Protein AF-A0A7S1WEA3-F1 (afdb_monomer)

InterPro domains:
  IPR006342 Methyltransferase FkbM [PF05050] (174-344)
  IPR006342 Methyltransferase FkbM [TIGR01444] (172-314)
  IPR029063 S-adenosyl-L-methionine-dependent methyltransferase superfamily [G3DSA:3.40.50.150] (160-350)
  IPR029063 S-adenosyl-L-methionine-dependent methyltransferase superfamily [SSF53335] (140-345)
  IPR052514 S-adenosyl-L-methionine-dependent methyltransferase [PTHR34203] (160-352)

Foldseek 3Di:
DDDDDDDDDDDDDDDDDDDDDDDDDDDDDDDDDDDDDDDDDDDDDDDDDDDDDDDDDDDDDDDDDDDDDDDDDDDDDDDDDDDDDFAADLAFAFDFLVCDDPPHDDDLDDPFWDWFWADAPPDPDIATWTDGDCQQAVDDRVCCNPPNADPNVVLVVVLVLVVPFDAAQFEEEEALCFRNRNPLSVLVSNVVRNYAYEYEHQDPNRVSRNSVRCNRSVRRRYTYGNADAFADDPDQKFKKFQDRHHRSLIATPQLDDDPDDTDIDIGGYYAPVSNVVNPVSLLRHQEYEHDHNQRLLRNLNRCVCCLQFRDHQKYKYFFQQSSVVRVVHGLVSSLVSNVVSQKDCVVRDPPDTIDIIGGPPSVVNSVCNVVVSGGPPPD

pLDDT: mean 77.42, std 26.65, range [23.48, 98.88]

Radius of gyration: 30.16 Å; Cα contacts (8 Å, |Δi|>4): 663; chains: 1; bounding box: 87×118×69 Å

Nearest PDB structures (foldseek):
  8k1f-assembly1_A  TM=6.477E-01  e=2.876E-03  Fusobacterium nucleatum subsp. nucleatum ATCC 25586
  8har-assembly1_B  TM=4.620E-01  e=3.060E-04  Streptomyces sp. KO-3988
  4gek-assembly1_A  TM=4.470E-01  e=5.607E-04  Escherichia coli str. K-12 substr. MG1655
  8k1f-assembly1_C-3  TM=4.754E-01  e=7.590E-04  Fusobacterium nucleatum subsp. nucleatum ATCC 25586
  2yxl-assembly1_A  TM=4.998E-01  e=2.125E-03  Pyrococcus horikoshii OT3

Solvent-accessible surface area (backbone atoms only — not comparable to full-atom values): 22508 Å² total; per-residue (Å²): 137,87,80,90,88,84,89,86,86,86,87,88,82,87,86,84,82,91,79,86,88,82,86,82,88,82,89,82,89,87,90,87,86,86,83,86,84,88,81,92,79,92,84,87,89,85,88,88,87,85,84,85,83,87,86,90,83,88,88,87,87,86,89,85,83,86,85,90,82,89,84,87,83,86,90,84,88,81,89,81,89,79,91,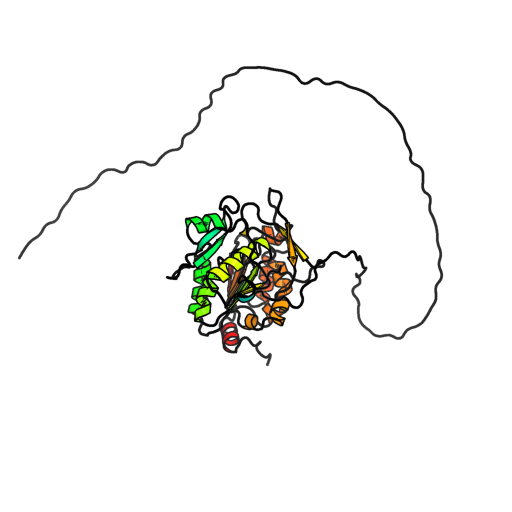85,91,58,60,62,35,72,68,58,71,64,48,41,49,75,45,52,43,92,93,41,99,40,78,76,70,69,98,56,68,30,86,30,56,31,53,49,68,98,49,92,68,74,43,54,30,25,32,47,48,44,90,48,10,61,48,61,33,34,39,20,66,75,67,24,41,62,66,42,71,60,49,41,52,55,51,50,52,57,70,73,42,89,76,69,47,51,17,38,36,31,39,49,24,47,44,23,75,55,49,52,56,51,32,64,61,26,55,84,42,67,13,41,26,42,31,23,21,36,51,64,80,42,34,33,25,23,52,50,18,35,58,76,64,67,42,74,41,40,36,38,29,71,33,33,56,33,26,95,60,98,62,30,49,43,56,29,30,44,30,75,47,33,54,85,66,30,24,50,65,64,22,61,85,69,101,58,90,60,55,73,48,81,16,45,26,30,28,51,37,26,39,50,72,69,36,72,65,56,33,23,28,44,37,32,38,43,45,47,59,24,42,51,54,41,26,53,63,16,21,59,57,38,38,70,53,33,46,45,36,27,37,39,38,48,45,46,52,74,19,18,49,54,58,73,39,44,53,64,59,44,42,51,53,41,39,75,49,41,32,54,43,90,85,70,56,93,90,55,46,74,46,82,33,40,32,70,60,44,66,62,42,50,51,29,43,74,67,71,19,50,54,80,77,83,123

Mean predicted aligned error: 14.02 Å

Sequence (379 aa):
QEVCATSRGSPHLLPPAPQPISPMVRAGCTGMVLPLPLLLLQLLLLQACAGSPTPRASGAAATCSLPDADSTAIPGHQLLQRRQGGAFVAGPLAETYQDFVPGQSKRIEGDDFRRLPLAPPDEEQKLWVFGYPSWQDTVISARIATTGSWEGGKVARIRDTFRQTPGDGLNFLDLGGNIGTFTLPIAAFLAKRGGRVFAVEAMPSIAEHLKAGIVENGLRNVDLYSYAIAGPVADNTVAMALGPKNKGGSAVMGNKVHPYRERTESAPLTTLDAMLRVEPGLRRLLVAKIDIEGNEGRALQGAVRLLREVPPCYLLIELKARFLAKAGSSVKEVADVLASAGYDTAKVHAGQDTYWLEQRDLQRCLARLAAGGKPATTA

Secondary structure (DSSP, 8-state):
-------------PPPPPPPPPPPP-----------------------------------------------PPP---------S----SSPPPB-HHHHSBTBSS----TT-EEEEE--TT-SSPEEEEE--TTT-TTHHHHHHHHS-SSHHHHHHHHHHHHHS--SS-EEEEET-TTSTTHHHHHHHHHTTT--EEEE---HHHHHHHHHHHHHTT-TTEEEE--EE-S--SSSEEEEEEPSS-GGG-EEBTTB--SS--EEEEEEEE-HHHHHHH-GGGGGEEEEEE--TT-HHHHHHT-HHHHHHS--SEEEEE--HHHHHHTT--HHHHHHHHHHTTB--TT--TT--EEEEEBTTHHHHHHHHHTTTPPPP--

Structure (mmCIF, N/CA/C/O backbone):
data_AF-A0A7S1WEA3-F1
#
_entry.id   AF-A0A7S1WEA3-F1
#
loop_
_atom_site.group_PDB
_atom_site.id
_atom_site.type_symbol
_atom_site.label_atom_id
_atom_site.label_alt_id
_atom_site.label_comp_id
_atom_site.label_asym_id
_atom_site.label_entity_id
_atom_site.label_seq_id
_atom_site.pdbx_PDB_ins_code
_atom_site.Cartn_x
_atom_site.Cartn_y
_atom_site.Cartn_z
_atom_site.occupancy
_atom_site.B_iso_or_equiv
_atom_site.auth_seq_id
_atom_site.auth_comp_id
_atom_site.auth_asym_id
_atom_site.auth_atom_id
_atom_site.pdbx_PDB_model_num
ATOM 1 N N . GLN A 1 1 ? -38.636 59.853 -5.996 1.00 39.03 1 GLN A N 1
ATOM 2 C CA . GLN A 1 1 ? -37.322 59.303 -5.614 1.00 39.03 1 GLN A CA 1
ATOM 3 C C . GLN A 1 1 ? -37.020 58.236 -6.655 1.00 39.03 1 GLN A C 1
ATOM 5 O O . GLN A 1 1 ? -37.579 57.157 -6.575 1.00 39.03 1 GLN A O 1
ATOM 10 N N . GLU A 1 2 ? -36.668 58.691 -7.860 1.00 35.25 2 GLU A N 1
ATOM 11 C CA . GLU A 1 2 ? -35.281 58.791 -8.373 1.00 35.25 2 GLU A CA 1
ATOM 12 C C . GLU A 1 2 ? -34.772 57.430 -8.867 1.00 35.25 2 GLU A C 1
ATOM 14 O O . GLU A 1 2 ? -34.822 56.475 -8.110 1.00 35.25 2 GLU A O 1
ATOM 19 N N . VAL A 1 3 ? -34.205 57.231 -10.059 1.00 31.95 3 VAL A N 1
ATOM 20 C CA . VAL A 1 3 ? -34.282 57.805 -11.419 1.00 31.95 3 VAL A CA 1
ATOM 21 C C . VAL A 1 3 ? -33.489 56.797 -12.288 1.00 31.95 3 VAL A C 1
ATOM 23 O O . VAL A 1 3 ? -32.568 56.141 -11.809 1.00 31.95 3 VAL A O 1
ATOM 26 N N . CYS A 1 4 ? -33.883 56.653 -13.554 1.00 29.72 4 CYS A N 1
ATOM 27 C CA . CYS A 1 4 ? -33.241 55.888 -14.630 1.00 29.72 4 CYS A CA 1
ATOM 28 C C . CYS A 1 4 ? -31.717 56.086 -14.790 1.00 29.72 4 CYS A C 1
ATOM 30 O O . CYS A 1 4 ? -31.239 57.197 -14.601 1.00 29.72 4 CYS A O 1
ATOM 32 N N . ALA A 1 5 ? -31.017 55.097 -15.374 1.00 33.59 5 ALA A N 1
ATOM 33 C CA . ALA A 1 5 ? -30.237 55.303 -16.611 1.00 33.59 5 ALA A CA 1
ATOM 34 C C . ALA A 1 5 ? -29.672 53.997 -17.207 1.00 33.59 5 ALA A C 1
ATOM 36 O O . ALA A 1 5 ? -29.055 53.172 -16.541 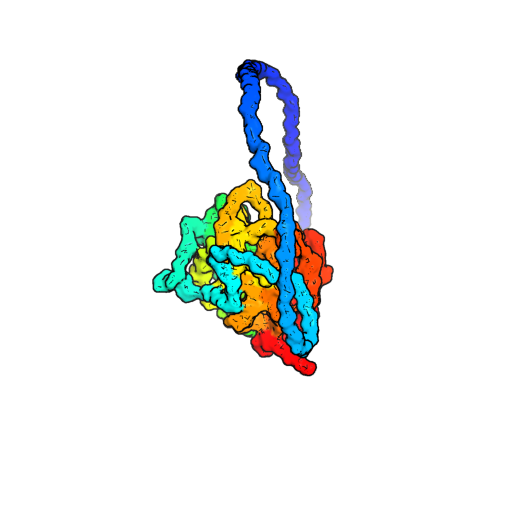1.00 33.59 5 ALA A O 1
ATOM 37 N N . THR A 1 6 ? -29.871 53.869 -18.514 1.00 34.16 6 THR A N 1
ATOM 38 C CA . THR A 1 6 ? -29.359 52.859 -19.448 1.00 34.16 6 THR A CA 1
ATOM 39 C C . THR A 1 6 ? -28.164 53.380 -20.264 1.00 34.16 6 THR A C 1
ATOM 41 O O . THR A 1 6 ? -28.051 54.587 -20.460 1.00 34.16 6 THR A O 1
ATOM 44 N N . SER A 1 7 ? -27.468 52.445 -20.939 1.00 32.50 7 SER A N 1
ATOM 45 C CA . SER A 1 7 ? -26.718 52.588 -22.219 1.00 32.50 7 SER A CA 1
ATOM 46 C C . SER A 1 7 ? -25.258 53.063 -22.129 1.00 32.50 7 SER A C 1
ATOM 48 O O . SER A 1 7 ? -24.929 53.816 -21.229 1.00 32.50 7 SER A O 1
ATOM 50 N N . ARG A 1 8 ? -24.313 52.739 -23.026 1.00 34.72 8 ARG A N 1
ATOM 51 C CA . ARG A 1 8 ? -24.099 51.793 -24.156 1.00 34.72 8 ARG A CA 1
ATOM 52 C C . ARG A 1 8 ? -22.608 51.980 -24.538 1.00 34.72 8 ARG A C 1
ATOM 54 O O . ARG A 1 8 ? -22.119 53.096 -24.413 1.00 34.72 8 ARG A O 1
ATOM 61 N N . GLY A 1 9 ? -21.925 50.975 -25.101 1.00 30.33 9 GLY A N 1
ATOM 62 C CA . GLY A 1 9 ? -20.670 51.201 -25.849 1.00 30.33 9 GLY A CA 1
ATOM 63 C C . GLY A 1 9 ? -19.778 49.965 -26.026 1.00 30.33 9 GLY A C 1
ATOM 64 O O . GLY A 1 9 ? -19.162 49.511 -25.073 1.00 30.33 9 GLY A O 1
ATOM 65 N N . SER A 1 10 ? -19.736 49.426 -27.248 1.00 31.95 10 SER A N 1
ATOM 66 C CA . SER A 1 10 ? -18.909 48.298 -27.736 1.00 31.95 10 SER A CA 1
ATOM 67 C C . SER A 1 10 ? -17.492 48.759 -28.191 1.00 31.95 10 SER A C 1
ATOM 69 O O . SER A 1 10 ? -17.163 49.921 -27.975 1.00 31.95 10 SER A O 1
ATOM 71 N N . PRO A 1 11 ? -16.719 47.972 -28.980 1.00 49.50 11 PRO A N 1
ATOM 72 C CA . PRO A 1 11 ? -15.831 46.843 -28.646 1.00 49.50 11 PRO A CA 1
ATOM 73 C C . PRO A 1 11 ? -14.355 47.144 -29.068 1.00 49.50 11 PRO A C 1
ATOM 75 O O . PRO A 1 11 ? -14.018 48.309 -29.216 1.00 49.50 11 PRO A O 1
ATOM 78 N N . HIS A 1 12 ? -13.521 46.111 -29.314 1.00 34.12 12 HIS A N 1
ATOM 79 C CA . HIS A 1 12 ? -12.109 46.089 -29.800 1.00 34.12 12 HIS A CA 1
ATOM 80 C C . HIS A 1 12 ? -11.073 45.806 -28.690 1.00 34.12 12 HIS A C 1
ATOM 82 O O . HIS A 1 12 ? -11.143 46.403 -27.630 1.00 34.12 12 HIS A O 1
ATOM 88 N N . LEU A 1 13 ? -10.063 44.935 -28.807 1.00 34.88 13 LEU A N 1
ATOM 89 C CA . LEU A 1 13 ? -9.549 44.023 -29.838 1.00 34.88 13 LEU A CA 1
ATOM 90 C C . LEU A 1 13 ? -8.671 42.981 -29.096 1.00 34.88 13 LEU A C 1
ATOM 92 O O . LEU A 1 13 ? -7.962 43.327 -28.154 1.00 34.88 13 LEU A O 1
ATOM 96 N N . LEU A 1 14 ? -8.727 41.714 -29.514 1.00 38.25 14 LEU A N 1
ATOM 97 C CA . LEU A 1 14 ? -7.867 40.614 -29.046 1.00 38.25 14 LEU A CA 1
ATOM 98 C C . LEU A 1 14 ? -6.394 40.821 -29.462 1.00 38.25 14 LEU A C 1
ATOM 100 O O . LEU A 1 14 ? -6.165 41.228 -30.603 1.00 38.25 14 LEU A O 1
ATOM 104 N N . PRO A 1 15 ? -5.393 40.442 -28.643 1.00 44.44 15 PRO A N 1
ATOM 105 C CA . PRO A 1 15 ? -4.047 40.160 -29.139 1.00 44.44 15 PRO A CA 1
ATOM 106 C C . PRO A 1 15 ? -3.932 38.704 -29.655 1.00 44.44 15 PRO A C 1
ATOM 108 O O . PRO A 1 15 ? -4.565 37.804 -29.096 1.00 44.44 15 PRO A O 1
ATOM 111 N N . PRO A 1 16 ? -3.150 38.449 -30.724 1.00 46.16 16 PRO A N 1
ATOM 112 C CA . PRO A 1 16 ? -3.139 37.167 -31.428 1.00 46.16 16 PRO A CA 1
ATOM 113 C C . PRO A 1 16 ? -2.200 36.114 -30.815 1.00 46.16 16 PRO A C 1
ATOM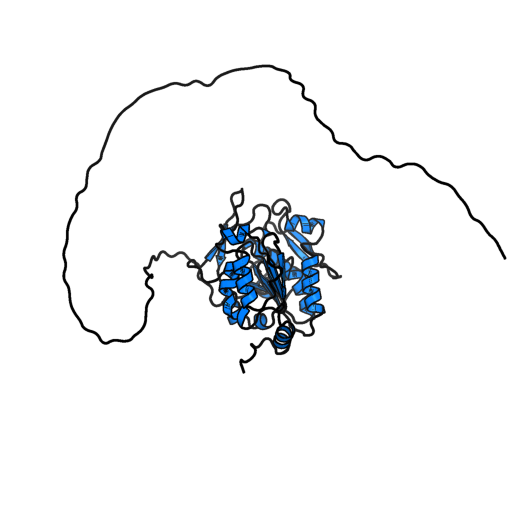 115 O O . PRO A 1 16 ? -1.227 36.419 -30.128 1.00 46.16 16 PRO A O 1
ATOM 118 N N . ALA A 1 17 ? -2.509 34.854 -31.131 1.00 39.69 17 ALA A N 1
ATOM 119 C CA . ALA A 1 17 ? -1.764 33.646 -30.788 1.00 39.69 17 ALA A CA 1
ATOM 120 C C . ALA A 1 17 ? -0.384 33.550 -31.482 1.00 39.69 17 ALA A C 1
ATOM 122 O O . ALA A 1 17 ? -0.226 34.053 -32.598 1.00 39.69 17 ALA A O 1
ATOM 123 N N . PRO A 1 18 ? 0.600 32.846 -30.886 1.00 41.00 18 PRO A N 1
ATOM 124 C CA . PRO A 1 18 ? 1.896 32.610 -31.514 1.00 41.00 18 PRO A CA 1
ATOM 125 C C . PRO A 1 18 ? 1.829 31.467 -32.545 1.00 41.00 18 PRO A C 1
ATOM 127 O O . PRO A 1 18 ? 1.354 30.371 -32.252 1.00 41.00 18 PRO A O 1
ATOM 130 N N . GLN A 1 19 ? 2.328 31.734 -33.754 1.00 39.38 19 GLN A N 1
ATOM 131 C CA . GLN A 1 19 ? 2.531 30.762 -34.839 1.00 39.38 19 GLN A CA 1
ATOM 132 C C . GLN A 1 19 ? 3.986 30.235 -34.847 1.00 39.38 19 GLN A C 1
ATOM 134 O O . GLN A 1 19 ? 4.878 30.897 -34.309 1.00 39.38 19 GLN A O 1
ATOM 139 N N . PRO A 1 20 ? 4.237 29.045 -35.427 1.00 36.69 20 PRO A N 1
ATOM 140 C CA . PRO A 1 20 ? 5.459 28.272 -35.228 1.00 36.69 20 PRO A CA 1
ATOM 141 C C . PRO A 1 20 ? 6.606 28.699 -36.152 1.00 36.69 20 PRO A C 1
ATOM 143 O O . PRO A 1 20 ? 6.416 29.056 -37.313 1.00 36.69 20 PRO A O 1
ATOM 146 N N . ILE A 1 21 ? 7.828 28.597 -35.631 1.00 37.75 21 ILE A N 1
ATOM 147 C CA . ILE A 1 21 ? 9.070 28.886 -36.352 1.00 37.75 21 ILE A CA 1
ATOM 148 C C . ILE A 1 21 ? 9.497 27.628 -37.123 1.00 37.75 21 ILE A C 1
ATOM 150 O O . ILE A 1 21 ? 9.779 26.591 -36.526 1.00 37.75 21 ILE A O 1
ATOM 154 N N . SER A 1 22 ? 9.562 27.733 -38.450 1.00 32.84 22 SER A N 1
ATOM 155 C CA . SER A 1 22 ? 10.275 26.788 -39.324 1.00 32.84 22 SER A CA 1
ATOM 156 C C . SER A 1 22 ? 11.752 27.181 -39.438 1.00 32.84 22 SER A C 1
ATOM 158 O O . SER A 1 22 ? 12.033 28.378 -39.523 1.00 32.84 22 SER A O 1
ATOM 160 N N . PRO A 1 23 ? 12.699 26.235 -39.563 1.00 39.94 23 PRO A N 1
ATOM 161 C CA . PRO A 1 23 ? 14.013 26.535 -40.113 1.00 39.94 23 PRO A CA 1
ATOM 162 C C . PRO A 1 23 ? 14.106 26.132 -41.593 1.00 39.94 23 PRO A C 1
ATOM 164 O O . PRO A 1 23 ? 13.908 24.976 -41.966 1.00 39.94 23 PRO A O 1
ATOM 167 N N . MET A 1 24 ? 14.442 27.116 -42.433 1.00 28.05 24 MET A N 1
ATOM 168 C CA . MET A 1 24 ? 14.917 26.926 -43.804 1.00 28.05 24 MET A CA 1
ATOM 169 C C . MET A 1 24 ? 16.378 26.460 -43.816 1.00 28.05 24 MET A C 1
ATOM 171 O O . MET A 1 24 ? 17.221 26.932 -43.057 1.00 28.05 24 MET A O 1
ATOM 175 N N . VAL A 1 25 ? 16.652 25.576 -44.768 1.00 30.88 25 VAL A N 1
ATOM 176 C CA . VAL A 1 25 ? 17.956 25.099 -45.233 1.00 30.88 25 VAL A CA 1
ATOM 177 C C . VAL A 1 25 ? 18.813 26.243 -45.794 1.00 30.88 25 VAL A C 1
ATOM 179 O O . VAL A 1 25 ? 18.323 27.031 -46.601 1.00 30.88 25 VAL A O 1
ATOM 182 N N . ARG A 1 26 ? 20.122 26.246 -45.495 1.00 27.88 26 ARG A N 1
ATOM 183 C CA . ARG A 1 26 ? 21.172 26.650 -46.450 1.00 27.88 26 ARG A CA 1
ATOM 184 C C . ARG A 1 26 ? 22.469 25.874 -46.208 1.00 27.88 26 ARG A C 1
ATOM 186 O O . ARG A 1 26 ? 22.946 25.762 -45.086 1.00 27.88 26 ARG A O 1
ATOM 193 N N . ALA A 1 27 ? 22.986 25.336 -47.307 1.00 29.73 27 ALA A N 1
ATOM 194 C CA . ALA A 1 27 ? 24.244 24.622 -47.450 1.00 29.73 27 ALA A CA 1
ATOM 195 C C . ALA A 1 27 ? 25.458 25.570 -47.475 1.00 29.73 27 ALA A C 1
ATOM 197 O O . ALA A 1 27 ? 25.331 26.733 -47.860 1.00 29.73 27 ALA A O 1
ATOM 198 N N . GLY A 1 28 ? 26.638 25.034 -47.147 1.00 25.52 28 GLY A N 1
ATOM 199 C CA . GLY A 1 28 ? 27.939 25.678 -47.345 1.00 25.52 28 GLY A CA 1
ATOM 200 C C . GLY A 1 28 ? 29.091 24.737 -46.978 1.00 25.52 28 GLY A C 1
ATOM 201 O O . GLY A 1 28 ? 29.292 24.430 -45.810 1.00 25.52 28 GLY A O 1
ATOM 202 N N . CYS A 1 29 ? 29.785 24.239 -48.002 1.00 26.17 29 CYS A N 1
ATOM 203 C CA . CYS A 1 29 ? 30.905 23.294 -47.979 1.00 26.17 29 CYS A CA 1
ATOM 204 C C . CYS A 1 29 ? 32.209 23.852 -47.377 1.00 26.17 29 CYS A C 1
ATOM 206 O O . CYS A 1 29 ? 32.440 25.046 -47.487 1.00 26.17 29 CYS A O 1
ATOM 208 N N . THR A 1 30 ? 33.053 22.935 -46.867 1.00 30.67 30 THR A N 1
ATOM 209 C CA . THR A 1 30 ? 34.543 22.782 -46.936 1.00 30.67 30 THR A CA 1
ATOM 210 C C . THR A 1 30 ? 34.960 21.982 -45.684 1.00 30.67 30 THR A C 1
ATOM 212 O O . THR A 1 30 ? 34.522 22.340 -44.602 1.00 30.67 30 THR A O 1
ATOM 215 N N . GLY A 1 31 ? 35.730 20.891 -45.651 1.00 26.97 31 GLY A N 1
ATOM 216 C CA . GLY A 1 31 ? 36.670 20.263 -46.579 1.00 26.97 31 GLY A CA 1
ATOM 217 C C . GLY A 1 31 ? 37.959 19.919 -45.803 1.00 26.97 31 GLY A C 1
ATOM 218 O O . GLY A 1 31 ? 38.704 20.840 -45.511 1.00 26.97 31 GLY A O 1
ATOM 219 N N . MET A 1 32 ? 38.178 18.642 -45.437 1.00 28.05 32 MET A N 1
ATOM 220 C CA . MET A 1 32 ? 39.455 17.947 -45.087 1.00 28.05 32 MET A CA 1
ATOM 221 C C . MET A 1 32 ? 39.084 16.645 -44.334 1.00 28.05 32 MET A C 1
ATOM 223 O O . MET A 1 32 ? 38.436 16.736 -43.302 1.00 28.05 32 MET A O 1
ATOM 227 N N . VAL A 1 33 ? 39.246 15.391 -44.781 1.00 29.83 33 VAL A N 1
ATOM 228 C CA . VAL A 1 33 ? 40.245 14.623 -45.562 1.00 29.83 33 VAL A CA 1
ATOM 229 C C . VAL A 1 33 ? 41.429 14.073 -44.728 1.00 29.83 33 VAL A C 1
ATOM 231 O O . VAL A 1 33 ? 42.398 14.783 -44.496 1.00 29.83 33 VAL A O 1
ATOM 234 N N . LEU A 1 34 ? 41.325 12.751 -44.447 1.00 30.81 34 LEU A N 1
ATOM 235 C CA . LEU A 1 34 ? 42.348 11.685 -44.246 1.00 30.81 34 LEU A CA 1
ATOM 236 C C . LEU A 1 34 ? 43.164 11.626 -42.924 1.00 30.81 34 LEU A C 1
ATOM 238 O O . LEU A 1 34 ? 43.340 12.652 -42.279 1.00 30.81 34 LEU A O 1
ATOM 242 N N . PRO A 1 35 ? 43.795 10.474 -42.564 1.00 42.19 35 PRO A N 1
ATOM 243 C CA . PRO A 1 35 ? 43.522 9.069 -42.928 1.00 42.19 35 PRO A CA 1
ATOM 244 C C . PRO A 1 35 ? 43.602 8.043 -41.763 1.00 42.19 35 PRO A C 1
ATOM 246 O O . PRO A 1 35 ? 44.261 8.235 -40.746 1.00 42.19 35 PRO A O 1
ATOM 249 N N . LEU A 1 36 ? 43.006 6.873 -42.006 1.00 34.38 36 LEU A N 1
ATOM 250 C CA . LEU A 1 36 ? 43.392 5.569 -41.448 1.00 34.38 36 LEU A CA 1
ATOM 251 C C . LEU A 1 36 ? 44.595 5.015 -42.249 1.00 34.38 36 LEU A C 1
ATOM 253 O O . LEU A 1 36 ? 44.621 5.236 -43.463 1.00 34.38 36 LEU A O 1
ATOM 257 N N . PRO A 1 37 ? 45.477 4.173 -41.679 1.00 44.34 37 PRO A N 1
ATOM 258 C CA . PRO A 1 37 ? 46.134 3.150 -42.490 1.00 44.34 37 PRO A CA 1
ATOM 259 C C . PRO A 1 37 ? 45.895 1.725 -41.972 1.00 44.34 37 PRO A C 1
ATOM 261 O O . PRO A 1 37 ? 46.066 1.416 -40.795 1.00 44.34 37 PRO A O 1
ATOM 264 N N . LEU A 1 38 ? 45.514 0.864 -42.921 1.00 30.48 38 LEU A N 1
ATOM 265 C CA . LEU A 1 38 ? 45.652 -0.592 -42.903 1.00 30.48 38 LEU A CA 1
ATOM 266 C C . LEU A 1 38 ? 47.134 -1.000 -43.040 1.00 30.48 38 LEU A C 1
ATOM 268 O O . LEU A 1 38 ? 47.875 -0.282 -43.705 1.00 30.48 38 LEU A O 1
ATOM 272 N N . LEU A 1 39 ? 47.517 -2.203 -42.579 1.00 30.72 39 LEU A N 1
ATOM 273 C CA . LEU A 1 39 ? 47.777 -3.378 -43.448 1.00 30.72 39 LEU A CA 1
ATOM 274 C C . LEU A 1 39 ? 48.284 -4.608 -42.643 1.00 30.72 39 LEU A C 1
ATOM 276 O O . LEU A 1 39 ? 49.264 -4.482 -41.925 1.00 30.72 39 LEU A O 1
ATOM 280 N N . LEU A 1 40 ? 47.614 -5.766 -42.842 1.00 29.41 40 LEU A N 1
ATOM 281 C CA . LEU A 1 40 ? 48.136 -7.093 -43.282 1.00 29.41 40 LEU A CA 1
ATOM 282 C C . LEU A 1 40 ? 49.316 -7.756 -42.493 1.00 29.41 40 LEU A C 1
ATOM 284 O O . LEU A 1 40 ? 50.267 -7.083 -42.146 1.00 29.41 40 LEU A O 1
ATOM 288 N N . LEU A 1 41 ? 49.432 -9.076 -42.228 1.00 28.38 41 LEU A N 1
ATOM 289 C CA . L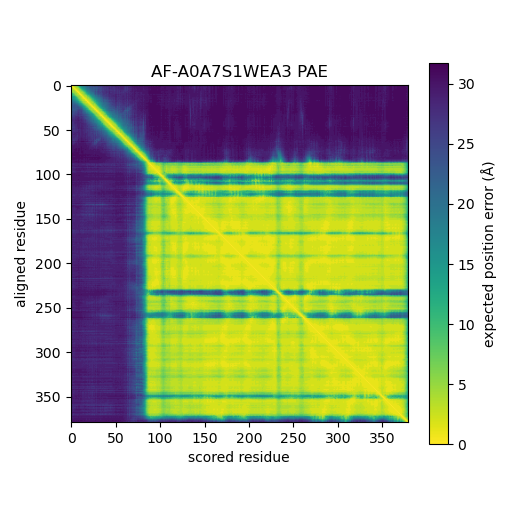EU A 1 41 ? 48.991 -10.306 -42.918 1.00 28.38 41 LEU A CA 1
ATOM 290 C C . LEU A 1 41 ? 49.448 -11.582 -42.130 1.00 28.38 41 LEU A C 1
ATOM 292 O O . LEU A 1 41 ? 50.489 -11.521 -41.489 1.00 28.38 41 LEU A O 1
ATOM 296 N N . GLN A 1 42 ? 48.760 -12.732 -42.339 1.00 31.58 42 GLN A N 1
ATOM 297 C CA . GLN A 1 42 ? 49.258 -14.149 -42.330 1.00 31.58 42 GLN A CA 1
ATOM 298 C C . GLN A 1 42 ? 49.756 -14.807 -41.010 1.00 31.58 42 GLN A C 1
ATOM 300 O O . GLN A 1 42 ? 50.393 -14.155 -40.204 1.00 31.58 42 GLN A O 1
ATOM 305 N N . LEU A 1 43 ? 49.665 -16.123 -40.732 1.00 28.73 43 LEU A N 1
ATOM 306 C CA . LEU A 1 43 ? 48.883 -17.323 -41.125 1.00 28.73 43 LEU A CA 1
ATOM 307 C C . LEU A 1 43 ? 49.438 -18.493 -40.242 1.00 28.73 43 LEU A C 1
ATOM 309 O O . LEU A 1 43 ? 50.628 -18.503 -39.952 1.00 28.73 43 LEU A O 1
ATOM 313 N N . LEU A 1 44 ? 48.597 -19.501 -39.940 1.00 28.89 44 LEU A N 1
ATOM 314 C CA . LEU A 1 44 ? 48.890 -20.947 -39.717 1.00 28.89 44 LEU A CA 1
ATOM 315 C C . LEU A 1 44 ? 49.246 -21.573 -38.334 1.00 28.89 44 LEU A C 1
ATOM 317 O O . LEU A 1 44 ? 50.283 -21.297 -37.749 1.00 28.89 44 LEU A O 1
ATOM 321 N N . LEU A 1 45 ? 48.435 -22.619 -38.034 1.00 27.50 45 LEU A N 1
ATOM 322 C CA . LEU A 1 45 ? 48.706 -23.942 -37.399 1.00 27.50 45 LEU A CA 1
ATOM 323 C C . LEU A 1 45 ? 48.922 -23.966 -35.863 1.00 27.50 45 LEU A C 1
ATOM 325 O O . LEU A 1 45 ? 49.667 -23.164 -35.332 1.00 27.50 45 LEU A O 1
ATOM 329 N N . LEU A 1 46 ? 48.298 -24.835 -35.048 1.00 30.55 46 LEU A N 1
ATOM 330 C CA . LEU A 1 46 ? 48.109 -26.290 -35.163 1.00 30.55 46 LEU A CA 1
ATOM 331 C C . LEU A 1 46 ? 46.915 -26.829 -34.334 1.00 30.55 46 LEU A C 1
ATOM 333 O O . LEU A 1 46 ? 46.470 -26.236 -33.356 1.00 30.55 46 LEU A O 1
ATOM 337 N N . GLN A 1 47 ? 46.464 -28.015 -34.746 1.00 30.61 47 GLN A N 1
ATOM 338 C CA . GLN A 1 47 ? 45.452 -28.893 -34.157 1.00 30.61 47 GLN A CA 1
ATOM 339 C C . GLN A 1 47 ? 45.859 -29.507 -32.802 1.00 30.61 47 GLN A C 1
ATOM 341 O O . GLN A 1 47 ? 47.024 -29.838 -32.605 1.00 30.61 47 GLN A O 1
ATOM 346 N N . ALA A 1 48 ? 44.863 -29.839 -31.971 1.00 28.25 48 ALA A N 1
ATOM 347 C CA . ALA A 1 48 ? 44.835 -31.103 -31.225 1.00 28.25 48 ALA A CA 1
ATOM 348 C C . ALA A 1 48 ? 43.379 -31.514 -30.915 1.00 28.25 48 ALA A C 1
ATOM 350 O O . ALA A 1 48 ? 42.735 -30.978 -30.018 1.00 28.25 48 ALA A O 1
ATOM 351 N N . CYS A 1 49 ? 42.867 -32.471 -31.690 1.00 24.69 49 CYS A N 1
ATOM 352 C CA . CYS A 1 49 ? 41.697 -33.292 -31.381 1.00 24.69 49 CYS A CA 1
ATOM 353 C C . CYS A 1 49 ? 42.183 -34.737 -31.215 1.00 24.69 49 CYS A C 1
ATOM 355 O O . CYS A 1 49 ? 42.724 -35.296 -32.163 1.00 24.69 49 CYS A O 1
ATOM 357 N N . ALA A 1 50 ? 41.973 -35.325 -30.039 1.00 29.56 50 ALA A N 1
ATOM 358 C CA . ALA A 1 50 ? 41.909 -36.766 -29.765 1.00 29.56 50 ALA A CA 1
ATOM 359 C C . ALA A 1 50 ? 41.449 -36.906 -28.298 1.00 29.56 50 ALA A C 1
ATOM 361 O O . ALA A 1 50 ? 41.958 -36.196 -27.443 1.00 29.56 50 ALA A O 1
ATOM 362 N N . GLY A 1 51 ? 40.491 -37.733 -27.897 1.00 25.66 51 GLY A N 1
ATOM 363 C CA . GLY A 1 51 ? 39.690 -38.717 -28.602 1.00 25.66 51 GLY A CA 1
ATOM 364 C C . GLY A 1 51 ? 38.538 -39.174 -27.695 1.00 25.66 51 GLY A C 1
ATOM 365 O O . GLY A 1 51 ? 38.488 -38.862 -26.508 1.00 25.66 51 GLY A O 1
ATOM 366 N N . SER A 1 52 ? 37.606 -39.913 -28.281 1.00 31.36 52 SER A N 1
ATOM 367 C CA . SER A 1 52 ? 36.691 -40.823 -27.579 1.00 31.36 52 SER A CA 1
ATOM 368 C C . SER A 1 52 ? 37.095 -42.258 -27.968 1.00 31.36 52 SER A C 1
ATOM 370 O O . SER A 1 52 ? 37.805 -42.406 -28.970 1.00 31.36 52 SER A O 1
ATOM 372 N N . PRO A 1 53 ? 36.741 -43.304 -27.190 1.00 42.00 53 PRO A N 1
ATOM 373 C CA . PRO A 1 53 ? 35.426 -43.939 -27.368 1.00 42.00 53 PRO A CA 1
ATOM 374 C C . PRO A 1 53 ? 34.793 -44.566 -26.092 1.00 42.00 53 PRO A C 1
ATOM 376 O O . PRO A 1 53 ? 35.456 -44.853 -25.101 1.00 42.00 53 PRO A O 1
ATOM 379 N N . THR A 1 54 ? 33.475 -44.787 -26.144 1.00 33.94 54 THR A N 1
ATOM 380 C CA . THR A 1 54 ? 32.634 -45.658 -25.273 1.00 33.94 54 THR A CA 1
ATOM 381 C C . THR A 1 54 ? 32.726 -47.141 -25.757 1.00 33.94 54 THR A C 1
ATOM 383 O O . THR A 1 54 ? 33.534 -47.348 -26.666 1.00 33.94 54 THR A O 1
ATOM 386 N N . PRO A 1 55 ? 31.956 -48.191 -25.310 1.00 47.50 55 PRO A N 1
ATOM 387 C CA . PRO A 1 55 ? 30.755 -48.265 -24.429 1.00 47.50 55 PRO A CA 1
ATOM 388 C C . PRO A 1 55 ? 30.556 -49.557 -23.541 1.00 47.50 55 PRO A C 1
ATOM 390 O O . PRO A 1 55 ? 31.387 -50.458 -23.542 1.00 47.50 55 PRO A O 1
ATOM 393 N N . ARG A 1 56 ? 29.348 -49.668 -22.918 1.00 28.47 56 ARG A N 1
ATOM 394 C CA . ARG A 1 56 ? 28.590 -50.858 -22.383 1.00 28.47 56 ARG A CA 1
ATOM 395 C C . ARG A 1 56 ? 29.004 -51.457 -21.018 1.00 28.47 56 ARG A C 1
ATOM 397 O O . ARG A 1 56 ? 30.173 -51.428 -20.689 1.00 28.47 56 ARG A O 1
ATOM 404 N N . ALA A 1 57 ? 28.174 -52.140 -20.209 1.00 29.25 57 ALA A N 1
ATOM 405 C CA . ALA A 1 57 ? 26.723 -52.309 -19.941 1.00 29.25 57 ALA A CA 1
ATOM 406 C C . ALA A 1 57 ? 26.577 -53.403 -18.829 1.00 29.25 57 ALA A C 1
ATOM 408 O O . ALA A 1 57 ? 27.537 -54.131 -18.589 1.00 29.25 57 ALA A O 1
ATOM 409 N N . SER A 1 58 ? 25.364 -53.594 -18.271 1.00 28.89 58 SER A N 1
ATOM 410 C CA . SER A 1 58 ? 24.891 -54.633 -17.300 1.00 28.89 58 SER A CA 1
ATOM 411 C C . SER A 1 58 ? 25.125 -54.329 -15.805 1.00 28.89 58 SER A C 1
ATOM 413 O O . SER A 1 58 ? 26.159 -53.786 -15.452 1.00 28.89 58 SER A O 1
ATOM 415 N N . GLY A 1 59 ? 24.227 -54.588 -14.845 1.00 24.86 59 GLY A N 1
ATOM 416 C CA . GLY A 1 59 ? 22.935 -55.284 -14.819 1.00 24.86 59 GLY A CA 1
ATOM 417 C C . GLY A 1 59 ? 22.904 -56.281 -13.648 1.00 24.86 59 GLY A C 1
ATOM 418 O O . GLY A 1 59 ? 23.601 -57.281 -13.727 1.00 24.86 59 GLY A O 1
ATOM 419 N N . ALA A 1 60 ? 22.117 -56.038 -12.589 1.00 28.92 60 ALA A N 1
ATOM 420 C CA . ALA A 1 60 ? 21.674 -57.071 -11.636 1.00 28.92 60 ALA A CA 1
ATOM 421 C C . ALA A 1 60 ? 20.501 -56.575 -10.771 1.00 28.92 60 ALA A C 1
ATOM 423 O O . ALA A 1 60 ? 20.537 -55.478 -10.216 1.00 28.92 60 ALA A O 1
ATOM 424 N N . ALA A 1 61 ? 19.468 -57.411 -10.690 1.00 24.92 61 ALA A N 1
ATOM 425 C CA . ALA A 1 61 ? 18.223 -57.226 -9.959 1.00 24.92 61 ALA A CA 1
ATOM 426 C C . ALA A 1 61 ? 18.293 -57.847 -8.553 1.00 24.92 61 ALA A C 1
ATOM 428 O O . ALA A 1 61 ? 18.956 -58.864 -8.361 1.00 24.92 61 ALA A O 1
ATOM 429 N N . ALA A 1 62 ? 17.534 -57.292 -7.606 1.00 29.03 62 ALA A N 1
ATOM 430 C CA . ALA A 1 62 ? 17.109 -57.990 -6.397 1.00 29.03 62 ALA A CA 1
ATOM 431 C C . ALA A 1 62 ? 15.664 -57.590 -6.059 1.00 29.03 62 ALA A C 1
ATOM 433 O O . ALA A 1 62 ? 15.315 -56.413 -5.999 1.00 29.03 62 ALA A O 1
ATOM 434 N N . THR A 1 63 ? 14.836 -58.615 -5.912 1.00 25.67 63 THR A N 1
ATOM 435 C CA . THR A 1 63 ? 13.401 -58.629 -5.616 1.00 25.67 63 THR A CA 1
ATOM 436 C C . THR A 1 63 ? 13.112 -58.394 -4.134 1.00 25.67 63 THR A C 1
ATOM 438 O O . THR A 1 63 ? 13.786 -58.998 -3.306 1.00 25.67 63 THR A O 1
ATOM 441 N N . CYS A 1 64 ? 12.044 -57.656 -3.812 1.00 23.48 64 CYS A N 1
ATOM 442 C CA . CYS A 1 64 ? 11.204 -57.900 -2.631 1.00 23.48 64 CYS A CA 1
ATOM 443 C C . CYS A 1 64 ? 9.793 -57.322 -2.851 1.00 23.48 64 CYS A C 1
ATOM 445 O O . CYS A 1 64 ? 9.639 -56.222 -3.376 1.00 23.48 64 CYS A O 1
ATOM 447 N N . SER A 1 65 ? 8.790 -58.119 -2.488 1.00 25.23 65 SER A N 1
ATOM 448 C CA . SER A 1 65 ? 7.359 -57.952 -2.769 1.00 25.23 65 SER A CA 1
ATOM 449 C C . SER A 1 65 ? 6.621 -57.040 -1.768 1.00 25.23 65 SER A C 1
ATOM 451 O O . SER A 1 65 ? 7.102 -56.807 -0.663 1.00 25.23 65 SER A O 1
ATOM 453 N N . LEU A 1 66 ? 5.447 -56.561 -2.208 1.00 27.70 66 LEU A N 1
ATOM 454 C CA . LEU A 1 66 ? 4.503 -55.563 -1.650 1.00 27.70 66 LEU A CA 1
ATOM 455 C C . LEU A 1 66 ? 3.867 -55.928 -0.272 1.00 27.70 66 LEU A C 1
ATOM 457 O O . LEU A 1 66 ? 4.062 -57.047 0.206 1.00 27.70 66 LEU A O 1
ATOM 461 N N . PRO A 1 67 ? 3.090 -55.014 0.364 1.00 30.33 67 PRO A N 1
ATOM 462 C CA . PRO A 1 67 ? 1.684 -54.834 -0.035 1.00 30.33 67 PRO A CA 1
ATOM 463 C C . PRO A 1 67 ? 1.235 -53.374 -0.253 1.00 30.33 67 PRO A C 1
ATOM 465 O O . PRO A 1 67 ? 1.842 -52.417 0.225 1.00 30.33 67 PRO A O 1
ATOM 468 N N . ASP A 1 68 ? 0.145 -53.275 -1.011 1.00 25.67 68 ASP A N 1
ATOM 469 C CA . ASP A 1 68 ? -0.507 -52.101 -1.588 1.00 25.67 68 ASP A CA 1
ATOM 470 C C . ASP A 1 68 ? -1.041 -51.058 -0.592 1.00 25.67 68 ASP A C 1
ATOM 472 O O . ASP A 1 68 ? -1.612 -51.395 0.447 1.00 25.67 68 ASP A O 1
ATOM 476 N N . ALA A 1 69 ? -0.972 -49.783 -0.994 1.00 28.75 69 ALA A N 1
ATOM 477 C CA . ALA A 1 69 ? -1.982 -48.778 -0.670 1.00 28.75 69 ALA A CA 1
ATOM 478 C C . ALA A 1 69 ? -2.017 -47.681 -1.753 1.00 28.75 69 ALA A C 1
ATOM 480 O O . ALA A 1 69 ? -0.992 -47.146 -2.171 1.00 28.75 69 ALA A O 1
ATOM 481 N N . ASP A 1 70 ? -3.236 -47.403 -2.197 1.00 26.28 70 ASP A N 1
ATOM 482 C CA . ASP A 1 70 ? -3.660 -46.591 -3.331 1.00 26.28 70 ASP A CA 1
ATOM 483 C C . ASP A 1 70 ? -3.200 -45.118 -3.386 1.00 26.28 70 ASP A C 1
ATOM 485 O O . ASP A 1 70 ? -3.060 -44.420 -2.382 1.00 26.28 70 ASP A O 1
ATOM 489 N N . SER A 1 71 ? -3.209 -44.631 -4.635 1.00 27.69 71 SER A N 1
ATOM 490 C CA . SER A 1 71 ? -3.449 -43.252 -5.110 1.00 27.69 71 SER A CA 1
ATOM 491 C C . SER A 1 71 ? -2.252 -42.323 -5.426 1.00 27.69 71 SER A C 1
ATOM 493 O O . SER A 1 71 ? -1.750 -41.546 -4.624 1.00 27.69 71 SER A O 1
ATOM 495 N N . THR A 1 72 ? -1.873 -42.376 -6.711 1.00 27.48 72 THR A N 1
ATOM 496 C CA . THR A 1 72 ? -1.525 -41.259 -7.622 1.00 27.48 72 THR A CA 1
ATOM 497 C C . THR A 1 72 ? -0.536 -40.180 -7.154 1.00 27.48 72 THR A C 1
ATOM 499 O O . THR A 1 72 ? -0.922 -39.124 -6.654 1.00 27.48 72 THR A O 1
ATOM 502 N N . ALA A 1 73 ? 0.743 -40.385 -7.487 1.00 25.59 73 ALA A N 1
ATOM 503 C CA . ALA A 1 73 ? 1.785 -39.357 -7.534 1.00 25.59 73 ALA A CA 1
ATOM 504 C C . ALA A 1 73 ? 1.900 -38.717 -8.937 1.00 25.59 73 ALA A C 1
ATOM 506 O O . ALA A 1 73 ? 1.867 -39.418 -9.949 1.00 25.59 73 ALA A O 1
ATOM 507 N N . ILE A 1 74 ? 2.111 -37.396 -8.990 1.00 29.20 74 ILE A N 1
ATOM 508 C CA . ILE A 1 74 ? 2.637 -36.665 -10.159 1.00 29.20 74 ILE A CA 1
ATOM 509 C C . ILE A 1 74 ? 4.173 -36.584 -9.996 1.00 29.20 74 ILE A C 1
ATOM 511 O O . ILE A 1 74 ? 4.628 -36.153 -8.934 1.00 29.20 74 ILE A O 1
ATOM 515 N N . PRO A 1 75 ? 4.997 -36.994 -10.981 1.00 28.00 75 PRO A N 1
ATOM 516 C CA . PRO A 1 75 ? 6.452 -37.061 -10.825 1.00 28.00 75 PRO A CA 1
ATOM 517 C C . PRO A 1 75 ? 7.143 -35.731 -11.164 1.00 28.00 75 PRO A C 1
ATOM 519 O O . PRO A 1 75 ? 6.846 -35.113 -12.184 1.00 28.00 75 PRO A O 1
ATOM 522 N N . GLY A 1 76 ? 8.127 -35.327 -10.351 1.00 24.47 76 GLY A N 1
ATOM 523 C CA . GLY A 1 76 ? 9.018 -34.215 -10.701 1.00 24.47 76 GLY A CA 1
ATOM 524 C C . GLY A 1 76 ? 9.784 -33.548 -9.557 1.00 24.47 76 GLY A C 1
ATOM 525 O O . GLY A 1 76 ? 9.919 -32.332 -9.566 1.00 24.47 76 GLY A O 1
ATOM 526 N N . HIS A 1 77 ? 10.298 -34.296 -8.577 1.00 29.28 77 HIS A N 1
ATOM 527 C CA . HIS A 1 77 ? 11.263 -33.766 -7.607 1.00 29.28 77 HIS A CA 1
ATOM 528 C C . HIS A 1 77 ? 12.600 -34.493 -7.765 1.00 29.28 77 HIS A C 1
ATOM 530 O O . HIS A 1 77 ? 12.756 -35.622 -7.308 1.00 29.28 77 HIS A O 1
ATOM 536 N N . GLN A 1 78 ? 13.582 -33.832 -8.378 1.00 28.28 78 GLN A N 1
ATOM 537 C CA . GLN A 1 78 ? 14.989 -34.138 -8.136 1.00 28.28 78 GLN A CA 1
ATOM 538 C C . GLN A 1 78 ? 15.750 -32.866 -7.780 1.00 28.28 78 GLN A C 1
ATOM 540 O O . GLN A 1 78 ? 15.633 -31.824 -8.419 1.00 28.28 78 GLN A O 1
ATOM 545 N N . LEU A 1 79 ? 16.475 -32.998 -6.674 1.00 30.50 79 LEU A N 1
ATOM 546 C CA . LEU A 1 79 ? 17.219 -31.982 -5.959 1.00 30.50 79 LEU A CA 1
ATOM 547 C C . LEU A 1 79 ? 18.358 -31.390 -6.792 1.00 30.50 79 LEU A C 1
ATOM 549 O O . LEU A 1 79 ? 19.209 -32.118 -7.294 1.00 30.50 79 LEU A O 1
ATOM 553 N N . LEU A 1 80 ? 18.478 -30.065 -6.746 1.00 29.42 80 LEU A N 1
ATOM 554 C CA . LEU A 1 80 ? 19.770 -29.389 -6.778 1.00 29.42 80 LEU A CA 1
ATOM 555 C C . LEU A 1 80 ? 19.858 -28.469 -5.560 1.00 29.42 80 LEU A C 1
ATOM 557 O O . LEU A 1 80 ? 19.235 -27.414 -5.494 1.00 29.42 80 LEU A O 1
ATOM 561 N N . GLN A 1 81 ? 20.633 -28.902 -4.565 1.00 35.34 81 GLN A N 1
ATOM 562 C CA . GLN A 1 81 ? 21.103 -28.035 -3.494 1.00 35.34 81 GLN A CA 1
ATOM 563 C C . GLN A 1 81 ? 22.325 -27.251 -3.980 1.00 35.34 81 GLN A C 1
ATOM 565 O O . GLN A 1 81 ? 23.358 -27.852 -4.267 1.00 35.34 81 GLN A O 1
ATOM 570 N N . ARG A 1 82 ? 22.251 -25.918 -3.934 1.00 32.47 82 ARG A N 1
ATOM 571 C CA . ARG A 1 82 ? 23.358 -25.057 -3.483 1.00 32.47 82 ARG A CA 1
ATOM 572 C C . ARG A 1 82 ? 22.780 -23.863 -2.719 1.00 32.47 82 ARG A C 1
ATOM 574 O O . ARG A 1 82 ? 21.974 -23.110 -3.246 1.00 32.47 82 ARG A O 1
ATOM 581 N N . ARG A 1 83 ? 23.170 -23.734 -1.447 1.00 38.59 83 ARG A N 1
ATOM 582 C CA . ARG A 1 83 ? 22.784 -22.654 -0.523 1.00 38.59 83 ARG A CA 1
ATOM 583 C C . ARG A 1 83 ? 23.599 -21.385 -0.784 1.00 38.59 83 ARG A C 1
ATOM 585 O O . ARG A 1 83 ? 24.818 -21.497 -0.785 1.00 38.59 83 ARG A O 1
ATOM 592 N N . GLN A 1 84 ? 22.922 -20.234 -0.855 1.00 37.22 84 GLN A N 1
ATOM 593 C CA . GLN A 1 84 ? 23.083 -18.996 -0.050 1.00 37.22 84 GLN A CA 1
ATOM 594 C C . GLN A 1 84 ? 21.796 -18.169 -0.295 1.00 37.22 84 GLN A C 1
ATOM 596 O O . GLN A 1 84 ? 21.455 -17.967 -1.447 1.00 37.22 84 GLN A O 1
ATOM 601 N N . GLY A 1 85 ? 20.964 -17.691 0.630 1.00 35.53 85 GLY A N 1
ATOM 602 C CA . GLY A 1 85 ? 20.996 -17.578 2.083 1.00 35.53 85 GLY A CA 1
ATOM 603 C C . GLY A 1 85 ? 19.976 -16.503 2.500 1.00 35.53 85 GLY A C 1
ATOM 604 O O . GLY A 1 85 ? 20.363 -15.408 2.876 1.00 35.53 85 GLY A O 1
ATOM 605 N N . GLY A 1 86 ? 18.683 -16.811 2.389 1.00 46.91 86 GLY A N 1
ATOM 606 C CA . GLY A 1 86 ? 17.546 -16.048 2.921 1.00 46.91 86 GLY A CA 1
ATOM 607 C C . GLY A 1 86 ? 16.286 -16.867 2.651 1.00 46.91 86 GLY A C 1
ATOM 608 O O . GLY A 1 86 ? 16.189 -17.420 1.565 1.00 46.91 86 GLY A O 1
ATOM 609 N N . ALA A 1 87 ? 15.428 -17.084 3.650 1.00 63.72 87 ALA A N 1
ATOM 610 C CA . ALA A 1 87 ? 14.340 -18.069 3.638 1.00 63.72 87 ALA A CA 1
ATOM 611 C C . ALA A 1 87 ? 12.982 -17.397 3.380 1.00 63.72 87 ALA A C 1
ATOM 613 O O . ALA A 1 87 ? 12.761 -16.290 3.869 1.00 63.72 87 ALA A O 1
ATOM 614 N N . PHE A 1 88 ? 12.056 -18.086 2.701 1.00 80.31 88 PHE A N 1
ATOM 615 C CA . PHE A 1 88 ? 10.639 -17.735 2.754 1.00 80.31 88 PHE A CA 1
ATOM 616 C C . PHE A 1 88 ? 10.223 -17.541 4.217 1.00 80.31 88 PHE A C 1
ATOM 618 O O . PHE A 1 88 ? 10.469 -18.403 5.068 1.00 80.31 88 PHE A O 1
ATOM 625 N N . VAL A 1 89 ? 9.591 -16.410 4.516 1.00 84.75 89 VAL A N 1
ATOM 626 C CA . VAL A 1 89 ? 9.260 -16.039 5.889 1.00 84.75 89 VAL A CA 1
ATOM 627 C C . VAL A 1 89 ? 7.815 -16.425 6.176 1.00 84.75 89 VAL A C 1
ATOM 629 O O . VAL A 1 89 ? 6.875 -15.718 5.819 1.00 84.75 89 VAL A O 1
ATOM 632 N N . ALA A 1 90 ? 7.630 -17.574 6.829 1.00 87.00 90 ALA A N 1
ATOM 633 C CA . ALA A 1 90 ? 6.308 -18.114 7.152 1.00 87.00 90 ALA A CA 1
ATOM 634 C C . ALA A 1 90 ? 5.565 -17.335 8.255 1.00 87.00 90 ALA A C 1
ATOM 636 O O . ALA A 1 90 ? 4.340 -17.441 8.352 1.00 87.00 90 ALA A O 1
ATOM 637 N N . GLY A 1 91 ? 6.293 -16.581 9.077 1.00 88.56 91 GLY A N 1
ATOM 638 C CA . GLY A 1 91 ? 5.756 -15.704 10.116 1.00 88.56 91 GLY A CA 1
ATOM 639 C C . GLY A 1 91 ? 6.415 -14.332 10.022 1.00 88.56 91 GLY A C 1
ATOM 640 O O . GLY A 1 91 ? 7.321 -14.061 10.808 1.00 88.56 91 GLY A O 1
ATOM 641 N N . PRO A 1 92 ? 6.057 -13.515 9.016 1.00 92.62 92 PRO A N 1
ATOM 642 C CA . PRO A 1 92 ? 6.685 -12.217 8.815 1.00 92.62 92 PRO A CA 1
ATOM 643 C C . PRO A 1 92 ? 6.377 -11.299 9.996 1.00 92.62 92 PRO A C 1
ATOM 645 O O . PRO A 1 92 ? 5.232 -11.195 10.424 1.00 92.62 92 PRO A O 1
ATOM 648 N N . LEU A 1 93 ? 7.399 -10.634 10.524 1.00 93.75 93 LEU A N 1
ATOM 649 C CA . LEU A 1 93 ? 7.240 -9.671 11.610 1.00 93.75 93 LEU A CA 1
ATOM 650 C C . LEU A 1 93 ? 7.178 -8.259 11.041 1.00 93.75 93 LEU A C 1
ATOM 652 O O . LEU A 1 93 ? 8.031 -7.893 10.225 1.00 93.75 93 LEU A O 1
ATOM 656 N N . ALA A 1 94 ? 6.192 -7.491 11.496 1.00 95.44 94 ALA A N 1
ATOM 657 C CA . ALA A 1 94 ? 6.157 -6.058 11.278 1.00 95.44 94 ALA A CA 1
ATOM 658 C C . ALA A 1 94 ? 7.252 -5.361 12.087 1.00 95.44 94 ALA A C 1
ATOM 660 O O . ALA A 1 94 ? 7.619 -5.790 13.181 1.00 95.44 94 ALA A O 1
ATOM 661 N N . GLU A 1 95 ? 7.720 -4.247 11.552 1.00 95.06 95 GLU A N 1
ATOM 662 C CA . GLU A 1 95 ? 8.458 -3.229 12.273 1.00 95.06 95 GLU A CA 1
ATOM 663 C C . GLU A 1 95 ? 7.480 -2.108 12.643 1.00 95.06 95 GLU A C 1
ATOM 665 O O . GLU A 1 95 ? 6.676 -1.662 11.819 1.00 95.06 95 GLU A O 1
ATOM 670 N N . THR A 1 96 ? 7.528 -1.669 13.891 1.00 94.25 96 THR A N 1
ATOM 671 C CA . THR A 1 96 ? 6.595 -0.709 14.485 1.00 94.25 96 THR A CA 1
ATOM 672 C C . THR A 1 96 ? 7.306 0.592 14.833 1.00 94.25 96 THR A C 1
ATOM 674 O O . THR A 1 96 ? 8.532 0.668 14.839 1.00 94.25 96 THR A O 1
ATOM 677 N N . TYR A 1 97 ? 6.541 1.628 15.190 1.00 92.31 97 TYR A N 1
ATOM 678 C CA . TYR A 1 97 ? 7.093 2.919 15.611 1.00 92.31 97 TYR A CA 1
ATOM 679 C C . TYR A 1 97 ? 8.224 2.781 16.646 1.00 92.31 97 TYR A C 1
ATOM 681 O O . TYR A 1 97 ? 9.233 3.472 16.547 1.00 92.31 97 TYR A O 1
ATOM 689 N N . GLN A 1 98 ? 8.076 1.891 17.632 1.00 89.25 98 GLN A N 1
ATOM 690 C CA . GLN A 1 98 ? 9.069 1.674 18.689 1.00 89.25 98 GLN A CA 1
ATOM 691 C C . GLN A 1 98 ? 10.402 1.133 18.159 1.00 89.25 98 GLN A C 1
ATOM 693 O O . GLN A 1 98 ? 11.442 1.462 18.726 1.00 89.25 98 GLN A O 1
ATOM 698 N N . ASP A 1 99 ? 10.379 0.368 17.068 1.00 88.38 99 ASP A N 1
ATOM 699 C CA . ASP A 1 99 ? 11.579 -0.222 16.476 1.00 88.38 99 ASP A CA 1
ATOM 700 C C . ASP A 1 99 ? 12.463 0.825 15.782 1.00 88.38 99 ASP A C 1
ATOM 702 O O . ASP A 1 99 ? 13.658 0.594 15.626 1.00 88.38 99 ASP A O 1
ATOM 706 N N . PHE A 1 100 ? 11.897 1.972 15.387 1.00 84.06 100 PHE A N 1
ATOM 707 C CA . PHE A 1 100 ? 12.566 2.988 14.562 1.00 84.06 100 PHE A CA 1
ATOM 708 C C . PHE A 1 100 ? 13.184 4.156 15.350 1.00 84.06 100 PHE A C 1
ATOM 710 O O . PHE A 1 100 ? 13.961 4.937 14.796 1.00 84.06 100 PHE A O 1
ATOM 717 N N . VAL A 1 101 ? 12.805 4.345 16.619 1.00 74.31 101 VAL A N 1
ATOM 718 C CA . VAL A 1 101 ? 13.231 5.510 17.416 1.00 74.31 101 VAL A CA 1
ATOM 719 C C . VAL A 1 101 ? 14.701 5.353 17.857 1.00 74.31 101 VAL A C 1
ATOM 721 O O . VAL A 1 101 ? 15.072 4.286 18.355 1.00 74.31 101 VAL A O 1
ATOM 724 N N . PRO A 1 102 ? 15.553 6.397 17.737 1.00 59.00 102 PRO A N 1
ATOM 725 C CA . PRO A 1 102 ? 16.964 6.332 18.131 1.00 59.00 102 PRO A CA 1
ATOM 726 C C . PRO A 1 102 ? 17.171 5.841 19.573 1.00 59.00 102 PRO A C 1
ATOM 728 O O . PRO A 1 102 ? 16.537 6.339 20.501 1.00 59.00 102 PRO A O 1
ATOM 731 N N . GLY A 1 103 ? 18.082 4.877 19.757 1.00 58.69 103 GLY A N 1
ATOM 732 C CA . GLY A 1 103 ? 18.335 4.194 21.037 1.00 58.69 103 GLY A CA 1
ATOM 733 C C . GLY A 1 103 ? 17.734 2.784 21.131 1.00 58.69 103 GLY A C 1
ATOM 734 O O . GLY A 1 103 ? 18.016 2.071 22.091 1.00 58.69 103 GLY A O 1
ATOM 735 N N . GLN A 1 104 ? 16.951 2.367 20.131 1.00 55.03 104 GLN A N 1
ATOM 736 C CA . GLN A 1 104 ? 16.460 0.996 19.945 1.00 55.03 104 GLN A CA 1
ATOM 737 C C . GLN A 1 104 ? 17.182 0.305 18.766 1.00 55.03 104 GLN A C 1
ATOM 739 O O . GLN A 1 104 ? 17.901 0.939 17.997 1.00 55.03 104 GLN A O 1
ATOM 744 N N . SER A 1 105 ? 17.041 -1.020 18.665 1.00 48.22 105 SER A N 1
ATOM 745 C CA . SER A 1 105 ? 17.908 -1.926 17.883 1.00 48.22 105 SER A CA 1
ATOM 746 C C . SER A 1 105 ? 17.980 -1.721 16.357 1.00 48.22 105 SER A C 1
ATOM 748 O O . SER A 1 105 ? 18.908 -2.251 15.744 1.00 48.22 105 SER A O 1
ATOM 750 N N . LYS A 1 106 ? 17.061 -0.969 15.729 1.00 60.97 106 LYS A N 1
ATOM 751 C CA . LYS A 1 106 ? 17.046 -0.738 14.274 1.00 60.97 106 LYS A CA 1
ATOM 752 C C . LYS A 1 106 ? 17.160 0.750 13.959 1.00 60.97 106 LYS A C 1
ATOM 754 O O . LYS A 1 106 ? 16.240 1.532 14.180 1.00 60.97 106 LYS A O 1
ATOM 759 N N . ARG A 1 107 ? 18.323 1.156 13.457 1.00 63.38 107 ARG A N 1
ATOM 760 C CA . ARG A 1 107 ? 18.596 2.548 13.094 1.00 63.38 107 ARG A CA 1
ATOM 761 C C . ARG A 1 107 ? 17.977 2.868 11.732 1.00 63.38 107 ARG A C 1
ATOM 763 O O . ARG A 1 107 ? 18.106 2.073 10.813 1.00 63.38 107 ARG A O 1
ATOM 770 N N . ILE A 1 108 ? 17.375 4.051 11.611 1.00 75.00 108 ILE A N 1
ATOM 771 C CA . ILE A 1 108 ? 17.035 4.652 10.317 1.00 75.00 108 ILE A CA 1
ATOM 772 C C . ILE A 1 108 ? 18.332 5.137 9.657 1.00 75.00 108 ILE A C 1
ATOM 774 O O . ILE A 1 108 ? 19.028 5.990 10.221 1.00 75.00 108 ILE A O 1
ATOM 778 N N . GLU A 1 109 ? 18.649 4.618 8.473 1.00 71.44 109 GLU A N 1
ATOM 779 C CA . GLU A 1 109 ? 19.852 4.982 7.712 1.00 71.44 109 GLU A CA 1
ATOM 780 C C . GLU A 1 109 ? 19.493 5.654 6.381 1.00 71.44 109 GLU A C 1
ATOM 782 O O . GLU A 1 109 ? 18.627 5.186 5.643 1.00 71.44 109 GLU A O 1
ATOM 787 N N . GLY A 1 110 ? 20.164 6.765 6.059 1.00 70.50 110 GLY A N 1
ATOM 788 C CA . GLY A 1 110 ? 19.834 7.536 4.865 1.00 70.50 110 GLY A CA 1
ATOM 789 C C . GLY A 1 110 ? 20.743 8.727 4.595 1.00 70.50 110 GLY A C 1
ATOM 790 O O . GLY A 1 110 ? 20.529 9.804 5.146 1.00 70.50 110 GLY A O 1
ATOM 791 N N . ASP A 1 111 ? 21.699 8.565 3.681 1.00 64.31 111 ASP A N 1
ATOM 792 C CA . ASP A 1 111 ? 22.615 9.645 3.271 1.00 64.31 111 ASP A CA 1
ATOM 793 C C . ASP A 1 111 ? 21.906 10.745 2.455 1.00 64.31 111 ASP A C 1
ATOM 795 O O . ASP A 1 111 ? 22.308 11.909 2.448 1.00 64.31 111 ASP A O 1
ATOM 799 N N . ASP A 1 112 ? 20.802 10.388 1.795 1.00 77.00 112 ASP A N 1
ATOM 800 C CA . ASP A 1 112 ? 20.121 11.217 0.797 1.00 77.00 112 ASP A CA 1
ATOM 801 C C . ASP A 1 112 ? 18.714 11.664 1.210 1.00 77.00 112 ASP A C 1
ATOM 803 O O . ASP A 1 112 ? 17.939 12.166 0.396 1.00 77.00 112 ASP A O 1
ATOM 807 N N . PHE A 1 113 ? 18.373 11.546 2.489 1.00 91.31 113 PHE A N 1
ATOM 808 C CA . PHE A 1 113 ? 17.041 11.883 2.968 1.00 91.31 113 PHE A CA 1
ATOM 809 C C . PHE A 1 113 ? 16.714 13.362 2.734 1.00 91.31 113 PHE A C 1
ATOM 811 O O . PHE A 1 113 ? 17.449 14.282 3.119 1.00 91.31 113 PHE A O 1
ATOM 818 N N . ARG A 1 114 ? 15.580 13.605 2.078 1.00 94.81 114 ARG A N 1
ATOM 819 C CA . ARG A 1 114 ? 14.996 14.933 1.904 1.00 94.81 114 ARG A CA 1
ATOM 820 C C . ARG A 1 114 ? 13.643 14.956 2.577 1.00 94.81 114 ARG A C 1
ATOM 822 O O . ARG A 1 114 ? 12.714 14.293 2.139 1.00 94.81 114 ARG A O 1
ATOM 829 N N . ARG A 1 115 ? 13.531 15.749 3.637 1.00 95.31 115 ARG A N 1
ATOM 830 C CA . ARG A 1 115 ? 12.253 16.022 4.289 1.00 95.31 115 ARG A CA 1
ATOM 831 C C . ARG A 1 115 ? 11.419 16.914 3.375 1.00 95.31 115 ARG A C 1
ATOM 833 O O . ARG A 1 115 ? 11.806 18.046 3.086 1.00 95.31 115 ARG A O 1
ATOM 840 N N . LEU A 1 116 ? 10.295 16.393 2.905 1.00 95.81 116 LEU A N 1
ATOM 841 C CA . LEU A 1 116 ? 9.400 17.046 1.962 1.00 95.81 116 LEU A CA 1
ATOM 842 C C . LEU A 1 116 ? 8.019 17.239 2.594 1.00 95.81 116 LEU A C 1
ATOM 844 O O . LEU A 1 116 ? 7.554 16.379 3.347 1.00 95.81 116 LEU A O 1
ATOM 848 N N . PRO A 1 117 ? 7.344 18.357 2.290 1.00 94.31 117 PRO A N 1
ATOM 849 C CA . PRO A 1 117 ? 5.985 18.569 2.747 1.00 94.31 117 PRO A CA 1
ATOM 850 C C . PRO A 1 117 ? 5.033 17.604 2.036 1.00 94.31 117 PRO A C 1
ATOM 852 O O . PRO A 1 117 ? 5.029 17.539 0.810 1.00 94.31 117 PRO A O 1
ATOM 855 N N . LEU A 1 118 ? 4.190 16.912 2.793 1.00 94.12 118 LEU A N 1
ATOM 856 C CA . LEU A 1 118 ? 3.049 16.178 2.267 1.00 94.12 118 LEU A CA 1
ATOM 857 C C . LEU A 1 118 ? 1.787 16.857 2.800 1.00 94.12 118 LEU A C 1
ATOM 859 O O . LEU A 1 118 ? 1.586 16.944 4.007 1.00 94.12 118 LEU A O 1
ATOM 863 N N . ALA A 1 119 ? 0.981 17.400 1.896 1.00 89.12 119 ALA A N 1
ATOM 864 C CA . ALA A 1 119 ? -0.291 18.045 2.176 1.00 89.12 119 ALA A CA 1
ATOM 865 C C . ALA A 1 119 ? -1.407 17.076 1.768 1.00 89.12 119 ALA A C 1
ATOM 867 O O . ALA A 1 119 ? -1.737 16.980 0.577 1.00 89.12 119 ALA A O 1
ATOM 868 N N . PRO A 1 120 ? -1.956 16.302 2.716 1.00 77.62 120 PRO A N 1
ATOM 869 C CA . PRO A 1 120 ? -3.074 15.427 2.430 1.00 77.62 120 PRO A CA 1
ATOM 870 C C . PRO A 1 120 ? -4.288 16.289 2.065 1.00 77.62 120 PRO A C 1
ATOM 872 O O . PRO A 1 120 ? -4.435 17.395 2.591 1.00 77.62 120 PRO A O 1
ATOM 875 N N . PRO A 1 121 ? -5.167 15.816 1.168 1.00 75.06 121 PRO A N 1
ATOM 876 C CA . PRO A 1 121 ? -6.438 16.488 0.916 1.00 75.06 121 PRO A CA 1
ATOM 877 C C . PRO A 1 121 ? -7.164 16.731 2.241 1.00 75.06 121 PRO A C 1
ATOM 879 O O . PRO A 1 121 ? -7.130 15.854 3.094 1.00 75.06 121 PRO A O 1
ATOM 882 N N . ASP A 1 122 ? -7.819 17.877 2.416 1.00 70.25 122 ASP A N 1
ATOM 883 C CA . ASP A 1 122 ? -8.669 18.247 3.565 1.00 70.25 122 ASP A CA 1
ATOM 884 C C . ASP A 1 122 ? -8.123 17.911 4.974 1.00 70.25 122 ASP A C 1
ATOM 886 O O . ASP A 1 122 ? -8.900 17.617 5.886 1.00 70.25 122 ASP A O 1
ATOM 890 N N . GLU A 1 123 ? -6.801 17.935 5.167 1.00 70.38 123 GLU A N 1
ATOM 891 C CA . GLU A 1 123 ? -6.177 17.963 6.493 1.00 70.38 123 GLU A CA 1
ATOM 892 C C . GLU A 1 123 ? -5.546 19.329 6.758 1.00 70.38 123 GLU A C 1
ATOM 894 O O . GLU A 1 123 ? -4.763 19.843 5.964 1.00 70.38 123 GLU A O 1
ATOM 899 N N . GLU A 1 124 ? -5.858 19.898 7.924 1.00 67.56 124 GLU A N 1
ATOM 900 C CA . GLU A 1 124 ? -5.184 21.100 8.427 1.00 67.56 124 GLU A CA 1
ATOM 901 C C . GLU A 1 124 ? -3.736 20.799 8.842 1.00 67.56 124 GLU A C 1
ATOM 903 O O . GLU A 1 124 ? -2.864 21.667 8.775 1.00 67.56 124 GLU A O 1
ATOM 908 N N . GLN A 1 125 ? -3.465 19.558 9.266 1.00 74.12 125 GLN A N 1
ATOM 909 C CA . GLN A 1 125 ? -2.135 19.142 9.681 1.00 74.12 125 GLN A CA 1
ATOM 910 C C . GLN A 1 125 ? -1.291 18.758 8.470 1.00 74.12 125 GLN A C 1
ATOM 912 O O . GLN A 1 125 ? -1.571 17.811 7.742 1.00 74.12 125 GLN A O 1
ATOM 917 N N . LYS A 1 126 ? -0.192 19.485 8.300 1.00 85.00 126 LYS A N 1
ATOM 918 C CA . LYS A 1 126 ? 0.840 19.152 7.329 1.00 85.00 126 LYS A CA 1
ATOM 919 C C . LYS A 1 126 ? 1.630 17.934 7.810 1.00 85.00 126 LYS A C 1
ATOM 921 O O . LYS A 1 126 ? 2.144 17.948 8.929 1.00 85.00 126 LYS A O 1
ATOM 926 N N . LEU A 1 127 ? 1.751 16.924 6.954 1.00 94.94 127 LEU A N 1
ATOM 927 C CA . LEU A 1 127 ? 2.597 15.760 7.192 1.00 94.94 127 LEU A CA 1
ATOM 928 C C . LEU A 1 127 ? 3.958 15.946 6.520 1.00 94.94 127 LEU A C 1
ATOM 930 O O . LEU A 1 127 ? 4.146 16.787 5.633 1.00 94.94 127 LEU A O 1
ATOM 934 N N . TRP A 1 128 ? 4.915 15.130 6.937 1.00 95.88 128 TRP A N 1
ATOM 935 C CA . TRP A 1 128 ? 6.256 15.107 6.367 1.00 95.88 128 TRP A CA 1
ATOM 936 C C . TRP A 1 128 ? 6.564 13.741 5.785 1.00 95.88 128 TRP A C 1
ATOM 938 O O . TRP A 1 128 ? 6.378 12.720 6.437 1.00 95.88 128 TRP A O 1
ATOM 948 N N . VAL A 1 129 ? 7.069 13.723 4.561 1.00 96.31 129 VAL A N 1
ATOM 949 C CA . VAL A 1 129 ? 7.576 12.510 3.926 1.00 96.31 129 VAL A CA 1
ATOM 950 C C . VAL A 1 129 ? 9.071 12.662 3.704 1.00 96.31 129 VAL A C 1
ATOM 952 O O . VAL A 1 129 ? 9.543 13.758 3.403 1.00 96.31 129 VAL A O 1
ATOM 955 N N . PHE A 1 130 ? 9.829 11.582 3.851 1.00 97.00 130 PHE A N 1
ATOM 956 C CA . PHE A 1 130 ? 11.233 11.582 3.463 1.00 97.00 130 PHE A CA 1
ATOM 957 C C . PHE A 1 130 ? 11.319 11.036 2.047 1.00 97.00 130 PHE A C 1
ATOM 959 O O . PHE A 1 130 ? 10.987 9.889 1.795 1.00 97.00 130 PHE A O 1
ATOM 966 N N . GLY A 1 131 ? 11.689 11.890 1.102 1.00 95.56 131 GLY A N 1
ATOM 967 C CA . GLY A 1 131 ? 11.949 11.511 -0.279 1.00 95.56 131 GLY A CA 1
ATOM 968 C C . GLY A 1 131 ? 13.439 11.535 -0.591 1.00 95.56 131 GLY A C 1
ATOM 969 O O . GLY A 1 131 ? 14.276 11.840 0.260 1.00 95.56 131 GLY A O 1
ATOM 970 N N . TYR A 1 132 ? 13.746 11.280 -1.854 1.00 95.75 132 TYR A N 1
ATOM 971 C CA . TYR A 1 132 ? 15.091 11.386 -2.402 1.00 95.75 132 TYR A CA 1
ATOM 972 C C . TYR A 1 132 ? 15.346 12.807 -2.933 1.00 95.75 132 TYR A C 1
ATOM 974 O O . TYR A 1 132 ? 14.403 13.565 -3.199 1.00 95.75 132 TYR A O 1
ATOM 982 N N . PRO A 1 133 ? 16.609 13.197 -3.173 1.00 94.94 133 PRO A N 1
ATOM 983 C CA . PRO A 1 133 ? 16.918 14.406 -3.917 1.00 94.94 133 PRO A CA 1
ATOM 984 C C . PRO A 1 133 ? 16.266 14.345 -5.303 1.00 94.94 133 PRO A C 1
ATOM 986 O O . PRO A 1 133 ? 16.283 13.306 -5.962 1.00 94.94 133 PRO A O 1
ATOM 989 N N . SER A 1 134 ? 15.726 15.465 -5.786 1.00 93.75 134 SER A N 1
ATOM 990 C CA . SER A 1 134 ? 14.973 15.517 -7.052 1.00 93.75 134 SER A CA 1
ATOM 991 C C . SER A 1 134 ? 15.783 15.084 -8.280 1.00 93.75 134 SER A C 1
ATOM 993 O O . SER A 1 134 ? 15.213 14.651 -9.275 1.00 93.75 134 SER A O 1
ATOM 995 N N . TRP A 1 135 ? 17.116 15.152 -8.218 1.00 92.19 135 TRP A N 1
ATOM 996 C CA . TRP A 1 135 ? 18.004 14.652 -9.269 1.00 92.19 135 TRP A CA 1
ATOM 997 C C . TRP A 1 135 ? 18.178 13.120 -9.249 1.00 92.19 135 TRP A C 1
ATOM 999 O O . TRP A 1 135 ? 18.594 12.542 -10.259 1.00 92.19 135 TRP A O 1
ATOM 1009 N N . GLN A 1 136 ? 17.847 12.453 -8.140 1.00 92.94 136 GLN A N 1
ATOM 1010 C CA . GLN A 1 136 ? 17.803 10.990 -8.009 1.00 92.94 136 GLN A CA 1
ATOM 1011 C C . GLN A 1 136 ? 16.394 10.413 -8.192 1.00 92.94 136 GLN A C 1
ATOM 1013 O O . GLN A 1 136 ? 16.251 9.272 -8.637 1.00 92.94 136 GLN A O 1
ATOM 1018 N N . ASP A 1 137 ? 15.363 11.179 -7.844 1.00 95.38 137 ASP A N 1
ATOM 1019 C CA . ASP A 1 137 ? 13.963 10.835 -8.076 1.00 95.38 137 ASP A CA 1
ATOM 1020 C C . ASP A 1 137 ? 13.223 12.021 -8.696 1.00 95.38 137 ASP A C 1
ATOM 1022 O O . ASP A 1 137 ? 12.677 12.894 -8.014 1.00 95.38 137 ASP A O 1
ATOM 1026 N N . THR A 1 138 ? 13.225 12.039 -10.025 1.00 95.56 138 THR A N 1
ATOM 1027 C CA . THR A 1 138 ? 12.654 13.115 -10.840 1.00 95.56 138 THR A CA 1
ATOM 1028 C C . THR A 1 138 ? 11.137 13.005 -10.963 1.00 95.56 138 THR A C 1
ATOM 1030 O O . THR A 1 138 ? 10.526 13.833 -11.635 1.00 95.56 138 THR A O 1
ATOM 1033 N N . VAL A 1 139 ? 10.528 11.970 -10.373 1.00 95.62 139 VAL A N 1
ATOM 1034 C CA . VAL A 1 139 ? 9.100 11.675 -10.506 1.00 95.62 139 VAL A CA 1
ATOM 1035 C C . VAL A 1 139 ? 8.377 11.957 -9.198 1.00 95.62 139 VAL A C 1
ATOM 1037 O O . VAL A 1 139 ? 7.681 12.964 -9.110 1.00 95.62 139 VAL A O 1
ATOM 1040 N N . ILE A 1 140 ? 8.550 11.117 -8.176 1.00 96.12 140 ILE A N 1
ATOM 1041 C CA . ILE A 1 140 ? 7.727 11.208 -6.963 1.00 96.12 140 ILE A CA 1
ATOM 1042 C C . ILE A 1 140 ? 8.249 12.317 -6.058 1.00 96.12 140 ILE A C 1
ATOM 1044 O O . ILE A 1 140 ? 7.546 13.296 -5.807 1.00 96.12 140 ILE A O 1
ATOM 1048 N N . SER A 1 141 ? 9.503 12.212 -5.623 1.00 96.88 141 SER A N 1
ATOM 1049 C CA . SER A 1 141 ? 10.111 13.176 -4.701 1.00 96.88 141 SER A CA 1
ATOM 1050 C C . SER A 1 141 ? 10.139 14.588 -5.297 1.00 96.88 141 SER A C 1
ATOM 1052 O O . SER A 1 141 ? 9.764 15.550 -4.627 1.00 96.88 141 SER A O 1
ATOM 1054 N N . ALA A 1 142 ? 10.485 14.731 -6.583 1.00 96.44 142 ALA A N 1
ATOM 1055 C CA . ALA A 1 142 ? 10.433 16.021 -7.278 1.00 96.44 142 ALA A CA 1
ATOM 1056 C C . ALA A 1 142 ? 9.009 16.612 -7.365 1.00 96.44 142 ALA A C 1
ATOM 1058 O O . ALA A 1 142 ? 8.824 17.821 -7.180 1.00 96.44 142 ALA A O 1
ATOM 1059 N N . ARG A 1 143 ? 7.984 15.783 -7.615 1.00 96.25 143 ARG A N 1
ATOM 1060 C CA . ARG A 1 143 ? 6.586 16.240 -7.656 1.00 96.25 143 ARG A CA 1
ATOM 1061 C C . ARG A 1 143 ? 6.093 16.668 -6.278 1.00 96.25 143 ARG A C 1
ATOM 1063 O O . ARG A 1 143 ? 5.443 17.706 -6.169 1.00 96.25 143 ARG A O 1
ATOM 1070 N N . ILE A 1 144 ? 6.426 15.922 -5.229 1.00 96.19 144 ILE A N 1
ATOM 1071 C CA . ILE A 1 144 ? 6.053 16.278 -3.854 1.00 96.19 144 ILE A CA 1
ATOM 1072 C C . ILE A 1 144 ? 6.758 17.567 -3.430 1.00 96.19 144 ILE A C 1
ATOM 1074 O O . ILE A 1 144 ? 6.111 18.459 -2.897 1.00 96.19 144 ILE A O 1
ATOM 1078 N N . ALA A 1 145 ? 8.049 17.723 -3.732 1.00 95.12 145 ALA A N 1
ATOM 1079 C CA . ALA A 1 145 ? 8.792 18.940 -3.402 1.00 95.12 145 ALA A CA 1
ATOM 1080 C C . ALA A 1 145 ? 8.152 20.213 -3.988 1.00 95.12 145 ALA A C 1
ATOM 1082 O O . ALA A 1 145 ? 8.223 21.275 -3.377 1.00 95.12 145 ALA A O 1
ATOM 1083 N N . THR A 1 146 ? 7.520 20.102 -5.160 1.00 94.44 146 THR A N 1
ATOM 1084 C CA . THR A 1 146 ? 6.907 21.235 -5.872 1.00 94.44 146 THR A CA 1
ATOM 1085 C C . THR A 1 146 ? 5.424 21.427 -5.568 1.00 94.44 146 THR A C 1
ATOM 1087 O O . THR A 1 146 ? 4.952 22.559 -5.570 1.00 94.44 146 THR A O 1
ATOM 1090 N N . THR A 1 147 ? 4.677 20.350 -5.317 1.00 93.75 147 THR A N 1
ATOM 1091 C CA . THR A 1 147 ? 3.205 20.404 -5.189 1.00 93.75 147 THR A CA 1
ATOM 1092 C C . THR A 1 147 ? 2.680 20.016 -3.813 1.00 93.75 147 THR A C 1
ATOM 1094 O O . THR A 1 147 ? 1.497 20.188 -3.539 1.00 93.75 147 THR A O 1
ATOM 1097 N N . GLY A 1 148 ? 3.531 19.457 -2.954 1.00 93.50 148 GLY A N 1
ATOM 1098 C CA . GLY A 1 148 ? 3.142 18.889 -1.669 1.00 93.50 148 GLY A CA 1
ATOM 1099 C C . GLY A 1 148 ? 2.278 17.631 -1.774 1.00 93.50 148 GLY A C 1
ATOM 1100 O O . GLY A 1 148 ? 1.740 17.198 -0.764 1.00 93.50 148 GLY A O 1
ATOM 1101 N N . SER A 1 149 ? 2.093 17.044 -2.962 1.00 92.75 149 SER A N 1
ATOM 1102 C CA . SER A 1 149 ? 1.153 15.939 -3.154 1.00 92.75 149 SER A CA 1
ATOM 1103 C C . SER A 1 149 ? 1.649 14.910 -4.168 1.00 92.75 149 SER A C 1
ATOM 1105 O O . SER A 1 149 ? 2.304 15.237 -5.159 1.00 92.75 149 SER A O 1
ATOM 1107 N N . TRP A 1 150 ? 1.280 13.653 -3.934 1.00 94.81 150 TRP A N 1
ATOM 1108 C CA . TRP A 1 150 ? 1.385 12.560 -4.893 1.00 94.81 150 TRP A CA 1
ATOM 1109 C C . TRP A 1 150 ? 0.058 11.808 -4.898 1.00 94.81 150 TRP A C 1
ATOM 1111 O O . TRP A 1 150 ? -0.391 11.352 -3.853 1.00 94.81 150 TRP A O 1
ATOM 1121 N N . GLU A 1 151 ? -0.590 11.734 -6.061 1.00 94.12 151 GLU A N 1
ATOM 1122 C CA . GLU A 1 151 ? -1.877 11.044 -6.238 1.00 94.12 151 GLU A CA 1
ATOM 1123 C C . GLU A 1 151 ? -2.954 11.386 -5.189 1.00 94.12 151 GLU A C 1
ATOM 1125 O O . GLU A 1 151 ? -3.781 10.546 -4.830 1.00 94.12 151 GLU A O 1
ATOM 1130 N N . GLY A 1 152 ? -2.994 12.645 -4.732 1.00 93.88 152 GLY A N 1
ATOM 1131 C CA . GLY A 1 152 ? -3.885 13.089 -3.656 1.00 93.88 152 GLY A CA 1
ATOM 1132 C C . GLY A 1 152 ? -5.362 12.736 -3.870 1.00 93.88 152 GLY A C 1
ATOM 1133 O O . GLY A 1 152 ? -6.046 12.398 -2.914 1.00 93.88 152 GLY A O 1
ATOM 1134 N N . GLY A 1 153 ? -5.851 12.702 -5.115 1.00 94.88 153 GLY A N 1
ATOM 1135 C CA . GLY A 1 153 ? -7.222 12.264 -5.412 1.00 94.88 153 GLY A CA 1
ATOM 1136 C C . GLY A 1 153 ? -7.512 10.803 -5.031 1.00 94.88 153 GLY A C 1
ATOM 1137 O O . GLY A 1 153 ? -8.604 10.497 -4.554 1.00 94.88 153 GLY A O 1
ATOM 1138 N N . LYS A 1 154 ? -6.535 9.895 -5.175 1.00 96.62 154 LYS A N 1
ATOM 1139 C CA . LYS A 1 154 ? -6.673 8.492 -4.747 1.00 96.62 154 LYS A CA 1
ATOM 1140 C C . LYS A 1 154 ? -6.646 8.386 -3.217 1.00 96.62 154 LYS A C 1
ATOM 1142 O O . LYS A 1 154 ? -7.457 7.659 -2.648 1.00 96.62 154 LYS A O 1
ATOM 1147 N N . VAL A 1 155 ? -5.781 9.159 -2.554 1.00 96.88 155 VAL A N 1
ATOM 1148 C CA . VAL A 1 155 ? -5.731 9.256 -1.081 1.00 96.88 155 VAL A CA 1
ATOM 1149 C C . VAL A 1 155 ? -7.055 9.788 -0.521 1.00 96.88 155 VAL A C 1
ATOM 1151 O O . VAL A 1 155 ? -7.613 9.184 0.397 1.00 96.88 155 VAL A O 1
ATOM 1154 N N . ALA A 1 156 ? -7.605 10.856 -1.113 1.00 96.00 156 ALA A N 1
ATOM 1155 C CA . ALA A 1 156 ? -8.913 11.402 -0.748 1.00 96.00 156 ALA A CA 1
ATOM 1156 C C . ALA A 1 156 ? -10.003 10.332 -0.848 1.00 96.00 156 ALA A C 1
ATOM 1158 O O . ALA A 1 156 ? -10.729 10.116 0.116 1.00 96.00 156 ALA A O 1
ATOM 1159 N N . ARG A 1 157 ? -10.056 9.594 -1.966 1.00 97.25 157 ARG A N 1
ATOM 1160 C CA . ARG A 1 157 ? -11.042 8.524 -2.172 1.00 97.25 157 ARG A CA 1
ATOM 1161 C C . ARG A 1 157 ? -10.972 7.435 -1.098 1.00 97.25 157 ARG A C 1
ATOM 1163 O O . ARG A 1 157 ? -12.013 7.028 -0.581 1.00 97.25 157 ARG A O 1
ATOM 1170 N N . ILE A 1 158 ? -9.771 6.969 -0.742 1.00 97.75 158 ILE A N 1
ATOM 1171 C CA . ILE A 1 158 ? -9.589 5.965 0.322 1.00 97.75 158 ILE A CA 1
ATOM 1172 C C . ILE A 1 158 ? -10.118 6.514 1.647 1.00 97.75 158 ILE A C 1
ATOM 1174 O O . ILE A 1 158 ? -10.931 5.876 2.313 1.00 97.75 158 ILE A O 1
ATOM 1178 N N . ARG A 1 159 ? -9.698 7.720 2.018 1.00 95.62 159 ARG A N 1
ATOM 1179 C CA . ARG A 1 159 ? -10.116 8.355 3.267 1.00 95.62 159 ARG A CA 1
ATOM 1180 C C . ARG A 1 159 ? -11.626 8.598 3.319 1.00 95.62 159 ARG A C 1
ATOM 1182 O O . ARG A 1 159 ? -12.249 8.337 4.345 1.00 95.62 159 ARG A O 1
ATOM 1189 N N . ASP A 1 160 ? -12.223 9.066 2.231 1.00 96.25 160 ASP A N 1
ATOM 1190 C CA . ASP A 1 160 ? -13.663 9.306 2.145 1.00 96.25 160 ASP A CA 1
ATOM 1191 C C . ASP A 1 160 ? -14.443 7.993 2.298 1.00 96.25 160 ASP A C 1
ATOM 1193 O O . ASP A 1 160 ? -15.454 7.966 2.998 1.00 96.25 160 ASP A O 1
ATOM 1197 N N . THR A 1 161 ? -13.910 6.885 1.770 1.00 97.62 161 THR A N 1
ATOM 1198 C CA . THR A 1 161 ? -14.453 5.533 1.988 1.00 97.62 161 THR A CA 1
ATOM 1199 C C . THR A 1 161 ? -14.467 5.168 3.476 1.00 97.62 161 THR A C 1
ATOM 1201 O O . THR A 1 161 ? -15.488 4.710 3.992 1.00 97.62 161 THR A O 1
ATOM 1204 N N . PHE A 1 162 ? -13.377 5.425 4.208 1.00 97.12 162 PHE A N 1
ATOM 1205 C CA . PHE A 1 162 ? -13.353 5.230 5.663 1.00 97.12 162 PHE A CA 1
ATOM 1206 C C . PHE A 1 162 ? -14.286 6.189 6.411 1.00 97.12 162 PHE A C 1
ATOM 1208 O O . PHE A 1 162 ? -14.892 5.797 7.404 1.00 97.12 162 PHE A O 1
ATOM 1215 N N . ARG A 1 163 ? -14.416 7.443 5.961 1.00 95.19 163 ARG A N 1
ATOM 1216 C CA . ARG A 1 163 ? -15.308 8.431 6.586 1.00 95.19 163 ARG A CA 1
ATOM 1217 C C . ARG A 1 163 ? -16.774 8.013 6.467 1.00 95.19 163 ARG A C 1
ATOM 1219 O O . ARG A 1 163 ? -17.517 8.162 7.432 1.00 95.19 163 ARG A O 1
ATOM 1226 N N . GLN A 1 164 ? -17.166 7.515 5.297 1.00 95.69 164 GLN A N 1
ATOM 1227 C CA . GLN A 1 164 ? -18.539 7.120 4.972 1.00 95.69 164 GLN A CA 1
ATOM 1228 C C . GLN A 1 164 ? -18.913 5.742 5.527 1.00 95.69 164 GLN A C 1
ATOM 1230 O O . GLN A 1 164 ? -20.095 5.445 5.678 1.00 95.69 164 GLN A O 1
ATOM 1235 N N . THR A 1 165 ? -17.926 4.901 5.844 1.00 96.06 165 THR A N 1
ATOM 1236 C CA . THR A 1 165 ? -18.180 3.579 6.416 1.00 96.06 165 THR A CA 1
ATOM 1237 C C . THR A 1 165 ? -18.324 3.677 7.940 1.00 96.06 165 THR A C 1
ATOM 1239 O O . THR A 1 165 ? -17.393 4.131 8.613 1.00 96.06 165 THR A O 1
ATOM 1242 N N . PRO A 1 166 ? -19.462 3.249 8.517 1.00 87.81 166 PRO A N 1
ATOM 1243 C CA . PRO A 1 166 ? -19.629 3.219 9.963 1.00 87.81 166 PRO A CA 1
ATOM 1244 C C . PRO A 1 166 ? -18.745 2.133 10.590 1.00 87.81 166 PRO A C 1
ATOM 1246 O O . PRO A 1 166 ? -18.595 1.039 10.047 1.00 87.81 166 PRO A O 1
ATOM 1249 N N . GLY A 1 167 ? -18.190 2.434 11.762 1.00 84.12 167 GLY A N 1
ATOM 1250 C CA . GLY A 1 167 ? -17.355 1.516 12.533 1.00 84.12 167 GLY A CA 1
ATOM 1251 C C . GLY A 1 167 ? -15.946 2.046 12.787 1.00 84.12 167 GLY A C 1
ATOM 1252 O O . GLY A 1 167 ? -15.322 2.680 11.932 1.00 84.12 167 GLY A O 1
ATOM 1253 N N . ASP A 1 168 ? -15.451 1.745 13.984 1.00 87.88 168 ASP A N 1
ATOM 1254 C CA . ASP A 1 168 ? -14.090 2.053 14.421 1.00 87.88 168 ASP A CA 1
ATOM 1255 C C . ASP A 1 168 ? -13.152 0.870 14.168 1.00 87.88 168 ASP A C 1
ATOM 1257 O O . ASP A 1 168 ? -13.591 -0.253 13.904 1.00 87.88 168 ASP A O 1
ATOM 1261 N N . GLY A 1 169 ? -11.842 1.103 14.223 1.00 94.56 169 GLY A N 1
ATOM 1262 C CA . GLY A 1 169 ? -10.843 0.039 14.077 1.00 94.56 169 GLY A CA 1
ATOM 1263 C C . GLY A 1 169 ? -10.868 -0.673 12.721 1.00 94.56 169 GLY A C 1
ATOM 1264 O O . GLY A 1 169 ? -10.526 -1.853 12.633 1.00 94.56 169 GLY A O 1
ATOM 1265 N N . LEU A 1 170 ? -11.349 0.000 11.673 1.00 98.00 170 LEU A N 1
ATOM 1266 C CA . LEU A 1 170 ? -11.211 -0.462 10.295 1.00 98.00 170 LEU A CA 1
ATOM 1267 C C . LEU A 1 170 ? -9.789 -0.175 9.814 1.00 98.00 170 LEU A C 1
ATOM 1269 O O . LEU A 1 170 ? -9.243 0.894 10.090 1.00 98.00 170 LEU A O 1
ATOM 1273 N N . ASN A 1 171 ? -9.207 -1.124 9.087 1.00 98.56 171 ASN A N 1
ATOM 1274 C CA . ASN A 1 171 ? -7.792 -1.090 8.735 1.00 98.56 171 ASN A CA 1
ATOM 1275 C C . ASN A 1 171 ? -7.568 -0.914 7.233 1.00 98.56 171 ASN A C 1
ATOM 1277 O O . ASN A 1 171 ? -8.427 -1.254 6.411 1.00 98.56 171 ASN A O 1
ATOM 1281 N N . PHE A 1 172 ? -6.386 -0.405 6.898 1.00 98.88 172 PHE A N 1
ATOM 1282 C CA . PHE A 1 172 ? -5.903 -0.219 5.535 1.00 98.88 172 PHE A CA 1
ATOM 1283 C C . PHE A 1 172 ? -4.663 -1.084 5.288 1.00 98.88 172 PHE A C 1
ATOM 1285 O O . PHE A 1 172 ? -3.798 -1.182 6.156 1.00 98.88 172 PHE A O 1
ATOM 1292 N N . LEU A 1 173 ? -4.571 -1.693 4.108 1.00 98.88 173 LEU A N 1
ATOM 1293 C CA . LEU A 1 173 ? -3.360 -2.356 3.616 1.00 98.88 173 LEU A CA 1
ATOM 1294 C C . LEU A 1 173 ? -2.774 -1.524 2.473 1.00 98.88 173 LEU A C 1
ATOM 1296 O O . LEU A 1 173 ? -3.482 -1.266 1.504 1.00 98.88 173 LEU A O 1
ATOM 1300 N N . ASP A 1 174 ? -1.500 -1.155 2.558 1.00 98.88 174 ASP A N 1
ATOM 1301 C CA . ASP A 1 174 ? -0.749 -0.488 1.488 1.00 98.88 174 ASP A CA 1
ATOM 1302 C C . ASP A 1 174 ? 0.370 -1.412 0.997 1.00 98.88 174 ASP A C 1
ATOM 1304 O O . ASP A 1 174 ? 1.471 -1.425 1.548 1.00 98.88 174 ASP A O 1
ATOM 1308 N N . LEU A 1 175 ? 0.073 -2.239 -0.008 1.00 98.62 175 LEU A N 1
ATOM 1309 C CA . LEU A 1 175 ? 1.055 -3.111 -0.644 1.00 98.62 175 LEU A CA 1
ATOM 1310 C C . LEU A 1 175 ? 1.777 -2.332 -1.752 1.00 98.62 175 LEU A C 1
ATOM 1312 O O . LEU A 1 175 ? 1.159 -1.954 -2.753 1.00 98.62 175 LEU A O 1
ATOM 1316 N N . GLY A 1 176 ? 3.072 -2.082 -1.534 1.00 98.06 176 GLY A N 1
ATOM 1317 C CA . GLY A 1 176 ? 3.868 -1.108 -2.284 1.00 98.06 176 GLY A CA 1
ATOM 1318 C C . GLY A 1 176 ? 3.786 0.285 -1.663 1.00 98.06 176 GLY A C 1
ATOM 1319 O O . GLY A 1 176 ? 3.387 1.248 -2.325 1.00 98.06 176 GLY A O 1
ATOM 1320 N N . GLY A 1 177 ? 4.095 0.372 -0.366 1.00 97.94 177 GLY A N 1
ATOM 1321 C CA . GLY A 1 177 ? 3.993 1.600 0.426 1.00 97.94 177 GLY A CA 1
ATOM 1322 C C . GLY A 1 177 ? 4.966 2.702 0.001 1.00 97.94 177 GLY A C 1
ATOM 1323 O O . GLY A 1 177 ? 4.690 3.886 0.232 1.00 97.94 177 GLY A O 1
ATOM 1324 N N . ASN A 1 178 ? 6.066 2.343 -0.673 1.00 98.25 178 ASN A N 1
ATOM 1325 C CA . ASN A 1 178 ? 7.089 3.258 -1.171 1.00 98.25 178 ASN A CA 1
ATOM 1326 C C . ASN A 1 178 ? 7.540 4.216 -0.049 1.00 98.25 178 ASN A C 1
ATOM 1328 O O . ASN A 1 178 ? 7.643 3.806 1.099 1.00 98.25 178 ASN A O 1
ATOM 1332 N N . ILE A 1 179 ? 7.766 5.498 -0.330 1.00 97.81 179 ILE A N 1
ATOM 1333 C CA . ILE A 1 179 ? 8.109 6.503 0.685 1.00 97.81 179 ILE A CA 1
ATOM 1334 C C . ILE A 1 179 ? 6.919 6.919 1.576 1.00 97.81 179 ILE A C 1
ATOM 1336 O O . ILE A 1 179 ? 7.078 7.791 2.420 1.00 97.81 179 ILE A O 1
ATOM 1340 N N . GLY A 1 180 ? 5.723 6.336 1.415 1.00 98.12 180 GLY A N 1
ATOM 1341 C CA . GLY A 1 180 ? 4.586 6.563 2.319 1.00 98.12 180 GLY A CA 1
ATOM 1342 C C . GLY A 1 180 ? 3.551 7.589 1.878 1.00 98.12 180 GLY A C 1
ATOM 1343 O O . GLY A 1 180 ? 2.809 8.106 2.711 1.00 98.12 180 GLY A O 1
ATOM 1344 N N . THR A 1 181 ? 3.457 7.890 0.584 1.00 97.31 181 THR A N 1
ATOM 1345 C CA . THR A 1 181 ? 2.502 8.887 0.061 1.00 97.31 181 THR A CA 1
ATOM 1346 C C . THR A 1 181 ? 1.034 8.510 0.281 1.00 97.31 181 THR A C 1
ATOM 1348 O O . THR A 1 181 ? 0.191 9.399 0.353 1.00 97.31 181 THR A O 1
ATOM 1351 N N . PHE A 1 182 ? 0.735 7.217 0.444 1.00 98.25 182 PHE A N 1
ATOM 1352 C CA . PHE A 1 182 ? -0.572 6.700 0.861 1.00 98.25 182 PHE A CA 1
ATOM 1353 C C . PHE A 1 182 ? -0.582 6.333 2.347 1.00 98.25 182 PHE A C 1
ATOM 1355 O O . PHE A 1 182 ? -1.474 6.756 3.080 1.00 98.25 182 PHE A O 1
ATOM 1362 N N . THR A 1 183 ? 0.428 5.587 2.802 1.00 98.62 183 THR A N 1
ATOM 1363 C CA . THR A 1 183 ? 0.550 5.131 4.194 1.00 98.62 183 THR A CA 1
ATOM 1364 C C . THR A 1 183 ? 0.422 6.266 5.217 1.00 98.62 183 THR A C 1
ATOM 1366 O O . THR A 1 183 ? -0.412 6.168 6.114 1.00 98.62 183 THR A O 1
ATOM 1369 N N . LEU A 1 184 ? 1.201 7.348 5.092 1.00 98.00 184 LEU A N 1
ATOM 1370 C CA . LEU A 1 184 ? 1.257 8.419 6.098 1.00 98.00 184 LEU A CA 1
ATOM 1371 C C . LEU A 1 184 ? -0.080 9.172 6.267 1.00 98.00 184 LEU A C 1
ATOM 1373 O O . LEU A 1 184 ? -0.563 9.242 7.399 1.00 98.00 184 LEU A O 1
ATOM 1377 N N . PRO A 1 185 ? -0.725 9.696 5.201 1.00 96.94 185 PRO A N 1
ATOM 1378 C CA . PRO A 1 185 ? -2.000 10.401 5.347 1.00 96.94 185 PRO A CA 1
ATOM 1379 C C . PRO A 1 185 ? -3.141 9.497 5.810 1.00 96.94 185 PRO A C 1
ATOM 1381 O O . PRO A 1 185 ? -3.968 9.911 6.622 1.00 96.94 185 PRO A O 1
ATOM 1384 N N . ILE A 1 186 ? -3.191 8.245 5.344 1.00 97.62 186 ILE A N 1
ATOM 1385 C CA . ILE A 1 186 ? -4.229 7.316 5.801 1.00 97.62 186 ILE A CA 1
ATOM 1386 C C . ILE A 1 186 ? -3.996 6.924 7.266 1.00 97.62 186 ILE A C 1
ATOM 1388 O O . ILE A 1 186 ? -4.955 6.866 8.033 1.00 97.62 186 ILE A O 1
ATOM 1392 N N . ALA A 1 187 ? -2.748 6.734 7.698 1.00 97.56 187 ALA A N 1
ATOM 1393 C CA . ALA A 1 187 ? -2.431 6.453 9.096 1.00 97.56 187 ALA A CA 1
ATOM 1394 C C . ALA A 1 187 ? -2.802 7.615 10.026 1.00 97.56 187 ALA A C 1
ATOM 1396 O O . ALA A 1 187 ? -3.446 7.376 11.050 1.00 97.56 187 ALA A O 1
ATOM 1397 N N . ALA A 1 188 ? -2.466 8.855 9.652 1.00 95.69 188 ALA A N 1
ATOM 1398 C CA . ALA A 1 188 ? -2.826 10.055 10.411 1.00 95.69 188 ALA A CA 1
ATOM 1399 C C . ALA A 1 188 ? -4.349 10.175 10.596 1.00 95.69 188 ALA A C 1
ATOM 1401 O O . ALA A 1 188 ? -4.836 10.396 11.710 1.00 95.69 188 ALA A O 1
ATOM 1402 N N . PHE A 1 189 ? -5.109 9.922 9.526 1.00 94.50 189 PHE A N 1
ATOM 1403 C CA . PHE A 1 189 ? -6.567 9.899 9.572 1.00 94.50 189 PHE A CA 1
ATOM 1404 C C . PHE A 1 189 ? -7.115 8.771 10.465 1.00 94.50 189 PHE A C 1
ATOM 1406 O O . PHE A 1 189 ? -7.999 9.001 11.297 1.00 94.50 189 PHE A O 1
ATOM 1413 N N . LEU A 1 190 ? -6.593 7.547 10.320 1.00 96.00 190 LEU A N 1
ATOM 1414 C CA . LEU A 1 190 ? -7.077 6.371 11.052 1.00 96.00 190 LEU A CA 1
ATOM 1415 C C . LEU A 1 190 ? -6.696 6.366 12.535 1.00 96.00 190 LEU A C 1
ATOM 1417 O O . LEU A 1 190 ? -7.415 5.754 13.329 1.00 96.00 190 LEU A O 1
ATOM 1421 N N . ALA A 1 191 ? -5.632 7.071 12.932 1.00 94.19 191 ALA A N 1
ATOM 1422 C CA . ALA A 1 191 ? -5.191 7.148 14.326 1.00 94.19 191 ALA A CA 1
ATOM 1423 C C . ALA A 1 191 ? -6.307 7.663 15.251 1.00 94.19 191 ALA A C 1
ATOM 1425 O O . ALA A 1 191 ? -6.485 7.162 16.360 1.00 94.19 191 ALA A O 1
ATOM 1426 N N . LYS A 1 192 ? -7.129 8.597 14.757 1.00 90.38 192 LYS A N 1
ATOM 1427 C CA . LYS A 1 192 ? -8.278 9.171 15.480 1.00 90.38 192 LYS A CA 1
ATOM 1428 C C . LYS A 1 192 ? -9.494 8.233 15.548 1.00 90.38 192 LYS A C 1
ATOM 1430 O O . LYS A 1 192 ? -10.448 8.533 16.254 1.00 90.38 192 LYS A O 1
ATOM 1435 N N . ARG A 1 193 ? -9.473 7.117 14.810 1.00 92.69 193 ARG A N 1
ATOM 1436 C CA . ARG A 1 193 ? -10.578 6.145 14.664 1.00 92.69 193 ARG A CA 1
ATOM 1437 C C . ARG A 1 193 ? -10.211 4.742 15.166 1.00 92.69 193 ARG A C 1
ATOM 1439 O O . ARG A 1 193 ? -10.922 3.777 14.894 1.00 92.69 193 ARG A O 1
ATOM 1446 N N . GLY A 1 194 ? -9.058 4.603 15.825 1.00 94.75 194 GLY A N 1
ATOM 1447 C CA . GLY A 1 194 ? -8.532 3.317 16.295 1.00 94.75 194 GLY A CA 1
ATOM 1448 C C . GLY A 1 194 ? -8.119 2.347 15.180 1.00 94.75 194 GLY A C 1
ATOM 1449 O O . GLY A 1 194 ? -7.915 1.167 15.455 1.00 94.75 194 GLY A O 1
ATOM 1450 N N . GLY A 1 195 ? -8.028 2.815 13.930 1.00 97.19 195 GLY A N 1
ATOM 1451 C CA . GLY A 1 195 ? -7.621 2.009 12.780 1.00 97.19 195 GLY A CA 1
ATOM 1452 C C . GLY A 1 195 ? -6.102 1.945 12.619 1.00 97.19 195 GLY A C 1
ATOM 1453 O O . GLY A 1 195 ? -5.370 2.838 13.062 1.00 97.19 195 GLY A O 1
ATOM 1454 N N . ARG A 1 196 ? -5.632 0.893 11.950 1.00 98.31 196 ARG A N 1
ATOM 1455 C CA . ARG A 1 196 ? -4.217 0.645 11.648 1.00 98.31 196 ARG A CA 1
ATOM 1456 C C . ARG A 1 196 ? -3.959 0.631 10.146 1.00 98.31 196 ARG A C 1
ATOM 1458 O O . ARG A 1 196 ? -4.846 0.299 9.352 1.00 98.31 196 ARG A O 1
ATOM 1465 N N . VAL A 1 197 ? -2.724 0.950 9.777 1.00 98.88 197 VAL A N 1
ATOM 1466 C CA . VAL A 1 197 ? -2.194 0.761 8.426 1.00 98.88 197 VAL A CA 1
ATOM 1467 C C . VAL A 1 197 ? -1.154 -0.349 8.450 1.00 98.88 197 VAL A C 1
ATOM 1469 O O . VAL A 1 197 ? -0.167 -0.265 9.175 1.00 98.88 197 VAL A O 1
ATOM 1472 N N . PHE A 1 198 ? -1.364 -1.365 7.624 1.00 98.88 198 PHE A N 1
ATOM 1473 C CA . PHE A 1 198 ? -0.377 -2.394 7.327 1.00 98.88 198 PHE A CA 1
ATOM 1474 C C . PHE A 1 198 ? 0.329 -1.987 6.038 1.00 98.88 198 PHE A C 1
ATOM 1476 O O . PHE A 1 198 ? -0.248 -2.103 4.958 1.00 98.88 198 PHE A O 1
ATOM 1483 N N . ALA A 1 199 ? 1.537 -1.446 6.144 1.00 98.81 199 ALA A N 1
ATOM 1484 C CA . ALA A 1 199 ? 2.319 -1.016 4.990 1.00 98.81 199 ALA A CA 1
ATOM 1485 C C . ALA A 1 199 ? 3.310 -2.114 4.604 1.00 98.81 199 ALA A C 1
ATOM 1487 O O . ALA A 1 199 ? 3.928 -2.720 5.475 1.00 98.81 199 ALA A O 1
ATOM 1488 N N . VAL A 1 200 ? 3.481 -2.370 3.311 1.00 98.75 200 VAL A N 1
ATOM 1489 C CA . VAL A 1 200 ? 4.450 -3.347 2.806 1.00 98.75 200 VAL A CA 1
ATOM 1490 C C . VAL A 1 200 ? 5.335 -2.673 1.769 1.00 98.75 200 VAL A C 1
ATOM 1492 O O . VAL A 1 200 ? 4.829 -2.185 0.759 1.00 98.75 200 VAL A O 1
ATOM 1495 N N . GLU A 1 201 ? 6.645 -2.662 1.999 1.00 98.19 201 GLU A N 1
ATOM 1496 C CA . GLU A 1 201 ? 7.629 -2.111 1.064 1.00 98.19 201 GLU A CA 1
ATOM 1497 C C . GLU A 1 201 ? 8.809 -3.072 0.928 1.00 98.19 201 GLU A C 1
ATOM 1499 O O . GLU A 1 201 ? 9.489 -3.389 1.899 1.00 98.19 201 GLU A O 1
ATOM 1504 N N . ALA A 1 202 ? 9.038 -3.560 -0.288 1.00 96.44 202 ALA A N 1
ATOM 1505 C CA . ALA A 1 202 ? 10.023 -4.602 -0.541 1.00 96.44 202 ALA A CA 1
ATOM 1506 C C . ALA A 1 202 ? 11.437 -4.050 -0.744 1.00 96.44 202 ALA A C 1
ATOM 1508 O O . ALA A 1 202 ? 12.401 -4.764 -0.486 1.00 96.44 202 ALA A O 1
ATOM 1509 N N . MET A 1 203 ? 11.581 -2.816 -1.233 1.00 95.50 203 MET A N 1
ATOM 1510 C CA . MET A 1 203 ? 12.876 -2.193 -1.480 1.00 95.50 203 MET A CA 1
ATOM 1511 C C . MET A 1 203 ? 13.467 -1.669 -0.164 1.00 95.50 203 MET A C 1
ATOM 1513 O O . MET A 1 203 ? 12.966 -0.663 0.349 1.00 95.50 203 MET A O 1
ATOM 1517 N N . PRO A 1 204 ? 14.553 -2.266 0.367 1.00 93.88 204 PRO A N 1
ATOM 1518 C CA . PRO A 1 204 ? 15.069 -1.904 1.687 1.00 93.88 204 PRO A CA 1
ATOM 1519 C C . PRO A 1 204 ? 15.404 -0.415 1.808 1.00 93.88 204 PRO A C 1
ATOM 1521 O O . PRO A 1 204 ? 14.949 0.248 2.736 1.00 93.88 204 PRO A O 1
ATOM 1524 N N . SER A 1 205 ? 16.107 0.155 0.826 1.00 93.81 205 SER A N 1
ATOM 1525 C CA . SER A 1 205 ? 16.448 1.583 0.853 1.00 93.81 205 SER A CA 1
ATOM 1526 C C . SER A 1 205 ? 15.247 2.539 0.787 1.00 93.81 205 SER A C 1
ATOM 1528 O O . SER A 1 205 ? 15.336 3.654 1.303 1.00 93.81 205 SER A O 1
ATOM 1530 N N . ILE A 1 206 ? 14.122 2.138 0.183 1.00 96.25 206 ILE A N 1
ATOM 1531 C CA . ILE A 1 206 ? 12.883 2.935 0.172 1.00 96.25 206 ILE A CA 1
ATOM 1532 C C . ILE A 1 206 ? 12.123 2.744 1.491 1.00 96.25 206 ILE A C 1
ATOM 1534 O O . ILE A 1 206 ? 11.593 3.714 2.030 1.00 96.25 206 ILE A O 1
ATOM 1538 N N . ALA A 1 207 ? 12.121 1.534 2.056 1.00 96.44 207 ALA A N 1
ATOM 1539 C CA . ALA A 1 207 ? 11.507 1.270 3.354 1.00 96.44 207 ALA A CA 1
ATOM 1540 C C . ALA A 1 207 ? 12.096 2.171 4.456 1.00 96.44 207 ALA A C 1
ATOM 1542 O O . ALA A 1 207 ? 11.345 2.682 5.283 1.00 96.44 207 ALA A O 1
ATOM 1543 N N . GLU A 1 208 ? 13.401 2.464 4.431 1.00 95.12 208 GLU A N 1
ATOM 1544 C CA . GLU A 1 208 ? 14.028 3.402 5.380 1.00 95.12 208 GLU A CA 1
ATOM 1545 C C . GLU A 1 208 ? 13.446 4.829 5.307 1.00 95.12 208 GLU A C 1
ATOM 1547 O O . GLU A 1 208 ? 13.261 5.490 6.332 1.00 95.12 208 GLU A O 1
ATOM 1552 N N . HIS A 1 209 ? 13.068 5.294 4.113 1.00 96.25 209 HIS A N 1
ATOM 1553 C CA . HIS A 1 209 ? 12.396 6.584 3.937 1.00 96.25 209 HIS A CA 1
ATOM 1554 C C . HIS A 1 209 ? 10.986 6.576 4.547 1.00 96.25 209 HIS A C 1
ATOM 1556 O O . HIS A 1 209 ? 10.575 7.540 5.202 1.00 96.25 209 HIS A O 1
ATOM 1562 N N . LEU A 1 210 ? 10.256 5.469 4.380 1.00 97.50 210 LEU A N 1
ATOM 1563 C CA . LEU A 1 210 ? 8.950 5.275 5.007 1.00 97.50 210 LEU A CA 1
ATOM 1564 C C . LEU A 1 210 ? 9.058 5.255 6.535 1.00 97.50 210 LEU A C 1
ATOM 1566 O O . LEU A 1 210 ? 8.281 5.938 7.202 1.00 97.50 210 LEU A O 1
ATOM 1570 N N . LYS A 1 211 ? 10.053 4.556 7.096 1.00 96.44 211 LYS A N 1
ATOM 1571 C CA . LYS A 1 211 ? 10.333 4.543 8.545 1.00 96.44 211 LYS A CA 1
ATOM 1572 C C . LYS A 1 211 ? 10.557 5.952 9.086 1.00 96.44 211 LYS A C 1
ATOM 1574 O O . LYS A 1 211 ? 9.946 6.331 10.085 1.00 96.44 211 LYS A O 1
ATOM 1579 N N . ALA A 1 212 ? 11.363 6.757 8.395 1.00 95.12 212 ALA A N 1
ATOM 1580 C CA . ALA A 1 212 ? 11.581 8.153 8.763 1.00 95.12 212 ALA A CA 1
ATOM 1581 C C . ALA A 1 212 ? 10.291 8.978 8.727 1.00 95.12 212 ALA A C 1
ATOM 1583 O O . ALA A 1 212 ? 10.021 9.732 9.661 1.00 95.12 212 ALA A O 1
ATOM 1584 N N . GLY A 1 213 ? 9.456 8.789 7.700 1.00 96.38 213 GLY A N 1
ATOM 1585 C CA . GLY A 1 213 ? 8.133 9.409 7.630 1.00 96.38 213 GLY A CA 1
ATOM 1586 C C . GLY A 1 213 ? 7.228 8.998 8.796 1.00 96.38 213 GLY A C 1
ATOM 1587 O O . GLY A 1 213 ? 6.572 9.845 9.398 1.00 96.38 213 GLY A O 1
ATOM 1588 N N . ILE A 1 214 ? 7.215 7.717 9.167 1.00 96.81 214 ILE A N 1
ATOM 1589 C CA . ILE A 1 214 ? 6.428 7.205 10.298 1.00 96.81 214 ILE A CA 1
ATOM 1590 C C . ILE A 1 214 ? 6.862 7.873 11.612 1.00 96.81 214 ILE A C 1
ATOM 1592 O O . ILE A 1 214 ? 6.009 8.362 12.361 1.00 96.81 214 ILE A O 1
ATOM 1596 N N . VAL A 1 215 ? 8.173 7.929 11.875 1.00 95.12 215 VAL A N 1
ATOM 1597 C CA . VAL A 1 215 ? 8.733 8.529 13.098 1.00 95.12 215 VAL A CA 1
ATOM 1598 C C . VAL A 1 215 ? 8.451 10.026 13.170 1.00 95.12 215 VAL A C 1
ATOM 1600 O O . VAL A 1 215 ? 7.940 10.505 14.180 1.00 95.12 215 VAL A O 1
ATOM 1603 N N . GLU A 1 216 ? 8.724 10.756 12.092 1.00 94.75 216 GLU A N 1
ATOM 1604 C CA . GLU A 1 216 ? 8.572 12.214 12.025 1.00 94.75 216 GLU A CA 1
ATOM 1605 C C . GLU A 1 216 ? 7.137 12.682 12.276 1.00 94.75 216 GLU A C 1
ATOM 1607 O O . GLU A 1 216 ? 6.922 13.739 12.866 1.00 94.75 216 GLU A O 1
ATOM 1612 N N . ASN A 1 217 ? 6.146 11.891 11.861 1.00 95.06 217 ASN A N 1
ATOM 1613 C CA . ASN A 1 217 ? 4.736 12.212 12.078 1.00 95.06 217 ASN A CA 1
ATOM 1614 C C . ASN A 1 217 ? 4.162 11.590 13.366 1.00 95.06 217 ASN A C 1
ATOM 1616 O O . ASN A 1 217 ? 2.971 11.747 13.632 1.00 95.06 217 ASN A O 1
ATOM 1620 N N . GLY A 1 218 ? 4.959 10.874 14.170 1.00 94.56 218 GLY A N 1
ATOM 1621 C CA . GLY A 1 218 ? 4.478 10.266 15.417 1.00 94.56 218 GLY A CA 1
ATOM 1622 C C . GLY A 1 218 ? 3.474 9.121 15.215 1.00 94.56 218 GLY A C 1
ATOM 1623 O O . GLY A 1 218 ? 2.647 8.868 16.096 1.00 94.56 218 GLY A O 1
ATOM 1624 N N . LEU A 1 219 ? 3.493 8.448 14.059 1.00 96.19 219 LEU A N 1
ATOM 1625 C CA . LEU A 1 219 ? 2.450 7.501 13.651 1.00 96.19 219 LEU A CA 1
ATOM 1626 C C . LEU A 1 219 ? 2.649 6.121 14.293 1.00 96.19 219 LEU A C 1
ATOM 1628 O O . LEU A 1 219 ? 3.384 5.272 13.799 1.00 96.19 219 LEU A O 1
ATOM 1632 N N . ARG A 1 220 ? 1.958 5.878 15.410 1.00 97.00 220 ARG A N 1
ATOM 1633 C CA . ARG A 1 220 ? 2.047 4.624 16.193 1.00 97.00 220 ARG A CA 1
ATOM 1634 C C . ARG A 1 220 ? 1.122 3.504 15.710 1.00 97.00 220 ARG A C 1
ATOM 1636 O O . ARG A 1 220 ? 1.136 2.411 16.268 1.00 97.00 220 ARG A O 1
ATOM 1643 N N . ASN A 1 221 ? 0.285 3.785 14.718 1.00 98.00 221 ASN A N 1
ATOM 1644 C CA . ASN A 1 221 ? -0.704 2.866 14.158 1.00 98.00 221 ASN A CA 1
ATOM 1645 C C . ASN A 1 221 ? -0.296 2.323 12.777 1.00 98.00 221 ASN A C 1
ATOM 1647 O O . ASN A 1 221 ? -1.167 1.933 12.000 1.00 98.00 221 ASN A O 1
ATOM 1651 N N . VAL A 1 222 ? 1.006 2.316 12.475 1.00 98.56 222 VAL A N 1
ATOM 1652 C CA . VAL A 1 222 ? 1.570 1.734 11.253 1.00 98.56 222 VAL A CA 1
ATOM 1653 C C . VAL A 1 222 ? 2.416 0.519 11.609 1.00 98.56 222 VAL A C 1
ATOM 1655 O O . VAL A 1 222 ? 3.327 0.622 12.429 1.00 98.56 222 VAL A O 1
ATOM 1658 N N . ASP A 1 223 ? 2.121 -0.597 10.951 1.00 98.38 223 ASP A N 1
ATOM 1659 C CA . ASP A 1 223 ? 2.910 -1.826 10.980 1.00 98.38 223 ASP A CA 1
ATOM 1660 C C . ASP A 1 223 ? 3.580 -1.988 9.611 1.00 98.38 223 ASP A C 1
ATOM 1662 O O . ASP A 1 223 ? 2.895 -2.209 8.606 1.00 98.38 223 ASP A O 1
ATOM 1666 N N . LEU A 1 224 ? 4.906 -1.828 9.554 1.00 98.44 224 LEU A N 1
ATOM 1667 C CA . LEU A 1 224 ? 5.680 -1.887 8.314 1.00 98.44 224 LEU A CA 1
ATOM 1668 C C . LEU A 1 224 ? 6.276 -3.278 8.098 1.00 98.44 224 LEU A C 1
ATOM 1670 O O . LEU A 1 224 ? 7.056 -3.777 8.902 1.00 98.44 224 LEU A O 1
ATOM 1674 N N . TYR A 1 225 ? 5.968 -3.878 6.959 1.00 98.06 225 TYR A N 1
ATOM 1675 C CA . TYR A 1 225 ? 6.485 -5.161 6.515 1.00 98.06 225 TYR A CA 1
ATOM 1676 C C . TYR A 1 225 ? 7.508 -4.942 5.396 1.00 98.06 225 TYR A C 1
ATOM 1678 O O . TYR A 1 225 ? 7.148 -4.694 4.246 1.00 98.06 225 TYR A O 1
ATOM 1686 N N . SER A 1 226 ? 8.791 -5.086 5.725 1.00 96.12 226 SER A N 1
ATOM 1687 C CA . SER A 1 226 ? 9.908 -4.959 4.777 1.00 96.12 226 SER A CA 1
ATOM 1688 C C . SER A 1 226 ? 10.137 -6.252 3.972 1.00 96.12 226 SER A C 1
ATOM 1690 O O . SER A 1 226 ? 11.187 -6.885 4.084 1.00 96.12 226 SER A O 1
ATOM 1692 N N . TYR A 1 227 ? 9.123 -6.697 3.217 1.00 95.25 227 TYR A N 1
ATOM 1693 C CA . TYR A 1 227 ? 9.128 -7.969 2.477 1.00 95.25 227 TYR A CA 1
ATOM 1694 C C . TYR A 1 227 ? 8.576 -7.806 1.058 1.00 95.25 227 TYR A C 1
ATOM 1696 O O . TYR A 1 227 ? 7.629 -7.058 0.820 1.00 95.25 227 TYR A O 1
ATOM 1704 N N . ALA A 1 228 ? 9.101 -8.595 0.124 1.00 94.62 228 ALA A N 1
ATOM 1705 C CA . ALA A 1 228 ? 8.432 -8.855 -1.142 1.00 94.62 228 ALA A CA 1
ATOM 1706 C C . ALA A 1 228 ? 7.253 -9.820 -0.928 1.00 94.62 228 ALA A C 1
ATOM 1708 O O . ALA A 1 228 ? 7.364 -10.800 -0.187 1.00 94.62 228 ALA A O 1
ATOM 1709 N N . ILE A 1 229 ? 6.133 -9.564 -1.609 1.00 94.44 229 ILE A N 1
ATOM 1710 C CA . ILE A 1 229 ? 4.936 -10.411 -1.562 1.00 94.44 229 ILE A CA 1
ATOM 1711 C C . ILE A 1 229 ? 4.775 -11.151 -2.883 1.00 94.44 229 ILE A C 1
ATOM 1713 O O . ILE A 1 229 ? 4.580 -10.529 -3.928 1.00 94.44 229 ILE A O 1
ATOM 1717 N N . ALA A 1 230 ? 4.808 -12.478 -2.827 1.00 90.12 230 ALA A N 1
ATOM 1718 C CA . ALA A 1 230 ? 4.500 -13.359 -3.947 1.00 90.12 230 ALA A CA 1
ATOM 1719 C C . ALA A 1 230 ? 3.998 -14.710 -3.422 1.00 90.12 230 ALA A C 1
ATOM 1721 O O . ALA A 1 230 ? 4.419 -15.154 -2.355 1.00 90.12 230 ALA A O 1
ATOM 1722 N N . GLY A 1 231 ? 3.126 -15.378 -4.181 1.00 78.38 231 GLY A N 1
ATOM 1723 C CA . GLY A 1 231 ? 2.833 -16.800 -4.030 1.00 78.38 231 GLY A CA 1
ATOM 1724 C C . GLY A 1 231 ? 4.118 -17.627 -4.123 1.00 78.38 231 GLY A C 1
ATOM 1725 O O . GLY A 1 231 ? 5.127 -17.122 -4.618 1.00 78.38 231 GLY A O 1
ATOM 1726 N N . PRO A 1 232 ? 4.116 -18.866 -3.605 1.00 59.44 232 PRO A N 1
ATOM 1727 C CA . PRO A 1 232 ? 5.340 -19.627 -3.395 1.00 59.44 232 PRO A CA 1
ATOM 1728 C C . PRO A 1 232 ? 6.134 -19.767 -4.701 1.00 59.44 232 PRO A C 1
ATOM 1730 O O . PRO A 1 232 ? 5.731 -20.472 -5.622 1.00 59.44 232 PRO A O 1
ATOM 1733 N N . VAL A 1 233 ? 7.266 -19.068 -4.764 1.00 57.81 233 VAL A N 1
ATOM 1734 C CA . VAL A 1 233 ? 8.299 -19.226 -5.790 1.00 57.81 233 VAL A CA 1
ATOM 1735 C C . VAL A 1 233 ? 9.382 -20.171 -5.267 1.00 57.81 233 VAL A C 1
ATOM 1737 O O . VAL A 1 233 ? 9.528 -20.356 -4.060 1.00 57.81 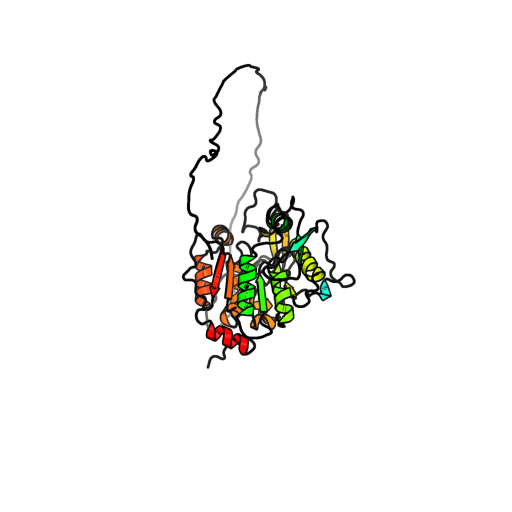233 VAL A O 1
ATOM 1740 N N . ALA A 1 234 ? 10.142 -20.778 -6.181 1.00 51.56 234 ALA A N 1
ATOM 1741 C CA . ALA A 1 234 ? 11.238 -21.687 -5.836 1.00 51.56 234 ALA A CA 1
ATOM 1742 C C . ALA A 1 234 ? 12.373 -20.994 -5.052 1.00 51.56 234 ALA A C 1
ATOM 1744 O O . ALA A 1 234 ? 13.061 -21.646 -4.266 1.00 51.56 234 ALA A O 1
ATOM 1745 N N . ASP A 1 235 ? 12.528 -19.676 -5.233 1.00 56.06 235 ASP A N 1
ATOM 1746 C CA . ASP A 1 235 ? 13.581 -18.873 -4.618 1.00 56.06 235 ASP A CA 1
ATOM 1747 C C . ASP A 1 235 ? 13.067 -18.072 -3.418 1.00 56.06 235 ASP A C 1
ATOM 1749 O O . ASP A 1 235 ? 12.060 -17.371 -3.460 1.00 56.06 235 ASP A O 1
ATOM 1753 N N . ASN A 1 236 ? 13.797 -18.174 -2.314 1.00 70.94 236 ASN A N 1
ATOM 1754 C CA . ASN A 1 236 ? 13.369 -17.720 -0.994 1.00 70.94 236 ASN A CA 1
ATOM 1755 C C . ASN A 1 236 ? 13.612 -16.217 -0.706 1.00 70.94 236 ASN A C 1
ATOM 1757 O O . ASN A 1 236 ? 13.175 -15.696 0.322 1.00 70.94 236 ASN A O 1
ATOM 1761 N N . THR A 1 237 ? 14.302 -15.521 -1.609 1.00 77.50 237 THR A N 1
ATOM 1762 C CA . THR A 1 237 ? 14.514 -14.066 -1.612 1.00 77.50 237 THR A CA 1
ATOM 1763 C C . THR A 1 237 ? 14.280 -13.538 -3.012 1.00 77.50 237 THR A C 1
ATOM 1765 O O . THR A 1 237 ? 14.529 -14.251 -3.985 1.00 77.50 237 THR A O 1
ATOM 1768 N N . VAL A 1 238 ? 13.883 -12.275 -3.121 1.00 86.31 238 VAL A N 1
ATOM 1769 C CA . VAL A 1 238 ? 13.653 -11.632 -4.413 1.00 86.31 238 VAL A CA 1
ATOM 1770 C C . VAL A 1 238 ? 14.682 -10.533 -4.632 1.00 86.31 238 VAL A C 1
ATOM 1772 O O . VAL A 1 238 ? 14.882 -9.673 -3.776 1.00 86.31 238 VAL A O 1
ATOM 1775 N N . ALA A 1 239 ? 15.333 -10.558 -5.794 1.00 90.88 239 ALA A N 1
ATOM 1776 C CA . ALA A 1 239 ? 16.178 -9.458 -6.225 1.00 90.88 239 ALA A CA 1
ATOM 1777 C C . ALA A 1 239 ? 15.290 -8.287 -6.666 1.00 90.88 239 ALA A C 1
ATOM 1779 O O . ALA A 1 239 ? 14.496 -8.405 -7.602 1.00 90.88 239 ALA A O 1
ATOM 1780 N N . MET A 1 240 ? 15.437 -7.158 -5.988 1.00 92.62 240 MET A N 1
ATOM 1781 C CA . MET A 1 240 ? 14.753 -5.910 -6.278 1.00 92.62 240 MET A CA 1
ATOM 1782 C C . MET A 1 240 ? 15.663 -4.997 -7.097 1.00 92.62 240 MET A C 1
ATOM 1784 O O . MET A 1 240 ? 16.844 -4.841 -6.790 1.00 92.62 240 MET A O 1
ATOM 1788 N N . ALA A 1 241 ? 15.101 -4.371 -8.123 1.00 93.75 241 ALA A N 1
ATOM 1789 C CA . ALA A 1 241 ? 15.748 -3.371 -8.956 1.00 93.75 241 ALA A CA 1
ATOM 1790 C C . ALA A 1 241 ? 15.315 -1.966 -8.525 1.00 93.75 241 ALA A C 1
ATOM 1792 O O . ALA A 1 241 ? 14.138 -1.610 -8.628 1.00 93.75 241 ALA A O 1
ATOM 1793 N N . LEU A 1 242 ? 16.265 -1.160 -8.046 1.00 92.75 242 LEU A N 1
ATOM 1794 C CA . LEU A 1 242 ? 16.020 0.227 -7.664 1.00 92.75 242 LEU A CA 1
ATOM 1795 C C . LEU A 1 242 ? 15.932 1.111 -8.905 1.00 92.75 242 LEU A C 1
ATOM 1797 O O . LEU A 1 242 ? 16.892 1.241 -9.673 1.00 92.75 242 LEU A O 1
ATOM 1801 N N . GLY A 1 243 ? 14.792 1.782 -9.058 1.00 90.56 243 GLY A N 1
ATOM 1802 C CA . GLY A 1 243 ? 14.559 2.702 -10.160 1.00 90.56 243 GLY A CA 1
ATOM 1803 C C . GLY A 1 243 ? 15.573 3.860 -10.145 1.00 90.56 243 GLY A C 1
ATOM 1804 O O . GLY A 1 243 ? 15.639 4.617 -9.170 1.00 90.56 243 GLY A O 1
ATOM 1805 N N . PRO A 1 244 ? 16.361 4.072 -11.216 1.00 90.00 244 PRO A N 1
ATOM 1806 C CA . PRO A 1 244 ? 17.486 5.011 -11.186 1.00 90.00 244 PRO A CA 1
ATOM 1807 C C . PRO A 1 244 ? 17.045 6.477 -11.085 1.00 90.00 244 PRO A C 1
ATOM 1809 O O . PRO A 1 244 ? 17.706 7.267 -10.415 1.00 90.00 244 PRO A O 1
ATOM 1812 N N . LYS A 1 245 ? 15.916 6.830 -11.717 1.00 92.19 245 LYS A N 1
ATOM 1813 C CA . LYS A 1 245 ? 15.341 8.191 -11.747 1.00 92.19 245 LYS A CA 1
ATOM 1814 C C . LYS A 1 245 ? 13.888 8.278 -11.282 1.00 92.19 245 LYS A C 1
ATOM 1816 O O . LYS A 1 245 ? 13.390 9.373 -11.067 1.00 92.19 245 LYS A O 1
ATOM 1821 N N . ASN A 1 246 ? 13.220 7.140 -11.135 1.00 93.31 246 ASN A N 1
ATOM 1822 C CA . ASN A 1 246 ? 11.876 7.040 -10.582 1.00 93.31 246 ASN A CA 1
ATOM 1823 C C . ASN A 1 246 ? 11.901 5.955 -9.510 1.00 93.31 246 ASN A C 1
ATOM 1825 O O . ASN A 1 246 ? 11.864 4.771 -9.849 1.00 93.31 246 ASN A O 1
ATOM 1829 N N . LYS A 1 247 ? 11.998 6.354 -8.242 1.00 94.25 247 LYS A N 1
ATOM 1830 C CA . LYS A 1 247 ? 12.156 5.405 -7.129 1.00 94.25 247 LYS A CA 1
ATOM 1831 C C . LYS A 1 247 ? 10.886 4.593 -6.894 1.00 94.25 247 LYS A C 1
ATOM 1833 O O . LYS A 1 247 ? 10.986 3.398 -6.640 1.00 94.25 247 LYS A O 1
ATOM 1838 N N . GLY A 1 248 ? 9.711 5.177 -7.129 1.00 92.81 248 GLY A N 1
ATOM 1839 C CA . GLY A 1 248 ? 8.459 4.415 -7.119 1.00 92.81 248 GLY A CA 1
ATOM 1840 C C . GLY A 1 248 ? 8.287 3.456 -8.282 1.00 92.81 248 GLY A C 1
ATOM 1841 O O . GLY A 1 248 ? 7.429 2.596 -8.223 1.00 92.81 248 GLY A O 1
ATOM 1842 N N . GLY A 1 249 ? 9.132 3.557 -9.307 1.00 91.56 249 GLY A N 1
ATOM 1843 C CA . GLY A 1 249 ? 9.182 2.575 -10.375 1.00 91.56 249 GLY A CA 1
ATOM 1844 C C . GLY A 1 249 ? 9.987 1.319 -10.038 1.00 91.56 249 GLY A C 1
ATOM 1845 O O . GL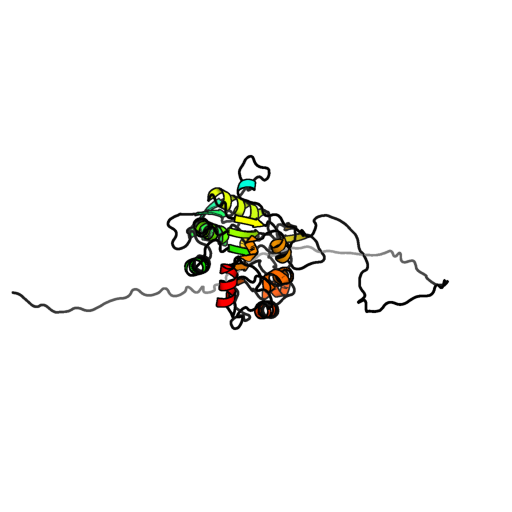Y A 1 249 ? 10.121 0.487 -10.936 1.00 91.56 249 GLY A O 1
ATOM 1846 N N . SER A 1 250 ? 10.543 1.206 -8.827 1.00 93.50 250 SER A N 1
ATOM 1847 C CA . SER A 1 250 ? 11.318 0.040 -8.387 1.00 93.50 250 SER A CA 1
ATOM 1848 C C . SER A 1 250 ? 10.454 -1.215 -8.373 1.00 93.50 250 SER A C 1
ATOM 1850 O O . SER A 1 250 ? 9.287 -1.167 -8.001 1.00 93.50 250 SER A O 1
ATOM 1852 N N . ALA A 1 251 ? 11.020 -2.339 -8.796 1.00 93.88 251 ALA A N 1
ATOM 1853 C CA . ALA A 1 251 ? 10.266 -3.573 -8.981 1.00 93.88 251 ALA A CA 1
ATOM 1854 C C . ALA A 1 251 ? 11.153 -4.798 -8.767 1.00 93.88 251 ALA A C 1
ATOM 1856 O O . ALA A 1 251 ? 12.377 -4.697 -8.689 1.00 93.88 251 ALA A O 1
ATOM 1857 N N . VAL A 1 252 ? 10.535 -5.976 -8.722 1.00 91.56 252 VAL A N 1
ATOM 1858 C CA . VAL A 1 252 ? 11.260 -7.244 -8.836 1.00 91.56 252 VAL A CA 1
ATOM 1859 C C . VAL A 1 252 ? 12.043 -7.268 -10.152 1.00 91.56 252 VAL A C 1
ATOM 1861 O O . VAL A 1 252 ? 11.508 -6.911 -11.208 1.00 91.56 252 VAL A O 1
ATOM 1864 N N . MET A 1 253 ? 13.306 -7.690 -10.094 1.00 89.69 253 MET A N 1
ATOM 1865 C CA . MET A 1 253 ? 14.184 -7.782 -11.259 1.00 89.69 253 MET A CA 1
ATOM 1866 C C . MET A 1 253 ? 13.520 -8.605 -12.373 1.00 89.69 253 MET A C 1
ATOM 1868 O O . MET A 1 253 ? 13.023 -9.705 -12.143 1.00 89.69 253 MET A O 1
ATOM 1872 N N . GLY A 1 254 ? 13.498 -8.054 -13.588 1.00 86.12 254 GLY A N 1
ATOM 1873 C CA . GLY A 1 254 ? 12.865 -8.671 -14.757 1.00 86.12 254 GLY A CA 1
ATOM 1874 C C . GLY A 1 254 ? 11.425 -8.217 -15.025 1.00 86.12 254 GLY A C 1
ATOM 1875 O O . GLY A 1 254 ? 11.019 -8.203 -16.187 1.00 86.12 254 GLY A O 1
ATOM 1876 N N . ASN A 1 255 ? 10.677 -7.740 -14.020 1.00 86.38 255 ASN A N 1
ATOM 1877 C CA . ASN A 1 255 ? 9.316 -7.213 -14.234 1.00 86.38 255 ASN A CA 1
ATOM 1878 C C . ASN A 1 255 ? 9.331 -5.888 -15.022 1.00 86.38 255 ASN A C 1
ATOM 1880 O O . ASN A 1 255 ? 8.391 -5.556 -15.750 1.00 86.38 255 ASN A O 1
ATOM 1884 N N . LYS A 1 256 ? 10.438 -5.145 -14.928 1.00 82.75 256 LYS A N 1
ATOM 1885 C CA . LYS A 1 256 ? 10.721 -3.919 -15.678 1.00 82.75 256 LYS A CA 1
ATOM 1886 C C . LYS A 1 256 ? 12.095 -3.995 -16.331 1.00 82.75 256 LYS A C 1
ATOM 1888 O O . LYS A 1 256 ? 12.962 -4.736 -15.896 1.00 82.75 256 LYS A O 1
ATOM 1893 N N . VAL A 1 257 ? 12.259 -3.239 -17.414 1.00 72.12 257 VAL A N 1
ATOM 1894 C CA . VAL A 1 257 ? 13.567 -3.005 -18.038 1.00 72.12 257 VAL A CA 1
ATOM 1895 C C . VAL A 1 257 ? 13.876 -1.537 -17.830 1.00 72.12 257 VAL A C 1
ATOM 1897 O O . VAL A 1 257 ? 13.149 -0.693 -18.365 1.00 72.12 257 VAL A O 1
ATOM 1900 N N . HIS A 1 258 ? 14.915 -1.227 -17.058 1.00 67.06 258 HIS A N 1
ATOM 1901 C CA . HIS A 1 258 ? 15.452 0.122 -17.015 1.00 67.06 258 HIS A CA 1
ATOM 1902 C C . HIS A 1 258 ? 16.603 0.264 -18.027 1.00 67.06 258 HIS A C 1
ATOM 1904 O O . HIS A 1 258 ? 17.399 -0.653 -18.212 1.00 67.06 258 HIS A O 1
ATOM 1910 N N . PRO A 1 259 ? 16.716 1.417 -18.711 1.00 61.50 259 PRO A N 1
ATOM 1911 C CA . PRO A 1 259 ? 17.770 1.650 -19.704 1.00 61.50 259 PRO A CA 1
ATOM 1912 C C . PRO A 1 259 ? 19.160 1.889 -19.084 1.00 61.50 259 PRO A C 1
ATOM 1914 O O . PRO A 1 259 ? 20.125 2.113 -19.808 1.00 61.50 259 PRO A O 1
ATOM 1917 N N . TYR A 1 260 ? 19.271 1.870 -17.754 1.00 64.88 260 TYR A N 1
ATOM 1918 C CA . TYR A 1 260 ? 20.499 2.137 -17.005 1.00 64.88 260 TYR A CA 1
ATOM 1919 C C . TYR A 1 260 ? 20.811 0.970 -16.073 1.00 64.88 260 TYR A C 1
ATOM 1921 O O . TYR A 1 260 ? 19.920 0.200 -15.727 1.00 64.88 260 TYR A O 1
ATOM 1929 N N . ARG A 1 261 ? 22.067 0.877 -15.615 1.00 65.94 261 ARG A N 1
ATOM 1930 C CA . ARG A 1 261 ? 22.464 -0.113 -14.610 1.00 65.94 261 ARG A CA 1
ATOM 1931 C C . ARG A 1 261 ? 21.678 0.124 -13.318 1.00 65.94 261 ARG A C 1
ATOM 1933 O O . ARG A 1 261 ? 21.825 1.162 -12.676 1.00 65.94 261 ARG A O 1
ATOM 1940 N N . GLU A 1 262 ? 20.839 -0.838 -12.970 1.00 74.25 262 GLU A N 1
ATOM 1941 C CA . GLU A 1 262 ? 20.009 -0.813 -11.769 1.00 74.25 262 GLU A CA 1
ATOM 1942 C C . GLU A 1 262 ? 20.873 -1.148 -10.547 1.00 74.25 262 GLU A C 1
ATOM 1944 O O . GLU A 1 262 ? 21.687 -2.078 -10.583 1.00 74.25 262 GLU A O 1
ATOM 1949 N N . ARG A 1 263 ? 20.712 -0.394 -9.451 1.00 87.19 263 ARG A N 1
ATOM 1950 C CA . ARG A 1 263 ? 21.185 -0.863 -8.144 1.00 87.19 263 ARG A CA 1
ATOM 1951 C C . ARG A 1 263 ? 20.243 -1.977 -7.710 1.00 87.19 263 ARG A C 1
ATOM 1953 O O . ARG A 1 263 ? 19.029 -1.805 -7.764 1.00 87.19 263 ARG A O 1
ATOM 1960 N N . THR A 1 264 ? 20.807 -3.100 -7.290 1.00 91.06 264 THR A N 1
ATOM 1961 C CA . THR A 1 264 ? 20.034 -4.269 -6.881 1.00 91.06 264 THR A CA 1
ATOM 1962 C C . THR A 1 264 ? 20.113 -4.445 -5.377 1.00 91.06 264 THR A C 1
ATOM 1964 O O . THR A 1 264 ? 21.203 -4.368 -4.809 1.00 91.06 264 THR A O 1
ATOM 1967 N N . GLU A 1 265 ? 18.985 -4.729 -4.746 1.00 92.25 265 GLU A N 1
ATOM 1968 C CA . GLU A 1 265 ? 18.897 -5.050 -3.321 1.00 92.25 265 GLU A CA 1
ATOM 1969 C C . GLU A 1 265 ? 18.138 -6.369 -3.160 1.00 92.25 265 GLU A C 1
ATOM 1971 O O . GLU A 1 265 ? 17.321 -6.725 -4.005 1.00 92.25 265 GLU A O 1
ATOM 1976 N N . SER A 1 266 ? 18.430 -7.130 -2.108 1.00 91.69 266 SER A N 1
ATOM 1977 C CA . SER A 1 266 ? 17.718 -8.381 -1.828 1.00 91.69 266 SER A CA 1
ATOM 1978 C C . SER A 1 266 ? 16.616 -8.122 -0.811 1.00 91.69 266 SER A C 1
ATOM 1980 O O . SER A 1 266 ? 16.874 -7.507 0.224 1.00 91.69 266 SER A O 1
ATOM 1982 N N . ALA A 1 267 ? 15.408 -8.603 -1.098 1.00 91.38 267 ALA A N 1
ATOM 1983 C CA . ALA A 1 267 ? 14.264 -8.522 -0.202 1.00 91.38 267 ALA A CA 1
ATOM 1984 C C . ALA A 1 267 ? 13.846 -9.926 0.266 1.00 91.38 267 ALA A C 1
ATOM 1986 O O . ALA A 1 267 ? 13.760 -10.848 -0.561 1.00 91.38 267 ALA A O 1
ATOM 1987 N N . PRO A 1 268 ? 13.552 -10.121 1.566 1.00 92.00 268 PRO A N 1
ATOM 1988 C CA . PRO A 1 268 ? 12.958 -11.365 2.034 1.00 92.00 268 PRO A CA 1
ATOM 1989 C C . PRO A 1 268 ? 11.554 -11.526 1.444 1.00 92.00 268 PRO A C 1
ATOM 1991 O O . PRO A 1 268 ? 10.839 -10.546 1.227 1.00 92.00 268 PRO A O 1
ATOM 1994 N N . LEU A 1 269 ? 11.150 -12.769 1.191 1.00 91.25 269 LEU A N 1
ATOM 1995 C CA . LEU A 1 269 ? 9.860 -13.080 0.586 1.00 91.25 269 LEU A CA 1
ATOM 1996 C C . LEU A 1 269 ? 8.860 -13.592 1.628 1.00 91.25 269 LEU A C 1
ATOM 1998 O O . LEU A 1 269 ? 9.185 -14.452 2.450 1.00 91.25 269 LEU A O 1
ATOM 2002 N N . THR A 1 270 ? 7.613 -13.135 1.542 1.00 93.69 270 THR A N 1
ATOM 2003 C CA . THR A 1 270 ? 6.477 -13.739 2.247 1.00 93.69 270 THR A CA 1
ATOM 2004 C C . THR A 1 270 ? 5.201 -13.703 1.391 1.00 93.69 270 THR A C 1
ATOM 2006 O O . THR A 1 270 ? 5.228 -13.365 0.208 1.00 93.69 270 THR A O 1
ATOM 2009 N N . THR A 1 271 ? 4.071 -14.098 1.976 1.00 95.25 271 THR A N 1
ATOM 2010 C CA . THR A 1 271 ? 2.742 -14.124 1.345 1.00 95.25 271 THR A CA 1
ATOM 2011 C C . THR A 1 271 ? 1.746 -13.332 2.186 1.00 95.25 271 THR A C 1
ATOM 2013 O O . THR A 1 271 ? 1.889 -13.247 3.408 1.00 95.25 271 THR A O 1
ATOM 2016 N N . LEU A 1 272 ? 0.688 -12.816 1.560 1.00 96.75 272 LEU A N 1
ATOM 2017 C CA . LEU A 1 272 ? -0.416 -12.185 2.289 1.00 96.75 272 LEU A CA 1
ATOM 2018 C C . LEU A 1 272 ? -1.109 -13.171 3.239 1.00 96.75 272 LEU A C 1
ATOM 2020 O O . LEU A 1 272 ? -1.505 -12.793 4.339 1.00 96.75 272 LEU A O 1
ATOM 2024 N N . ASP A 1 273 ? -1.175 -14.451 2.874 1.00 95.81 273 ASP A N 1
ATOM 2025 C CA . ASP A 1 273 ? -1.686 -15.501 3.754 1.00 95.81 273 ASP A CA 1
ATOM 2026 C C . ASP A 1 273 ? -0.778 -15.755 4.965 1.00 95.81 273 ASP A C 1
ATOM 2028 O O . ASP A 1 273 ? -1.275 -16.080 6.045 1.00 95.81 273 ASP A O 1
ATOM 2032 N N . ALA A 1 274 ? 0.545 -15.617 4.822 1.00 95.25 274 ALA A N 1
ATOM 2033 C CA . ALA A 1 274 ? 1.465 -15.682 5.954 1.00 95.25 274 ALA A CA 1
ATOM 2034 C C . ALA A 1 274 ? 1.306 -14.485 6.887 1.00 95.25 274 ALA A C 1
ATOM 2036 O O . ALA A 1 274 ? 1.225 -14.685 8.099 1.00 95.25 274 ALA A O 1
ATOM 2037 N N . MET A 1 275 ? 1.167 -13.278 6.335 1.00 97.25 275 MET A N 1
ATOM 2038 C CA . MET A 1 275 ? 0.848 -12.089 7.124 1.00 97.25 275 MET A CA 1
ATOM 2039 C C . MET A 1 275 ? -0.483 -12.261 7.871 1.00 97.25 275 MET A C 1
ATOM 2041 O O . MET A 1 275 ? -0.533 -12.068 9.079 1.00 97.25 275 MET A O 1
ATOM 2045 N N . LEU A 1 276 ? -1.545 -12.737 7.210 1.00 96.31 276 LEU A N 1
ATOM 2046 C CA . LEU A 1 276 ? -2.860 -12.963 7.833 1.00 96.31 276 LEU A CA 1
ATOM 2047 C C . LEU A 1 276 ? -2.826 -13.935 9.028 1.00 96.31 276 LEU A C 1
ATOM 2049 O O . LEU A 1 276 ? -3.665 -13.845 9.937 1.00 96.31 276 LEU A O 1
ATOM 2053 N N . ARG A 1 277 ? -1.895 -14.898 9.025 1.00 95.00 277 ARG A N 1
ATOM 2054 C CA . ARG A 1 277 ? -1.728 -15.833 10.147 1.00 95.00 277 ARG A CA 1
ATOM 2055 C C . ARG A 1 277 ? -1.197 -15.145 11.398 1.00 95.00 277 ARG A C 1
ATOM 2057 O O . ARG A 1 277 ? -1.637 -15.502 12.485 1.00 95.00 277 ARG A O 1
ATOM 2064 N N . VAL A 1 278 ? -0.260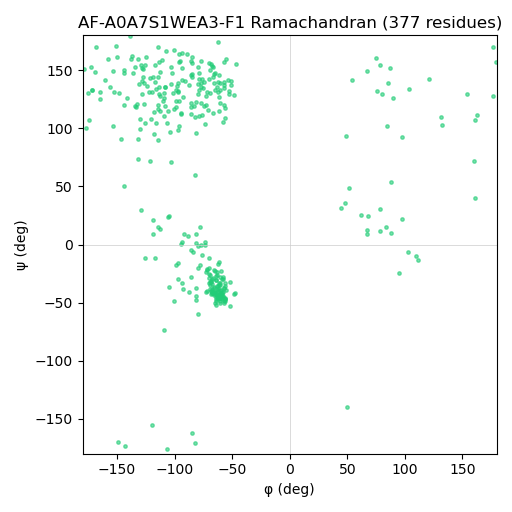 -14.216 11.239 1.00 95.44 278 VAL A N 1
ATOM 2065 C CA . VAL A 1 278 ? 0.447 -13.573 12.357 1.00 95.44 278 VAL A CA 1
ATOM 2066 C C . VAL A 1 278 ? -0.124 -12.208 12.727 1.00 95.44 278 VAL A C 1
ATOM 2068 O O . VAL A 1 278 ? 0.101 -11.755 13.841 1.00 95.44 278 VAL A O 1
ATOM 2071 N N . GLU A 1 279 ? -0.907 -11.596 11.837 1.00 96.44 279 GLU A N 1
ATOM 2072 C CA . GLU A 1 279 ? -1.503 -10.275 12.022 1.00 96.44 279 GLU A CA 1
ATOM 2073 C C . GLU A 1 279 ? -3.041 -10.351 12.028 1.00 96.44 279 GLU A C 1
ATOM 2075 O O . GLU A 1 279 ? -3.692 -10.339 10.972 1.00 96.44 279 GLU A O 1
ATOM 2080 N N . PRO A 1 280 ? -3.671 -10.438 13.215 1.00 93.69 280 PRO A N 1
ATOM 2081 C CA . PRO A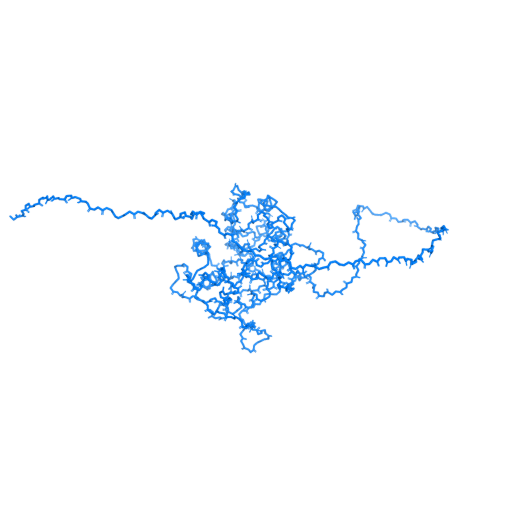 1 280 ? -5.122 -10.474 13.347 1.00 93.69 280 PRO A CA 1
ATOM 2082 C C . PRO A 1 280 ? -5.825 -9.246 12.763 1.00 93.69 280 PRO A C 1
ATOM 2084 O O . PRO A 1 280 ? -6.958 -9.373 12.289 1.00 93.69 280 PRO A O 1
ATOM 2087 N N . GLY A 1 281 ? -5.176 -8.078 12.756 1.00 96.06 281 GLY A N 1
ATOM 2088 C CA . GLY A 1 281 ? -5.758 -6.837 12.259 1.00 96.06 281 GLY A CA 1
ATOM 2089 C C . GLY A 1 281 ? -6.068 -6.854 10.759 1.00 96.06 281 GLY A C 1
ATOM 2090 O O . GLY A 1 281 ? -7.003 -6.168 10.332 1.00 96.06 281 GLY A O 1
ATOM 2091 N N . LEU A 1 282 ? -5.415 -7.713 9.965 1.00 97.12 282 LEU A N 1
ATOM 2092 C CA . LEU A 1 282 ? -5.749 -7.903 8.544 1.00 97.12 282 LEU A CA 1
ATOM 2093 C C . LEU A 1 282 ? -7.174 -8.447 8.326 1.00 97.12 282 LEU A C 1
ATOM 2095 O O . LEU A 1 282 ? -7.736 -8.323 7.241 1.00 97.12 282 LEU A O 1
ATOM 2099 N N . ARG A 1 283 ? -7.822 -8.997 9.361 1.00 96.88 283 ARG A N 1
ATOM 2100 C CA . ARG A 1 283 ? -9.225 -9.439 9.280 1.00 96.88 283 ARG A CA 1
ATOM 2101 C C . ARG A 1 283 ? -10.219 -8.280 9.179 1.00 96.88 283 ARG A C 1
ATOM 2103 O O . ARG A 1 283 ? -11.344 -8.483 8.719 1.00 96.88 283 ARG A O 1
ATOM 2110 N N . ARG A 1 284 ? -9.804 -7.071 9.576 1.00 97.06 284 ARG A N 1
ATOM 2111 C CA . ARG A 1 284 ? -10.616 -5.842 9.566 1.00 97.06 284 ARG A CA 1
ATOM 2112 C C . ARG A 1 284 ? -10.253 -4.880 8.424 1.00 97.06 284 ARG A C 1
ATOM 2114 O O . ARG A 1 284 ? -10.477 -3.677 8.544 1.00 97.06 284 ARG A O 1
ATOM 2121 N N . LEU A 1 285 ? -9.680 -5.384 7.329 1.00 97.94 285 LEU A N 1
ATOM 2122 C CA . LEU A 1 285 ? -9.362 -4.564 6.157 1.00 97.94 285 LEU A CA 1
ATOM 2123 C C . LEU A 1 285 ? -10.632 -4.054 5.472 1.00 97.94 285 LEU A C 1
ATOM 2125 O O . LEU A 1 285 ? -11.382 -4.832 4.882 1.00 97.94 285 LEU A O 1
ATOM 2129 N N . LEU A 1 286 ? -10.844 -2.739 5.521 1.00 98.62 286 LEU A N 1
ATOM 2130 C CA . LEU A 1 286 ? -11.872 -2.084 4.714 1.00 98.62 286 LEU A CA 1
ATOM 2131 C C . LEU A 1 286 ? -11.364 -1.854 3.294 1.00 98.62 286 LEU A C 1
ATOM 2133 O O . LEU A 1 286 ? -12.058 -2.170 2.329 1.00 98.62 286 LEU A O 1
ATOM 2137 N N . VAL A 1 287 ? -10.152 -1.311 3.184 1.00 98.81 287 VAL A N 1
ATOM 2138 C CA . VAL A 1 287 ? -9.525 -0.957 1.914 1.00 98.81 287 VAL A CA 1
ATOM 2139 C C . VAL A 1 287 ? -8.147 -1.606 1.840 1.00 98.81 287 VAL A C 1
ATOM 2141 O O . VAL A 1 287 ? -7.400 -1.601 2.819 1.00 98.81 287 VAL A O 1
ATOM 2144 N N . ALA A 1 288 ? -7.795 -2.135 0.675 1.00 98.88 288 ALA A N 1
ATOM 2145 C CA . ALA A 1 288 ? -6.423 -2.482 0.337 1.00 98.88 288 ALA A CA 1
ATOM 2146 C C . ALA A 1 288 ? -5.983 -1.719 -0.914 1.00 98.88 288 ALA A C 1
ATOM 2148 O O . ALA A 1 288 ? -6.772 -1.521 -1.837 1.00 98.88 288 ALA A O 1
ATOM 2149 N N . LYS A 1 289 ? -4.721 -1.306 -0.948 1.00 98.81 289 LYS A N 1
ATOM 2150 C CA . LYS A 1 289 ? -4.018 -0.855 -2.142 1.00 98.81 289 LYS A CA 1
ATOM 2151 C C . LYS A 1 289 ? -2.987 -1.913 -2.529 1.00 98.81 289 LYS A C 1
ATOM 2153 O O . LYS A 1 289 ? -2.272 -2.400 -1.659 1.00 98.81 289 LYS A O 1
ATOM 2158 N N . ILE A 1 290 ? -2.899 -2.236 -3.817 1.00 98.62 290 ILE A N 1
ATOM 2159 C CA . ILE A 1 290 ? -1.873 -3.109 -4.391 1.00 98.62 290 ILE A CA 1
ATOM 2160 C C . ILE A 1 290 ? -1.265 -2.407 -5.609 1.00 98.62 290 ILE A C 1
ATOM 2162 O O . ILE A 1 290 ? -1.911 -2.274 -6.645 1.00 98.62 290 ILE A O 1
ATOM 2166 N N . ASP A 1 291 ? -0.028 -1.950 -5.468 1.00 97.69 291 ASP A N 1
ATOM 2167 C CA . ASP A 1 291 ? 0.745 -1.309 -6.535 1.00 97.69 291 ASP A CA 1
ATOM 2168 C C . ASP A 1 291 ? 2.217 -1.670 -6.323 1.00 97.69 291 ASP A C 1
ATOM 2170 O O . ASP A 1 291 ? 2.914 -1.042 -5.529 1.00 97.69 291 ASP A O 1
ATOM 2174 N N . ILE A 1 292 ? 2.645 -2.773 -6.938 1.00 96.75 292 ILE A N 1
ATOM 2175 C CA . ILE A 1 292 ? 3.977 -3.379 -6.754 1.00 96.75 292 ILE A CA 1
ATOM 2176 C C . ILE A 1 292 ? 4.650 -3.632 -8.104 1.00 96.75 292 ILE A C 1
ATOM 2178 O O . ILE A 1 292 ? 5.451 -4.560 -8.273 1.00 96.75 292 ILE A O 1
ATOM 2182 N N . GLU A 1 293 ? 4.303 -2.779 -9.066 1.00 94.62 293 GLU A N 1
ATOM 2183 C CA . GLU A 1 293 ? 4.959 -2.599 -10.352 1.00 94.62 293 GLU A CA 1
ATOM 2184 C C . GLU A 1 293 ? 5.162 -3.908 -11.137 1.00 94.62 293 GLU A C 1
ATOM 2186 O O . GLU A 1 293 ? 6.242 -4.194 -11.671 1.00 94.62 293 GLU A O 1
ATOM 2191 N N . GLY A 1 294 ? 4.093 -4.703 -11.234 1.00 92.19 294 GLY A N 1
ATOM 2192 C CA . GLY A 1 294 ? 4.016 -5.914 -12.058 1.00 92.19 294 GLY A CA 1
ATOM 2193 C C . GLY A 1 294 ? 3.983 -7.218 -11.271 1.00 92.19 294 GLY A C 1
ATOM 2194 O O . GLY A 1 294 ? 3.750 -8.272 -11.860 1.00 92.19 294 GLY A O 1
ATOM 2195 N N . ASN A 1 295 ? 4.220 -7.187 -9.958 1.00 94.31 295 ASN A N 1
ATOM 2196 C CA . ASN A 1 295 ? 4.193 -8.399 -9.137 1.00 94.31 295 ASN A CA 1
ATOM 2197 C C . ASN A 1 295 ? 2.790 -8.736 -8.590 1.00 94.31 295 ASN A C 1
ATOM 2199 O O . ASN A 1 295 ? 2.659 -9.661 -7.788 1.00 94.31 295 ASN A O 1
ATOM 2203 N N . GLU A 1 296 ? 1.739 -8.025 -9.018 1.00 97.00 296 GLU A N 1
ATOM 2204 C CA . GLU A 1 296 ? 0.375 -8.131 -8.478 1.00 97.00 296 GLU A CA 1
ATOM 2205 C C . GLU A 1 296 ? -0.200 -9.537 -8.647 1.00 97.00 296 GLU A C 1
ATOM 2207 O O . GLU A 1 296 ? -0.703 -10.116 -7.685 1.00 97.00 296 GLU A O 1
ATOM 2212 N N . GLY A 1 297 ? -0.063 -10.129 -9.839 1.00 94.75 297 GLY A N 1
ATOM 2213 C CA . GLY A 1 297 ? -0.539 -11.492 -10.096 1.00 94.75 297 GLY A CA 1
ATOM 2214 C C . GLY A 1 297 ? 0.110 -12.519 -9.168 1.00 94.75 297 GLY A C 1
ATOM 2215 O O . GLY A 1 297 ? -0.581 -13.352 -8.582 1.00 94.75 297 GLY A O 1
ATOM 2216 N N . ARG A 1 298 ? 1.424 -12.404 -8.939 1.00 93.88 298 ARG A N 1
ATOM 2217 C CA . ARG A 1 298 ? 2.129 -13.268 -7.985 1.00 93.88 298 ARG A CA 1
ATOM 2218 C C . ARG A 1 298 ? 1.698 -12.987 -6.551 1.00 93.88 298 ARG A C 1
ATOM 2220 O O . ARG A 1 298 ? 1.495 -13.931 -5.800 1.00 93.88 298 ARG A O 1
ATOM 2227 N N . ALA A 1 299 ? 1.518 -11.732 -6.147 1.00 95.88 299 ALA A N 1
ATOM 2228 C CA . ALA A 1 299 ? 1.043 -11.418 -4.800 1.00 95.88 299 ALA A CA 1
ATOM 2229 C C . ALA A 1 299 ? -0.331 -12.043 -4.510 1.00 95.88 299 ALA A C 1
ATOM 2231 O O . ALA A 1 299 ? -0.526 -12.613 -3.434 1.00 95.88 299 ALA A O 1
ATOM 2232 N N . LEU A 1 300 ? -1.247 -12.021 -5.485 1.00 96.38 300 LEU A N 1
ATOM 2233 C CA . LEU A 1 300 ? -2.576 -12.625 -5.357 1.00 96.38 300 LEU A CA 1
ATOM 2234 C C . LEU A 1 300 ? -2.535 -14.162 -5.287 1.00 96.38 300 LEU A C 1
ATOM 2236 O O . LEU A 1 300 ? -3.337 -14.747 -4.561 1.00 96.38 300 LEU A O 1
ATOM 2240 N N . GLN A 1 301 ? -1.567 -14.823 -5.934 1.00 92.69 301 GLN A N 1
ATOM 2241 C CA . GLN A 1 301 ? -1.331 -16.268 -5.746 1.00 92.69 301 GLN A CA 1
ATOM 2242 C C . GLN A 1 301 ? -0.980 -16.620 -4.288 1.00 92.69 301 GLN A C 1
ATOM 2244 O O . GLN A 1 301 ? -1.258 -17.725 -3.832 1.00 92.69 301 GLN A O 1
ATOM 2249 N N . GLY A 1 302 ? -0.385 -15.682 -3.543 1.00 92.88 302 GLY A N 1
ATOM 2250 C CA . GLY A 1 302 ? -0.081 -15.808 -2.115 1.00 92.88 302 GLY A CA 1
ATOM 2251 C C . GLY A 1 302 ? -1.171 -15.276 -1.177 1.00 92.88 302 GLY A C 1
ATOM 2252 O O . GLY A 1 302 ? -0.917 -15.136 0.018 1.00 92.88 302 GLY A O 1
ATOM 2253 N N . ALA A 1 303 ? -2.349 -14.925 -1.696 1.00 96.25 303 ALA A N 1
ATOM 2254 C CA . ALA A 1 303 ? -3.431 -14.283 -0.946 1.00 96.25 303 ALA A CA 1
ATOM 2255 C C . ALA A 1 303 ? -4.716 -15.124 -0.912 1.00 96.25 303 ALA A C 1
ATOM 2257 O O . ALA A 1 303 ? -5.803 -14.584 -0.713 1.00 96.25 303 ALA A O 1
ATOM 2258 N N . VAL A 1 304 ? -4.618 -16.435 -1.152 1.00 95.00 304 VAL A N 1
ATOM 2259 C CA . VAL A 1 304 ? -5.773 -17.329 -1.329 1.00 95.00 304 VAL A CA 1
ATOM 2260 C C . VAL A 1 304 ? -6.703 -17.287 -0.118 1.00 95.00 304 VAL A C 1
ATOM 2262 O O . VAL A 1 304 ? -7.915 -17.122 -0.269 1.00 95.00 304 VAL A O 1
ATOM 2265 N N . ARG A 1 305 ? -6.158 -17.413 1.094 1.00 95.25 305 ARG A N 1
ATOM 2266 C CA . ARG A 1 305 ? -6.951 -17.359 2.326 1.00 95.25 305 ARG A CA 1
ATOM 2267 C C . ARG A 1 305 ? -7.428 -15.952 2.626 1.00 95.25 305 ARG A C 1
ATOM 2269 O O . ARG A 1 305 ? -8.579 -15.806 3.020 1.00 95.25 305 ARG A O 1
ATOM 2276 N N . LEU A 1 306 ? -6.594 -14.933 2.423 1.00 97.06 306 LEU A N 1
ATOM 2277 C CA . LEU A 1 306 ? -6.998 -13.540 2.622 1.00 97.06 306 LEU A CA 1
ATOM 2278 C C . LEU A 1 306 ? -8.208 -13.185 1.755 1.00 97.06 306 LEU A C 1
ATOM 2280 O O . LEU A 1 306 ? -9.208 -12.706 2.284 1.00 97.06 306 LEU A O 1
ATOM 2284 N N . LEU A 1 307 ? -8.153 -13.487 0.459 1.00 97.50 307 LEU A N 1
ATOM 2285 C CA . LEU A 1 307 ? -9.225 -13.199 -0.494 1.00 97.50 307 LEU A CA 1
ATOM 2286 C C . LEU A 1 307 ? -10.480 -14.046 -0.255 1.00 97.50 307 LEU A C 1
ATOM 2288 O O . LEU A 1 307 ? -11.587 -13.577 -0.494 1.00 97.50 307 LEU A O 1
ATOM 2292 N N . ARG A 1 308 ? -10.333 -15.284 0.225 1.00 95.56 308 ARG A N 1
ATOM 2293 C CA . ARG A 1 308 ? -11.476 -16.171 0.490 1.00 95.56 308 ARG A CA 1
ATOM 2294 C C . ARG A 1 308 ? -12.156 -15.890 1.830 1.00 95.56 308 ARG A C 1
ATOM 2296 O O . ARG A 1 308 ? -13.377 -15.927 1.922 1.00 95.56 308 ARG A O 1
ATOM 2303 N N . GLU A 1 309 ? -11.375 -15.699 2.888 1.00 94.81 309 GLU A N 1
ATOM 2304 C CA . GLU A 1 309 ? -11.874 -15.659 4.269 1.00 94.81 309 GLU A CA 1
ATOM 2305 C C . GLU A 1 309 ? -12.189 -14.228 4.715 1.00 94.81 309 GLU A C 1
ATOM 2307 O O . GLU A 1 309 ? -13.161 -14.005 5.441 1.00 94.81 309 GLU A O 1
ATOM 2312 N N . VAL A 1 310 ? -11.367 -13.257 4.300 1.00 96.88 310 VAL A N 1
ATOM 2313 C CA . VAL A 1 310 ? -11.440 -11.867 4.765 1.00 96.88 310 VAL A CA 1
ATOM 2314 C C . VAL A 1 310 ? -11.118 -10.834 3.665 1.00 96.88 310 VAL A C 1
ATOM 2316 O O . VAL A 1 310 ? -10.323 -9.923 3.912 1.00 96.88 310 VAL A O 1
ATOM 2319 N N . PRO A 1 311 ? -11.736 -10.911 2.467 1.00 97.69 311 PRO A N 1
ATOM 2320 C CA . PRO A 1 311 ? -11.411 -10.004 1.366 1.00 97.69 311 PRO A CA 1
ATOM 2321 C C . PRO A 1 311 ? -11.674 -8.542 1.755 1.00 97.69 311 PRO A C 1
ATOM 2323 O O . PRO A 1 311 ? -12.757 -8.249 2.276 1.00 97.69 311 PRO A O 1
ATOM 2326 N N . PRO A 1 312 ? -10.740 -7.606 1.501 1.00 98.31 312 PRO A N 1
ATOM 2327 C CA . PRO A 1 312 ? -10.994 -6.177 1.660 1.00 98.31 312 PRO A CA 1
ATOM 2328 C C . PRO A 1 312 ? -12.273 -5.758 0.930 1.00 98.31 312 PRO A C 1
ATOM 2330 O O . PRO A 1 312 ? -12.492 -6.179 -0.206 1.00 98.31 312 PRO A O 1
ATOM 2333 N N . CYS A 1 313 ? -13.113 -4.919 1.534 1.00 98.38 313 CYS A N 1
ATOM 2334 C CA . CYS A 1 313 ? -14.360 -4.518 0.872 1.00 98.38 313 CYS A CA 1
ATOM 2335 C C . CYS A 1 313 ? -14.115 -3.656 -0.370 1.00 98.38 313 CYS A C 1
ATOM 2337 O O . CYS A 1 313 ? -14.872 -3.748 -1.337 1.00 98.38 313 CYS A O 1
ATOM 2339 N N . TYR A 1 314 ? -13.021 -2.892 -0.361 1.00 98.75 314 TYR A N 1
ATOM 2340 C CA . TYR A 1 314 ? -12.547 -2.109 -1.493 1.00 98.75 314 TYR A CA 1
ATOM 2341 C C . TYR A 1 314 ? -11.083 -2.418 -1.803 1.00 98.75 314 TYR A C 1
ATOM 2343 O O . TYR A 1 314 ? -10.267 -2.620 -0.898 1.00 98.75 314 TYR A O 1
ATOM 2351 N N . LEU A 1 315 ? -10.742 -2.411 -3.088 1.00 98.69 315 LEU A N 1
ATOM 2352 C CA . LEU A 1 315 ? -9.399 -2.674 -3.587 1.00 98.69 315 LEU A CA 1
ATOM 2353 C C . LEU A 1 315 ? -9.004 -1.619 -4.625 1.00 98.69 315 LEU A C 1
ATOM 2355 O O . LEU A 1 315 ? -9.623 -1.510 -5.679 1.00 98.69 315 LEU A O 1
ATOM 2359 N N . LEU A 1 316 ? -7.945 -0.865 -4.339 1.00 98.69 316 LEU A N 1
ATOM 2360 C CA . LEU A 1 316 ? -7.247 -0.029 -5.310 1.00 98.69 316 LEU A CA 1
ATOM 2361 C C . LEU A 1 316 ? -6.067 -0.832 -5.869 1.00 98.69 316 LEU A C 1
ATOM 2363 O O . LEU A 1 316 ? -5.136 -1.121 -5.127 1.00 98.69 316 LEU A O 1
ATOM 2367 N N . ILE A 1 317 ? -6.079 -1.196 -7.148 1.00 98.25 317 ILE A N 1
ATOM 2368 C CA . ILE A 1 317 ? -5.029 -2.043 -7.731 1.00 98.25 317 ILE A CA 1
ATOM 2369 C C . ILE A 1 317 ? -4.482 -1.477 -9.037 1.00 98.25 317 ILE A C 1
ATOM 2371 O O . ILE A 1 317 ? -5.249 -0.995 -9.873 1.00 98.25 317 ILE A O 1
ATOM 2375 N N . GLU A 1 318 ? -3.161 -1.538 -9.213 1.00 96.88 318 GLU A N 1
ATOM 2376 C CA . GLU A 1 318 ? -2.486 -1.165 -10.454 1.00 96.88 318 GLU A CA 1
ATOM 2377 C C . GLU A 1 318 ? -2.165 -2.402 -11.315 1.00 96.88 318 GLU A C 1
ATOM 2379 O O . GLU A 1 318 ? -1.425 -3.282 -10.897 1.00 96.88 318 GLU A O 1
ATOM 2384 N N . LEU A 1 319 ? -2.721 -2.493 -12.528 1.00 96.12 319 LEU A N 1
ATOM 2385 C CA . LEU A 1 319 ? -2.555 -3.614 -13.459 1.00 96.12 319 LEU A CA 1
ATOM 2386 C C . LEU A 1 319 ? -1.950 -3.148 -14.787 1.00 96.12 319 LEU A C 1
ATOM 2388 O O . LEU A 1 319 ? -2.603 -3.141 -15.833 1.00 96.12 319 LEU A O 1
ATOM 2392 N N . LYS A 1 320 ? -0.663 -2.799 -14.771 1.00 93.50 320 LYS A N 1
ATOM 2393 C CA . LYS A 1 320 ? 0.074 -2.449 -15.992 1.00 93.50 320 LYS A CA 1
ATOM 2394 C C . LYS A 1 320 ? 0.360 -3.703 -16.820 1.00 93.50 320 LYS A C 1
ATOM 2396 O O . LYS A 1 320 ? 1.295 -4.452 -16.529 1.00 93.50 320 LYS A O 1
ATOM 2401 N N . ALA A 1 321 ? -0.390 -3.896 -17.908 1.00 93.56 321 ALA A N 1
ATOM 2402 C CA . ALA A 1 321 ? -0.326 -5.097 -18.755 1.00 93.56 321 ALA A CA 1
ATOM 2403 C C . ALA A 1 321 ? 1.105 -5.503 -19.158 1.00 93.56 321 ALA A C 1
ATOM 2405 O O . ALA A 1 321 ? 1.471 -6.674 -19.085 1.00 93.56 321 ALA A O 1
ATOM 2406 N N . ARG A 1 322 ? 1.945 -4.523 -19.518 1.00 92.81 322 ARG A N 1
ATOM 2407 C CA . ARG A 1 322 ? 3.351 -4.745 -19.895 1.00 92.81 322 ARG A CA 1
ATOM 2408 C C . ARG A 1 322 ? 4.232 -5.297 -18.767 1.00 92.81 322 ARG A C 1
ATOM 2410 O O . ARG A 1 322 ? 5.213 -5.971 -19.063 1.00 92.81 322 ARG A O 1
ATOM 2417 N N . PHE A 1 323 ? 3.936 -4.978 -17.507 1.00 92.75 323 PHE A N 1
ATOM 2418 C CA . PHE A 1 323 ? 4.722 -5.432 -16.355 1.00 92.75 323 PHE A CA 1
ATOM 2419 C C . PHE A 1 323 ? 4.229 -6.791 -15.873 1.00 92.75 323 PHE A C 1
ATOM 2421 O O . PHE A 1 323 ? 5.045 -7.682 -15.657 1.00 92.75 323 PHE A O 1
ATOM 2428 N N . LEU A 1 324 ? 2.906 -6.987 -15.843 1.00 92.69 324 LEU A N 1
ATOM 2429 C CA . LEU A 1 324 ? 2.303 -8.294 -15.577 1.00 92.69 324 LEU A CA 1
ATOM 2430 C C . LEU A 1 324 ? 2.811 -9.354 -16.560 1.00 92.69 324 LEU A C 1
ATOM 2432 O O . LEU A 1 324 ? 3.259 -10.413 -16.126 1.00 92.69 324 LEU A O 1
ATOM 2436 N N . ALA A 1 325 ? 2.842 -9.042 -17.863 1.00 93.00 325 ALA A N 1
ATOM 2437 C CA . ALA A 1 325 ? 3.329 -9.969 -18.887 1.00 93.00 325 ALA A CA 1
ATOM 2438 C C . ALA A 1 325 ? 4.777 -10.415 -18.629 1.00 93.00 325 ALA A C 1
ATOM 2440 O O . ALA A 1 325 ? 5.099 -11.594 -18.754 1.00 93.00 325 ALA A O 1
ATOM 2441 N N . LYS A 1 326 ? 5.647 -9.489 -18.205 1.00 91.69 326 LYS A N 1
ATOM 2442 C CA . LYS A 1 326 ? 7.035 -9.806 -17.831 1.00 91.69 326 LYS A CA 1
ATOM 2443 C C . LYS A 1 326 ? 7.136 -10.628 -16.549 1.00 91.69 326 LYS A C 1
ATOM 2445 O O . LYS A 1 326 ? 8.022 -11.468 -16.435 1.00 91.69 326 LYS A O 1
ATOM 2450 N N . ALA A 1 327 ? 6.217 -10.420 -15.612 1.00 89.44 327 ALA A N 1
ATOM 2451 C CA . ALA A 1 327 ? 6.100 -11.221 -14.400 1.00 89.44 327 ALA A CA 1
ATOM 2452 C C . ALA A 1 327 ? 5.428 -12.593 -14.633 1.00 89.44 327 ALA A C 1
ATOM 2454 O O . ALA A 1 327 ? 5.305 -13.380 -13.692 1.00 89.44 327 ALA A O 1
ATOM 2455 N N . GLY A 1 328 ? 5.022 -12.912 -15.867 1.00 91.31 328 GLY A N 1
ATOM 2456 C CA . GLY A 1 328 ? 4.372 -14.179 -16.206 1.00 91.31 328 GLY A CA 1
ATOM 2457 C C . GLY A 1 328 ? 2.891 -14.232 -15.830 1.00 91.31 328 GLY A C 1
ATOM 2458 O O . GLY A 1 328 ? 2.395 -15.301 -15.493 1.00 91.31 328 GLY A O 1
ATOM 2459 N N . SER A 1 329 ? 2.200 -13.090 -15.850 1.00 92.25 329 SER A N 1
ATOM 2460 C CA . SER A 1 329 ? 0.747 -13.010 -15.686 1.00 92.25 329 SER A CA 1
ATOM 2461 C C . SER A 1 329 ? 0.123 -11.995 -16.656 1.00 92.25 329 SER A C 1
ATOM 2463 O O . SER A 1 329 ? 0.808 -11.349 -17.447 1.00 92.25 329 SER A O 1
ATOM 2465 N N . SER A 1 330 ? -1.193 -11.830 -16.623 1.00 95.31 330 SER A N 1
ATOM 2466 C CA . SER A 1 330 ? -1.945 -10.911 -17.472 1.00 95.31 330 SER A CA 1
ATOM 2467 C C . SER A 1 330 ? -3.024 -10.177 -16.682 1.00 95.31 330 SER A C 1
ATOM 2469 O O . SER A 1 330 ? -3.482 -10.632 -15.636 1.00 95.31 330 SER A O 1
ATOM 2471 N N . VAL A 1 331 ? -3.485 -9.041 -17.219 1.00 96.56 331 VAL A N 1
ATOM 2472 C CA . VAL A 1 331 ? -4.620 -8.293 -16.644 1.00 96.56 331 VAL A CA 1
ATOM 2473 C C . VAL A 1 331 ? -5.848 -9.195 -16.504 1.00 96.56 331 VAL A C 1
AT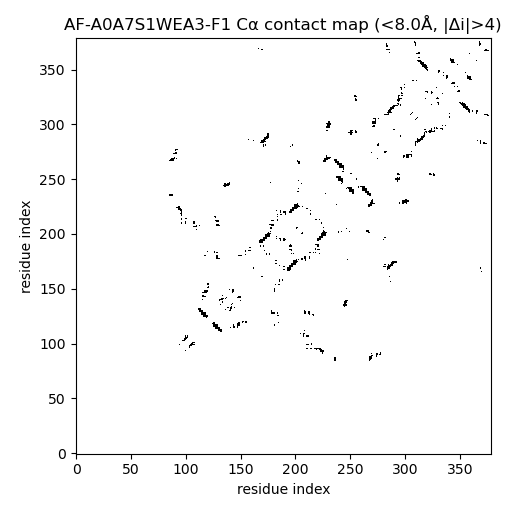OM 2475 O O . VAL A 1 331 ? -6.545 -9.124 -15.497 1.00 96.56 331 VAL A O 1
ATOM 2478 N N . LYS A 1 332 ? -6.089 -10.070 -17.490 1.00 96.00 332 LYS A N 1
ATOM 2479 C CA . LYS A 1 332 ? -7.229 -10.987 -17.485 1.00 96.00 332 LYS A CA 1
ATOM 2480 C C . LYS A 1 332 ? -7.138 -11.996 -16.340 1.00 96.00 332 LYS A C 1
ATOM 2482 O O . LYS A 1 332 ? -8.097 -12.128 -15.594 1.00 96.00 332 LYS A O 1
ATOM 2487 N N . GLU A 1 333 ? -6.003 -12.672 -16.177 1.00 95.75 333 GLU A N 1
ATOM 2488 C CA . GLU A 1 333 ? -5.826 -13.656 -15.097 1.00 95.75 333 GLU A CA 1
ATOM 2489 C C . GLU A 1 333 ? -6.003 -13.015 -13.719 1.00 95.75 333 GLU A C 1
ATOM 2491 O O . GLU A 1 333 ? -6.686 -13.570 -12.859 1.00 95.75 333 GLU A O 1
ATOM 2496 N N . VAL A 1 334 ? -5.446 -11.816 -13.518 1.00 97.12 334 VAL A N 1
ATOM 2497 C CA . VAL A 1 334 ? -5.636 -11.069 -12.269 1.00 97.12 334 VAL A CA 1
ATOM 2498 C C . VAL A 1 334 ? -7.112 -10.713 -12.059 1.00 97.12 334 VAL A C 1
ATOM 2500 O O . VAL A 1 334 ? -7.644 -10.909 -10.965 1.00 97.12 334 VAL A O 1
ATOM 2503 N N . ALA A 1 335 ? -7.798 -10.240 -13.102 1.00 97.62 335 ALA A N 1
ATOM 2504 C CA . ALA A 1 335 ? -9.224 -9.937 -13.040 1.00 97.62 335 ALA A CA 1
ATOM 2505 C C . ALA A 1 335 ? -10.076 -11.181 -12.733 1.00 97.62 335 ALA A C 1
ATOM 2507 O O . ALA A 1 335 ? -11.022 -11.080 -11.956 1.00 97.62 335 ALA A O 1
ATOM 2508 N N . ASP A 1 336 ? -9.736 -12.348 -13.286 1.00 97.62 336 ASP A N 1
ATOM 2509 C CA . ASP A 1 336 ? -10.443 -13.610 -13.039 1.00 97.62 336 ASP A CA 1
ATOM 2510 C C . ASP A 1 336 ? -10.287 -14.062 -11.571 1.00 97.62 336 ASP A C 1
ATOM 2512 O O . ASP A 1 336 ? -11.262 -14.485 -10.938 1.00 97.62 336 ASP A O 1
ATOM 2516 N N . VAL A 1 337 ? -9.085 -13.922 -10.995 1.00 97.50 337 VAL A N 1
ATOM 2517 C CA . VAL A 1 337 ? -8.829 -14.209 -9.570 1.00 97.50 337 VAL A CA 1
ATOM 2518 C C . VAL A 1 337 ? -9.655 -13.286 -8.674 1.00 97.50 337 VAL A C 1
ATOM 2520 O O . VAL A 1 337 ? -10.325 -13.752 -7.752 1.00 97.50 337 VAL A O 1
ATOM 2523 N N . LEU A 1 338 ? -9.663 -11.982 -8.960 1.00 98.44 338 LEU A N 1
ATOM 2524 C CA . LEU A 1 338 ? -10.425 -11.002 -8.181 1.00 98.44 338 LEU A CA 1
ATOM 2525 C C . LEU A 1 338 ? -11.941 -11.193 -8.339 1.00 98.44 338 LEU A C 1
ATOM 2527 O O . LEU A 1 338 ? -12.680 -11.108 -7.359 1.00 98.44 338 LEU A O 1
ATOM 2531 N N . ALA A 1 339 ? -12.411 -11.526 -9.541 1.00 98.25 339 ALA A N 1
ATOM 2532 C CA . ALA A 1 339 ? -13.806 -11.878 -9.788 1.00 98.25 339 ALA A CA 1
ATOM 2533 C C . ALA A 1 339 ? -14.236 -13.097 -8.960 1.00 98.25 339 ALA A C 1
ATOM 2535 O O . ALA A 1 339 ? -15.313 -13.091 -8.363 1.00 98.25 339 ALA A O 1
ATOM 2536 N N . SER A 1 340 ? -13.376 -14.118 -8.893 1.00 97.19 340 SER A N 1
ATOM 2537 C CA . SER A 1 340 ? -13.599 -15.329 -8.092 1.00 97.19 340 SER A CA 1
ATOM 2538 C C . SER A 1 340 ? -13.585 -15.041 -6.586 1.00 97.19 340 SER A C 1
ATOM 2540 O O . SER A 1 340 ? -14.293 -15.698 -5.828 1.00 97.19 340 SER A O 1
ATOM 2542 N N . ALA A 1 341 ? -12.839 -14.019 -6.157 1.00 97.25 341 ALA A N 1
ATOM 2543 C CA . ALA A 1 341 ? -12.842 -13.489 -4.792 1.00 97.25 341 ALA A CA 1
ATOM 2544 C C . ALA A 1 341 ? -14.008 -12.516 -4.499 1.00 97.25 341 ALA A C 1
ATOM 2546 O O . ALA A 1 341 ? -14.024 -11.862 -3.457 1.00 97.25 341 ALA A O 1
ATOM 2547 N N . GLY A 1 342 ? -14.977 -12.390 -5.411 1.00 97.88 342 GLY A N 1
ATOM 2548 C CA . GLY A 1 342 ? -16.199 -11.617 -5.191 1.00 97.88 342 GLY A CA 1
ATOM 2549 C C . GLY A 1 342 ? -16.121 -10.134 -5.555 1.00 97.88 342 GLY A C 1
ATOM 2550 O O . GLY A 1 342 ? -17.068 -9.410 -5.256 1.00 97.88 342 GLY A O 1
ATOM 2551 N N . TYR A 1 343 ? -15.058 -9.663 -6.213 1.00 98.50 343 TYR A N 1
ATOM 2552 C CA . TYR A 1 343 ? -14.982 -8.278 -6.694 1.00 98.50 343 TYR A CA 1
ATOM 2553 C C . TYR A 1 343 ? -15.773 -8.065 -7.997 1.00 98.50 343 TYR A C 1
ATOM 2555 O O . TYR A 1 343 ? -15.877 -8.958 -8.851 1.00 98.50 343 TYR A O 1
ATOM 2563 N N . ASP A 1 344 ? -16.333 -6.867 -8.174 1.00 97.88 344 ASP A N 1
ATOM 2564 C CA . ASP A 1 344 ? -16.812 -6.406 -9.479 1.00 97.88 344 ASP A CA 1
ATOM 2565 C C . ASP A 1 344 ? -15.618 -5.999 -10.353 1.00 97.88 344 ASP A C 1
ATOM 2567 O O . ASP A 1 344 ? -14.929 -5.015 -10.085 1.00 97.88 344 ASP A O 1
ATOM 2571 N N . THR A 1 345 ? -15.371 -6.780 -11.403 1.00 97.38 345 THR A N 1
ATOM 2572 C CA . THR A 1 345 ? -14.279 -6.578 -12.359 1.00 97.38 345 THR A CA 1
ATOM 2573 C C . THR A 1 345 ? -14.780 -6.199 -13.752 1.00 97.38 345 THR A C 1
ATOM 2575 O O . THR A 1 345 ? -13.989 -6.188 -14.692 1.00 97.38 345 THR A O 1
ATOM 2578 N N . ALA A 1 346 ? -16.059 -5.827 -13.910 1.00 93.75 346 ALA A N 1
ATOM 2579 C CA . ALA A 1 346 ? -16.656 -5.516 -15.216 1.00 93.75 346 ALA A CA 1
ATOM 2580 C C . ALA A 1 346 ? -15.933 -4.383 -15.968 1.00 93.75 346 ALA A C 1
ATOM 2582 O O . ALA A 1 346 ? -15.940 -4.336 -17.196 1.00 93.75 346 ALA A O 1
ATOM 2583 N N . LYS A 1 347 ? -15.294 -3.469 -15.229 1.00 89.62 347 LYS A N 1
ATOM 2584 C CA . LYS A 1 347 ? -14.514 -2.352 -15.782 1.00 89.62 347 LYS A CA 1
ATOM 2585 C C . LYS A 1 347 ? -13.022 -2.655 -15.919 1.00 89.62 347 LYS A C 1
ATOM 2587 O O . LYS A 1 347 ? -12.292 -1.783 -16.373 1.00 89.62 347 LYS A O 1
ATOM 2592 N N . VAL A 1 348 ? -12.550 -3.847 -15.557 1.00 93.94 348 VAL A N 1
ATOM 2593 C CA . VAL A 1 348 ? -11.138 -4.218 -15.706 1.00 93.94 348 VAL A CA 1
ATOM 2594 C C . VAL A 1 348 ? -10.896 -4.680 -17.137 1.00 93.94 348 VAL A C 1
ATOM 2596 O O . VAL A 1 348 ? -11.358 -5.739 -17.550 1.00 93.94 348 VAL A O 1
ATOM 2599 N N . HIS A 1 349 ? -10.172 -3.877 -17.909 1.00 84.56 349 HIS A N 1
ATOM 2600 C CA . HIS A 1 349 ? -9.857 -4.169 -19.304 1.00 84.56 349 HIS A CA 1
ATOM 2601 C C . HIS A 1 349 ? -8.454 -3.677 -19.642 1.00 84.56 349 HIS A C 1
ATOM 2603 O O . HIS A 1 349 ? -7.970 -2.701 -19.082 1.00 84.56 349 HIS A O 1
ATOM 2609 N N . ALA A 1 350 ? -7.782 -4.345 -20.579 1.00 76.50 350 ALA A N 1
ATOM 2610 C CA . ALA A 1 350 ? -6.449 -3.928 -21.000 1.00 76.50 350 ALA A CA 1
ATOM 2611 C C . ALA A 1 350 ? -6.452 -2.469 -21.507 1.00 76.50 350 ALA A C 1
ATOM 2613 O O . ALA A 1 350 ? -7.341 -2.075 -22.259 1.00 76.50 350 ALA A O 1
ATOM 2614 N N . GLY A 1 351 ? -5.440 -1.686 -21.113 1.00 70.88 351 GLY A N 1
ATOM 2615 C CA . GLY A 1 351 ? -5.247 -0.296 -21.555 1.00 70.88 351 GLY A CA 1
ATOM 2616 C C . GLY A 1 351 ? -5.457 0.768 -20.473 1.00 70.88 351 GLY A C 1
ATOM 2617 O O . GLY A 1 351 ? -5.032 1.903 -20.668 1.00 70.88 351 GLY A O 1
ATOM 2618 N N . GLN A 1 352 ? -6.046 0.408 -19.330 1.00 83.50 352 GLN A N 1
ATOM 2619 C CA . GLN A 1 352 ? -6.001 1.218 -18.109 1.00 83.50 352 GLN A CA 1
ATOM 2620 C C . GLN A 1 352 ? -4.989 0.632 -17.120 1.00 83.50 352 GLN A C 1
ATOM 2622 O O . GLN A 1 352 ? -4.741 -0.575 -17.115 1.00 83.50 352 GLN A O 1
ATOM 2627 N N . ASP A 1 353 ? -4.433 1.489 -16.263 1.00 89.38 353 ASP A N 1
ATOM 2628 C CA . ASP A 1 353 ? -3.389 1.077 -15.325 1.00 89.38 353 ASP A CA 1
ATOM 2629 C C . ASP A 1 353 ? -3.903 0.932 -13.891 1.00 89.38 353 ASP A C 1
ATOM 2631 O O . ASP A 1 353 ? -3.476 0.013 -13.218 1.00 89.38 353 ASP A O 1
ATOM 2635 N N . THR A 1 354 ? -4.832 1.760 -13.400 1.00 94.56 354 THR A N 1
ATOM 2636 C CA . THR A 1 354 ? -5.306 1.689 -12.002 1.00 94.56 354 THR A CA 1
ATOM 2637 C C . THR A 1 354 ? -6.818 1.512 -11.911 1.00 94.56 354 THR A C 1
ATOM 2639 O O . THR A 1 354 ? -7.569 2.231 -12.570 1.00 94.56 354 THR A O 1
ATOM 2642 N N . TYR A 1 355 ? -7.266 0.628 -11.019 1.00 97.50 355 TYR A N 1
ATOM 2643 C CA . TYR A 1 355 ? -8.671 0.273 -10.834 1.00 97.50 355 TYR A CA 1
ATOM 2644 C C . TYR A 1 355 ? -9.086 0.398 -9.375 1.00 97.50 355 TYR A C 1
ATOM 2646 O O . TYR A 1 355 ? -8.343 0.028 -8.471 1.00 97.50 355 TYR A O 1
ATOM 2654 N N . TRP A 1 356 ? -10.304 0.890 -9.159 1.00 97.88 356 TRP A N 1
ATOM 2655 C CA . TRP A 1 356 ? -10.990 0.801 -7.877 1.00 97.88 356 TRP A CA 1
ATOM 2656 C C . TRP A 1 356 ? -12.083 -0.249 -7.990 1.00 97.88 356 TRP A C 1
ATOM 2658 O O . TRP A 1 356 ? -13.026 -0.066 -8.762 1.00 97.88 356 TRP A O 1
ATOM 2668 N N . LEU A 1 357 ? -11.936 -1.326 -7.234 1.00 98.25 357 LEU A N 1
ATOM 2669 C CA . LEU A 1 357 ? -12.833 -2.468 -7.221 1.00 98.25 357 LEU A CA 1
ATOM 2670 C C . LEU A 1 357 ? -13.538 -2.543 -5.871 1.00 98.25 357 LEU A C 1
ATOM 2672 O O . LEU A 1 357 ? -12.971 -2.193 -4.834 1.00 98.25 357 LEU A O 1
ATOM 2676 N N . GLU A 1 358 ? -14.763 -3.037 -5.887 1.00 97.94 358 GLU A N 1
ATOM 2677 C CA . GLU A 1 358 ? -15.582 -3.255 -4.699 1.00 97.94 358 GLU A CA 1
ATOM 2678 C C . GLU A 1 358 ? -16.121 -4.683 -4.690 1.00 97.94 358 GLU A C 1
ATOM 2680 O O . GLU A 1 358 ? -16.267 -5.315 -5.741 1.00 97.94 358 GLU A O 1
ATOM 2685 N N . GLN A 1 359 ? -16.370 -5.219 -3.499 1.00 98.12 359 GLN A N 1
ATOM 2686 C CA . GLN A 1 359 ? -17.064 -6.495 -3.351 1.00 98.12 359 GLN A CA 1
ATOM 2687 C C . GLN A 1 359 ? -18.485 -6.379 -3.921 1.00 98.12 359 GLN A C 1
ATOM 2689 O O . GLN A 1 359 ? -19.216 -5.458 -3.563 1.00 98.12 359 GLN A O 1
ATOM 2694 N N . ARG A 1 360 ? -18.898 -7.337 -4.764 1.00 98.12 360 ARG A N 1
ATOM 2695 C CA . ARG A 1 360 ? -20.249 -7.379 -5.361 1.00 98.12 360 ARG A CA 1
ATOM 2696 C C . ARG A 1 360 ? -21.341 -7.394 -4.293 1.00 98.12 360 ARG A C 1
ATOM 2698 O O . ARG A 1 360 ? -22.379 -6.769 -4.461 1.00 98.12 360 ARG A O 1
ATOM 2705 N N . ASP A 1 361 ? -21.085 -8.091 -3.186 1.00 97.31 361 ASP A N 1
ATOM 2706 C CA . ASP A 1 361 ? -21.909 -8.051 -1.977 1.00 97.31 361 ASP A CA 1
ATOM 2707 C C . ASP A 1 361 ? -21.224 -7.188 -0.905 1.00 97.31 361 ASP A C 1
ATOM 2709 O O . ASP A 1 361 ? -20.673 -7.669 0.094 1.00 97.31 361 ASP A O 1
ATOM 2713 N N . LEU A 1 362 ? -21.208 -5.877 -1.157 1.00 96.88 362 LEU A N 1
ATOM 2714 C CA . LEU A 1 362 ? -20.578 -4.901 -0.273 1.00 96.88 362 LEU A CA 1
ATOM 2715 C C . LEU A 1 362 ? -21.207 -4.913 1.127 1.00 96.88 362 LEU A C 1
ATOM 2717 O O . LEU A 1 362 ? -20.487 -4.835 2.120 1.00 96.88 362 LEU A O 1
ATOM 2721 N N . GLN A 1 363 ? -22.530 -5.064 1.226 1.00 96.00 363 GLN A N 1
ATOM 2722 C CA . GLN A 1 363 ? -23.232 -5.083 2.513 1.00 96.00 363 GLN A CA 1
ATOM 2723 C C . GLN A 1 363 ? -22.787 -6.262 3.379 1.00 96.00 363 GLN A C 1
ATOM 2725 O O . GLN A 1 363 ? -22.474 -6.074 4.557 1.00 96.00 363 GLN A O 1
ATOM 2730 N N . ARG A 1 364 ? -22.660 -7.461 2.798 1.00 95.50 364 ARG A N 1
ATOM 2731 C CA . ARG A 1 364 ? -22.114 -8.619 3.515 1.00 95.50 364 ARG A CA 1
ATOM 2732 C C . ARG A 1 364 ? -20.663 -8.409 3.929 1.00 95.50 364 ARG A C 1
ATOM 2734 O O . ARG A 1 364 ? -20.291 -8.792 5.041 1.00 95.50 364 ARG A O 1
ATOM 2741 N N . CYS A 1 365 ? -19.845 -7.789 3.078 1.00 96.38 365 CYS A N 1
ATOM 2742 C CA . CYS A 1 365 ? -18.468 -7.468 3.443 1.00 96.38 365 CYS A CA 1
ATOM 2743 C C . CYS A 1 365 ? -18.404 -6.497 4.634 1.00 96.38 365 CYS A C 1
ATOM 2745 O O . CYS A 1 365 ? -17.677 -6.746 5.597 1.00 96.38 365 CYS A O 1
ATOM 2747 N N . LEU A 1 366 ? -19.210 -5.434 4.625 1.00 96.69 366 LEU A N 1
ATOM 2748 C CA . LEU A 1 366 ? -19.277 -4.469 5.725 1.00 96.69 366 LEU A CA 1
ATOM 2749 C C . LEU A 1 366 ? -19.815 -5.102 7.018 1.00 96.69 366 LEU A C 1
ATOM 2751 O O . LEU A 1 366 ? -19.252 -4.876 8.090 1.00 96.69 366 LEU A O 1
ATOM 2755 N N . ALA A 1 367 ? -20.833 -5.964 6.928 1.00 95.06 367 ALA A N 1
ATOM 2756 C CA . ALA A 1 367 ? -21.354 -6.711 8.073 1.00 95.06 367 ALA A CA 1
ATOM 2757 C C . ALA A 1 367 ? -20.283 -7.617 8.711 1.00 95.06 367 ALA A C 1
ATOM 2759 O O . ALA A 1 367 ? -20.174 -7.684 9.938 1.00 95.06 367 ALA A O 1
ATOM 2760 N N . ARG A 1 368 ? -19.428 -8.255 7.896 1.00 94.81 368 ARG A N 1
ATOM 2761 C CA . ARG A 1 368 ? -18.270 -9.036 8.371 1.00 94.81 368 ARG A CA 1
ATOM 2762 C C . ARG A 1 368 ? -17.296 -8.174 9.176 1.00 94.81 368 ARG A C 1
ATOM 2764 O O . ARG A 1 368 ? -16.822 -8.606 10.228 1.00 94.81 368 ARG A O 1
ATOM 2771 N N . LEU A 1 369 ? -16.995 -6.963 8.705 1.00 95.62 369 LEU A N 1
ATOM 2772 C CA . LEU A 1 369 ? -16.113 -6.030 9.416 1.00 95.62 369 LEU A CA 1
ATOM 2773 C C . LEU A 1 369 ? -16.731 -5.565 10.743 1.00 95.62 369 LEU A C 1
ATOM 2775 O O . LEU A 1 369 ? -16.038 -5.558 11.763 1.00 95.62 369 LEU A O 1
ATOM 2779 N N . ALA A 1 370 ? -18.035 -5.269 10.756 1.00 92.31 370 ALA A N 1
ATOM 2780 C CA . ALA A 1 370 ? -18.775 -4.912 11.968 1.00 92.31 370 ALA A CA 1
ATOM 2781 C C . ALA A 1 370 ? -18.781 -6.049 13.009 1.00 92.31 370 ALA A C 1
ATOM 2783 O O . ALA A 1 370 ? -18.637 -5.794 14.203 1.00 92.31 370 ALA A O 1
ATOM 2784 N N . ALA A 1 371 ? -18.829 -7.309 12.564 1.00 90.94 371 ALA A N 1
ATOM 2785 C CA . ALA A 1 371 ? -18.718 -8.505 13.407 1.00 90.94 371 ALA A CA 1
ATOM 2786 C C . ALA A 1 371 ? -17.271 -8.841 13.849 1.00 90.94 371 ALA A C 1
ATOM 2788 O O . ALA A 1 371 ? -16.985 -9.955 14.301 1.00 90.94 371 ALA A O 1
ATOM 2789 N N . GLY A 1 372 ? -16.332 -7.900 13.708 1.00 86.88 372 GLY A N 1
ATOM 2790 C CA . GLY A 1 372 ? -14.939 -8.058 14.131 1.00 86.88 372 GLY A CA 1
ATOM 2791 C C . GLY A 1 372 ? -14.039 -8.777 13.125 1.00 86.88 372 GLY A C 1
ATOM 2792 O O . GLY A 1 372 ? -12.946 -9.205 13.493 1.00 86.88 372 GLY A O 1
ATOM 2793 N N . GLY A 1 373 ? -14.467 -8.922 11.868 1.00 80.06 373 GLY A N 1
ATOM 2794 C CA . GLY A 1 373 ? -13.661 -9.520 10.800 1.00 80.06 373 GLY A CA 1
ATOM 2795 C C . GLY A 1 373 ? -13.605 -11.050 10.819 1.00 80.06 373 GLY A C 1
ATOM 2796 O O . GLY A 1 373 ? -12.791 -11.640 10.108 1.00 80.06 373 GLY A O 1
ATOM 2797 N N . LYS A 1 374 ? -14.446 -11.718 11.618 1.00 79.12 374 LYS A N 1
ATOM 2798 C CA . LYS A 1 374 ? -14.542 -13.185 11.609 1.00 79.12 374 LYS A CA 1
ATOM 2799 C C . LYS A 1 374 ? -15.094 -13.658 10.256 1.00 79.12 374 LYS A C 1
ATOM 2801 O O . LYS A 1 374 ? -16.022 -13.024 9.756 1.00 79.12 374 LYS A O 1
ATOM 2806 N N . PRO A 1 375 ? -14.565 -14.744 9.658 1.00 71.50 375 PRO A N 1
ATOM 2807 C CA . PRO A 1 375 ? -15.183 -15.341 8.479 1.00 71.50 375 PRO A CA 1
ATOM 2808 C C . PRO A 1 375 ? -16.653 -15.636 8.780 1.00 71.50 375 PRO A C 1
ATOM 2810 O O . PRO A 1 375 ? -16.975 -16.043 9.899 1.00 71.50 375 PRO A O 1
ATOM 2813 N N . ALA A 1 376 ? -17.539 -15.432 7.804 1.00 60.22 376 ALA A N 1
ATOM 2814 C CA . ALA A 1 376 ? -18.910 -15.899 7.950 1.00 60.22 376 ALA A CA 1
ATOM 2815 C C . ALA A 1 376 ? -18.850 -17.410 8.211 1.00 60.22 376 ALA A C 1
ATOM 2817 O O . ALA A 1 376 ? -18.287 -18.145 7.400 1.00 60.22 376 ALA A O 1
ATOM 2818 N N . THR A 1 377 ? -19.367 -17.866 9.352 1.00 52.50 377 THR A N 1
ATOM 2819 C CA . THR A 1 377 ? -19.562 -19.296 9.590 1.00 52.50 377 THR A CA 1
ATOM 2820 C C . THR A 1 377 ? -20.427 -19.810 8.451 1.00 52.50 377 THR A C 1
ATOM 2822 O O . THR A 1 377 ? -21.541 -19.321 8.266 1.00 52.50 377 THR A O 1
ATOM 2825 N N . THR A 1 378 ? -19.890 -20.724 7.643 1.00 42.22 378 THR A N 1
ATOM 2826 C CA . THR A 1 378 ? -20.691 -21.506 6.702 1.00 42.22 378 THR A CA 1
ATOM 2827 C C . THR A 1 378 ? -21.742 -22.228 7.536 1.00 42.22 378 THR A C 1
ATOM 2829 O O . THR A 1 378 ? -21.384 -23.108 8.319 1.00 42.22 378 THR A O 1
ATOM 2832 N N . ALA A 1 379 ? -22.980 -21.741 7.464 1.00 30.72 379 ALA A N 1
ATOM 2833 C CA . ALA A 1 379 ? -24.147 -22.406 8.021 1.00 30.72 379 ALA A CA 1
ATOM 2834 C C . ALA A 1 379 ? -24.480 -23.644 7.187 1.00 30.72 379 ALA A C 1
ATOM 2836 O O . ALA A 1 379 ? -24.278 -23.569 5.950 1.00 30.72 379 ALA A O 1
#

Organism: Alexandrium catenella (NCBI:txid2925)